Protein AF-B1W1T2-F1 (afdb_monomer_lite)

Radius of gyration: 34.53 Å; chains: 1; bounding box: 121×75×117 Å

Organism: Streptomyces griseus subsp. griseus (strain JCM 4626 / CBS 651.72 / NBRC 13350 / KCC S-0626 / ISP 5235) (NCBI:txid455632)

Secondary structure (DSSP, 8-state):
------PPPPPPPTTPPPHHHHHHHHHHHTHHHHHHHHHHHHS--TT-SSSPPHHHHHHHHHHHT--HHHHHHHHHHHHHTTSEEEETTEEEE-TTGGGTTT-HHHHHHHHHHHHHTHHHHSPPPTTS-HHHHHHHHHHHHHHHHHHHHHTS-EEHHHHHHHHHHHHHHHHHHHHHSPPPS---PPPPP-PPPS----S----HHHHHHHHHHHHHHHHHHHHHTTSEEEETTEEEE-HHHHHHHHHHHHHHHHHTT-TT-GGGS-HHHHHHHHTTS-HHHHHHHHHHHHHTS-HHHHHHHHHHHHHSS-HHHHHHHHHHHHHH-GGGHHHHHHGGGSTTTHHHHHHHHHHHHHHT---S------------------------------------------------------------PPPPPPPPP--------PPP-----------------

Structure (mmCIF, N/CA/C/O backbone):
data_AF-B1W1T2-F1
#
_entry.id   AF-B1W1T2-F1
#
loop_
_atom_site.group_PDB
_atom_site.id
_atom_site.type_symbol
_atom_site.label_atom_id
_atom_site.label_alt_id
_atom_site.label_comp_id
_atom_site.label_asym_id
_atom_site.label_entity_id
_atom_site.label_seq_id
_atom_site.pdbx_PDB_ins_code
_atom_site.Cartn_x
_atom_site.Cartn_y
_atom_site.Cartn_z
_atom_site.occupancy
_atom_site.B_iso_or_equiv
_atom_site.auth_seq_id
_atom_site.auth_comp_id
_atom_site.auth_asym_id
_atom_site.auth_atom_id
_atom_site.pdbx_PDB_model_num
ATOM 1 N N . MET A 1 1 ? -4.536 38.054 -6.788 1.00 36.22 1 MET A N 1
ATOM 2 C CA . MET A 1 1 ? -4.569 36.887 -7.698 1.00 36.22 1 MET A CA 1
ATOM 3 C C . MET A 1 1 ? -3.187 36.698 -8.305 1.00 36.22 1 MET A C 1
ATOM 5 O O . MET A 1 1 ? -2.851 37.399 -9.248 1.00 36.22 1 MET A O 1
ATOM 9 N N . THR A 1 2 ? -2.373 35.799 -7.758 1.00 37.03 2 THR A N 1
ATOM 10 C CA . THR A 1 2 ? -1.095 35.406 -8.367 1.00 37.03 2 THR A CA 1
ATOM 11 C C . THR A 1 2 ? -1.338 34.320 -9.413 1.00 37.03 2 THR A C 1
ATOM 13 O O . THR A 1 2 ? -2.033 33.332 -9.169 1.00 37.03 2 THR A O 1
ATOM 16 N N . THR A 1 3 ? -0.806 34.523 -10.614 1.00 40.84 3 THR A N 1
ATOM 17 C CA . THR A 1 3 ? -0.959 33.612 -11.748 1.00 40.84 3 THR A CA 1
ATOM 18 C C . THR A 1 3 ? -0.155 32.334 -11.516 1.00 40.84 3 THR A C 1
ATOM 20 O O . THR A 1 3 ? 1.070 32.325 -11.624 1.00 40.84 3 THR A O 1
ATOM 23 N N . ARG A 1 4 ? -0.850 31.228 -11.214 1.00 49.94 4 ARG A N 1
ATOM 24 C CA . ARG A 1 4 ? -0.249 29.889 -11.133 1.00 49.94 4 ARG A CA 1
ATOM 25 C C . ARG A 1 4 ? 0.393 29.532 -12.479 1.00 49.94 4 ARG A C 1
ATOM 27 O O . ARG A 1 4 ? -0.299 29.091 -13.393 1.00 49.94 4 ARG A O 1
ATOM 34 N N . ARG A 1 5 ? 1.717 29.670 -12.596 1.00 44.22 5 ARG A N 1
ATOM 35 C CA . ARG A 1 5 ? 2.481 28.936 -13.613 1.00 44.22 5 ARG A CA 1
ATOM 36 C C . ARG A 1 5 ? 2.472 27.479 -13.175 1.00 44.22 5 ARG A C 1
ATOM 38 O O . ARG A 1 5 ? 3.203 27.111 -12.262 1.00 44.22 5 ARG A O 1
ATOM 45 N N . THR A 1 6 ? 1.614 26.671 -13.790 1.00 51.16 6 THR A N 1
ATOM 46 C CA . THR A 1 6 ? 1.626 25.216 -13.627 1.00 51.16 6 THR A CA 1
ATOM 47 C C . THR A 1 6 ? 3.032 24.731 -13.964 1.00 51.16 6 THR A C 1
ATOM 49 O O . THR A 1 6 ? 3.459 24.825 -15.118 1.00 51.16 6 THR A O 1
ATOM 52 N N . ARG A 1 7 ? 3.785 24.288 -12.950 1.00 53.47 7 ARG A N 1
ATOM 53 C CA . ARG A 1 7 ? 5.129 23.733 -13.139 1.00 53.47 7 ARG A CA 1
ATOM 54 C C . ARG A 1 7 ? 5.008 22.572 -14.138 1.00 53.47 7 ARG A C 1
ATOM 56 O O . ARG A 1 7 ? 4.071 21.780 -14.000 1.00 53.47 7 ARG A O 1
ATOM 63 N N . PRO A 1 8 ? 5.879 22.474 -15.162 1.00 56.16 8 PRO A N 1
ATOM 64 C CA . PRO A 1 8 ? 5.888 21.313 -16.042 1.00 56.16 8 PRO A CA 1
ATOM 65 C C . PRO A 1 8 ? 5.987 20.044 -15.202 1.00 56.16 8 PRO A C 1
ATOM 67 O O . PRO A 1 8 ? 6.699 20.046 -14.196 1.00 56.16 8 PRO A O 1
ATOM 70 N N . ALA A 1 9 ? 5.283 18.985 -15.608 1.00 59.94 9 ALA A N 1
ATOM 71 C CA . ALA A 1 9 ? 5.334 17.728 -14.879 1.00 59.94 9 ALA A CA 1
ATOM 72 C C . ALA A 1 9 ? 6.805 17.285 -14.723 1.00 59.94 9 ALA A C 1
ATOM 74 O O . ALA A 1 9 ? 7.543 17.291 -15.719 1.00 59.94 9 ALA A O 1
ATOM 75 N N . PRO A 1 10 ? 7.238 16.955 -13.497 1.00 65.38 10 PRO A N 1
ATOM 76 C CA . PRO A 1 10 ? 8.601 16.526 -13.219 1.00 65.38 10 PRO A CA 1
ATOM 77 C C . PRO A 1 10 ? 8.920 15.286 -14.056 1.00 65.38 10 PRO A C 1
ATOM 79 O O . PRO A 1 10 ? 8.073 14.411 -14.261 1.00 65.38 10 PRO A O 1
ATOM 82 N N . ARG A 1 11 ? 10.131 15.246 -14.615 1.00 72.50 11 ARG A N 1
ATOM 83 C CA . ARG A 1 11 ? 10.569 14.126 -15.452 1.00 72.50 11 ARG A CA 1
ATOM 84 C C . ARG A 1 11 ? 11.151 13.033 -14.556 1.00 72.50 11 ARG A C 1
ATOM 86 O O . ARG A 1 11 ? 11.886 13.379 -13.634 1.00 72.50 11 ARG A O 1
ATOM 93 N N . PRO A 1 12 ? 10.863 11.750 -14.833 1.00 75.88 12 PRO A N 1
ATOM 94 C CA . PRO A 1 12 ? 11.496 10.657 -14.113 1.00 75.88 12 PRO A CA 1
ATOM 95 C C . PRO A 1 12 ? 13.019 10.655 -14.346 1.00 75.88 12 PRO A C 1
ATOM 97 O O . PRO A 1 12 ? 13.470 11.208 -15.357 1.00 75.88 12 PRO A O 1
ATOM 100 N N . PRO A 1 13 ? 13.805 10.023 -13.452 1.00 76.00 13 PRO A N 1
ATOM 101 C CA . PRO A 1 13 ? 15.254 9.921 -13.578 1.00 76.00 13 PRO A CA 1
ATOM 102 C C . PRO A 1 13 ? 15.684 9.326 -14.920 1.00 76.00 13 PRO A C 1
ATOM 104 O O . PRO A 1 13 ? 14.979 8.495 -15.507 1.00 76.00 13 PRO A O 1
ATOM 107 N N . GLU A 1 14 ? 16.860 9.729 -15.392 1.00 74.12 14 GLU A N 1
ATOM 108 C CA . GLU A 1 14 ? 17.460 9.160 -16.596 1.00 74.12 14 GLU A CA 1
ATOM 109 C C . GLU A 1 14 ? 17.616 7.635 -16.455 1.00 74.12 14 GLU A C 1
ATOM 111 O O . GLU A 1 14 ? 17.907 7.122 -15.377 1.00 74.12 14 GLU A O 1
ATOM 116 N N . GLY A 1 15 ? 17.327 6.893 -17.527 1.00 80.50 15 GLY A N 1
ATOM 117 C CA . GLY A 1 15 ? 17.268 5.427 -17.497 1.00 80.50 15 GLY A CA 1
ATOM 118 C C . GLY A 1 15 ? 15.940 4.818 -17.017 1.00 80.50 15 GLY A C 1
ATOM 119 O O . GLY A 1 15 ? 15.759 3.612 -17.170 1.00 80.50 15 GLY A O 1
ATOM 120 N N . THR A 1 16 ? 14.975 5.603 -16.515 1.00 85.88 16 THR A N 1
ATOM 121 C CA . THR A 1 16 ? 13.643 5.068 -16.157 1.00 85.88 16 THR A CA 1
ATOM 122 C C . THR A 1 16 ? 12.940 4.476 -17.394 1.00 85.88 16 THR A C 1
ATOM 124 O O . THR A 1 16 ? 12.759 5.199 -18.381 1.00 85.88 16 THR A O 1
ATOM 127 N N . PRO A 1 17 ? 12.498 3.200 -17.373 1.00 91.94 17 PRO A N 1
ATOM 128 C CA . PRO A 1 17 ? 11.826 2.580 -18.514 1.00 91.94 17 PRO A CA 1
ATOM 129 C C . PRO A 1 17 ? 10.526 3.291 -18.925 1.00 91.94 17 PRO A C 1
ATOM 131 O O . PRO A 1 17 ? 9.871 3.936 -18.099 1.00 91.94 17 PRO A O 1
ATOM 134 N N . PRO A 1 18 ? 10.082 3.143 -20.189 1.00 92.62 18 PRO A N 1
ATOM 135 C CA . PRO A 1 18 ? 8.798 3.679 -20.620 1.00 92.62 18 PRO A CA 1
ATOM 136 C C . PRO A 1 18 ? 7.641 3.060 -19.823 1.00 92.62 18 PRO A C 1
ATOM 138 O O . PRO A 1 18 ? 7.686 1.903 -19.408 1.00 92.62 18 PRO A O 1
ATOM 141 N N . ARG A 1 19 ? 6.556 3.827 -19.658 1.00 92.50 19 ARG A N 1
ATOM 142 C CA . ARG A 1 19 ? 5.373 3.447 -18.859 1.00 92.50 19 ARG A CA 1
ATOM 143 C C . ARG A 1 19 ? 4.816 2.057 -19.187 1.00 92.50 19 ARG A C 1
ATOM 145 O O . ARG A 1 19 ? 4.398 1.353 -18.276 1.00 92.50 19 ARG A O 1
ATOM 152 N N . THR A 1 20 ? 4.817 1.682 -20.463 1.00 94.50 20 THR A N 1
ATOM 153 C CA . THR A 1 20 ? 4.352 0.379 -20.961 1.00 94.50 20 THR A CA 1
ATOM 154 C C . THR A 1 20 ? 5.197 -0.781 -20.432 1.00 94.50 20 THR A C 1
ATOM 156 O O . THR A 1 20 ? 4.662 -1.827 -20.077 1.00 94.50 20 THR A O 1
ATOM 159 N N . GLU A 1 21 ? 6.513 -0.591 -20.320 1.00 96.00 21 GLU A N 1
ATOM 160 C CA . GLU A 1 21 ? 7.452 -1.583 -19.792 1.00 96.00 21 GLU A CA 1
ATOM 161 C C . GLU A 1 21 ? 7.332 -1.703 -18.266 1.00 96.00 21 GLU A C 1
ATOM 163 O O . GLU A 1 21 ? 7.245 -2.811 -17.740 1.00 96.00 21 GLU A O 1
ATOM 168 N N . LEU A 1 22 ? 7.198 -0.578 -17.555 1.00 96.31 22 LEU A N 1
ATOM 169 C CA . LEU A 1 22 ? 6.882 -0.579 -16.120 1.00 96.31 22 LEU A CA 1
ATOM 170 C C . LEU A 1 22 ? 5.545 -1.288 -15.844 1.00 96.31 22 LEU A C 1
ATOM 172 O O . LEU A 1 22 ? 5.443 -2.109 -14.934 1.00 96.31 22 LEU A O 1
ATOM 176 N N . ALA A 1 23 ? 4.519 -1.027 -16.659 1.00 96.75 23 ALA A N 1
ATOM 177 C CA . ALA A 1 23 ? 3.231 -1.700 -16.540 1.00 96.75 23 ALA A CA 1
ATOM 178 C C . ALA A 1 23 ? 3.331 -3.199 -16.861 1.00 96.75 23 ALA A C 1
ATOM 180 O O . ALA A 1 23 ? 2.696 -4.001 -16.182 1.00 96.75 23 ALA A O 1
ATOM 181 N N . ARG A 1 24 ? 4.163 -3.612 -17.828 1.00 96.75 24 ARG A N 1
ATOM 182 C CA . ARG A 1 24 ? 4.462 -5.029 -18.098 1.00 96.75 24 ARG A CA 1
ATOM 183 C C . ARG A 1 24 ? 5.095 -5.723 -16.886 1.00 96.75 24 ARG A C 1
ATOM 185 O O . ARG A 1 24 ? 4.706 -6.844 -16.567 1.00 96.75 24 ARG A O 1
ATOM 192 N N . GLN A 1 25 ? 6.015 -5.058 -16.187 1.00 96.50 25 GLN A N 1
ATOM 193 C CA . GLN A 1 25 ? 6.619 -5.573 -14.951 1.00 96.50 25 GLN A CA 1
ATOM 194 C C . GLN A 1 25 ? 5.578 -5.677 -13.822 1.00 96.50 25 GLN A C 1
ATOM 196 O O . GLN A 1 25 ? 5.425 -6.741 -13.224 1.00 96.50 25 GLN A O 1
ATOM 201 N N . ALA A 1 26 ? 4.771 -4.633 -13.610 1.00 97.25 26 ALA A N 1
ATOM 202 C CA . ALA A 1 26 ? 3.674 -4.643 -12.637 1.00 97.25 26 ALA A CA 1
ATOM 203 C C . ALA A 1 26 ? 2.631 -5.745 -12.922 1.00 97.25 26 ALA A C 1
ATOM 205 O O . ALA A 1 26 ? 2.118 -6.370 -11.994 1.00 97.25 26 ALA A O 1
ATOM 206 N N . ARG A 1 27 ? 2.349 -6.034 -14.203 1.00 96.81 27 ARG A N 1
ATOM 207 C CA . ARG A 1 27 ? 1.472 -7.141 -14.623 1.00 96.81 27 ARG A CA 1
ATOM 208 C C . ARG A 1 27 ? 2.028 -8.509 -14.251 1.00 96.81 27 ARG A C 1
ATOM 210 O O . ARG A 1 27 ? 1.248 -9.364 -13.852 1.00 96.81 27 ARG A O 1
ATOM 217 N N . ALA A 1 28 ? 3.341 -8.708 -14.371 1.00 96.00 28 ALA A N 1
ATOM 218 C CA . ALA A 1 28 ? 3.985 -9.959 -13.981 1.00 96.00 28 ALA A CA 1
ATOM 219 C C . ALA A 1 28 ? 3.887 -10.189 -12.462 1.00 96.00 28 ALA A C 1
ATOM 221 O O . ALA A 1 28 ? 3.494 -11.270 -12.038 1.00 96.00 28 ALA A O 1
ATOM 222 N N . VAL A 1 29 ? 4.140 -9.153 -11.650 1.00 95.31 29 VAL A N 1
ATOM 223 C CA . VAL A 1 29 ? 4.011 -9.216 -10.178 1.00 95.31 29 VAL A CA 1
ATOM 224 C C . VAL A 1 29 ? 2.574 -9.518 -9.728 1.00 95.31 29 VAL A C 1
ATOM 226 O O . VAL A 1 29 ? 2.358 -10.253 -8.766 1.00 95.31 29 VAL A O 1
ATOM 229 N N . LEU A 1 30 ? 1.579 -8.945 -10.411 1.00 96.00 30 LEU A N 1
ATOM 230 C CA . LEU A 1 30 ? 0.158 -9.067 -10.063 1.00 96.00 30 LEU A CA 1
ATOM 231 C C . LEU A 1 30 ? -0.566 -10.228 -10.773 1.00 96.00 30 LEU A C 1
ATOM 233 O O . LEU A 1 30 ? -1.784 -10.340 -10.639 1.00 96.00 30 LEU A O 1
ATOM 237 N N . ALA A 1 31 ? 0.137 -11.089 -11.517 1.00 93.81 31 ALA A N 1
ATOM 238 C CA . ALA A 1 31 ? -0.483 -12.085 -12.395 1.00 93.81 31 ALA A CA 1
ATOM 239 C C . ALA A 1 31 ? -1.477 -13.013 -11.665 1.00 93.81 31 ALA A C 1
ATOM 241 O O . ALA A 1 31 ? -2.634 -13.120 -12.077 1.00 93.81 31 ALA A O 1
ATOM 242 N N . ASP A 1 32 ? -1.075 -13.624 -10.547 1.00 91.94 32 ASP A N 1
ATOM 243 C CA . ASP A 1 32 ? -1.963 -14.506 -9.775 1.00 91.94 32 ASP A CA 1
ATOM 244 C C . ASP A 1 32 ? -3.090 -13.742 -9.068 1.00 91.94 32 ASP A C 1
ATOM 246 O O . ASP A 1 32 ? -4.227 -14.211 -9.042 1.00 91.94 32 ASP A O 1
ATOM 250 N N . ALA A 1 33 ? -2.823 -12.525 -8.583 1.00 94.75 33 ALA A N 1
ATOM 251 C CA . ALA A 1 33 ? -3.849 -11.658 -8.000 1.00 94.75 33 ALA A CA 1
ATOM 252 C C . ALA A 1 33 ? -4.962 -11.327 -9.016 1.00 94.75 33 ALA A C 1
ATOM 254 O O . ALA A 1 33 ? -6.145 -11.322 -8.677 1.00 94.75 33 ALA A O 1
ATOM 255 N N . VAL A 1 34 ? -4.603 -11.122 -10.286 1.00 95.38 34 VAL A N 1
ATOM 256 C CA . VAL A 1 34 ? -5.552 -10.899 -11.388 1.00 95.38 34 VAL A CA 1
ATOM 257 C C . VAL A 1 34 ? -6.323 -12.172 -11.742 1.00 95.38 34 VAL A C 1
ATOM 259 O O . VAL A 1 34 ? -7.540 -12.104 -11.921 1.00 95.38 34 VAL A O 1
ATOM 262 N N . ARG A 1 35 ? -5.666 -13.342 -11.781 1.00 94.31 35 ARG A N 1
ATOM 263 C CA . ARG A 1 35 ? -6.340 -14.645 -11.976 1.00 94.31 35 ARG A CA 1
ATOM 264 C C . ARG A 1 35 ? -7.400 -14.888 -10.894 1.00 94.31 35 ARG A C 1
ATOM 266 O O . ARG A 1 35 ? -8.537 -15.233 -11.214 1.00 94.31 35 ARG A O 1
ATOM 273 N N . ILE A 1 36 ? -7.052 -14.632 -9.633 1.00 92.50 36 ILE A N 1
ATOM 274 C CA . ILE A 1 36 ? -7.949 -14.763 -8.475 1.00 92.50 36 ILE A CA 1
ATOM 275 C C . ILE A 1 36 ? -9.089 -13.736 -8.532 1.00 92.50 36 ILE A C 1
ATOM 277 O O . ILE A 1 36 ? -10.243 -14.098 -8.307 1.00 92.50 36 ILE A O 1
ATOM 281 N N . ALA A 1 37 ? -8.812 -12.485 -8.908 1.00 92.44 37 ALA A N 1
ATOM 282 C CA . ALA A 1 37 ? -9.839 -11.455 -9.065 1.00 92.44 37 ALA A CA 1
ATOM 283 C C . ALA A 1 37 ? -10.844 -11.774 -10.190 1.00 92.44 37 ALA A C 1
ATOM 285 O O . ALA A 1 37 ? -12.047 -11.557 -10.024 1.00 92.44 37 ALA A O 1
ATOM 286 N N . HIS A 1 38 ? -10.388 -12.338 -11.315 1.00 92.06 38 HIS A N 1
ATOM 287 C CA . HIS A 1 38 ? -11.279 -12.813 -12.378 1.00 92.06 38 HIS A CA 1
ATOM 288 C C . HIS A 1 38 ? -12.108 -14.029 -11.953 1.00 92.06 38 HIS A C 1
ATOM 290 O O . HIS A 1 38 ? -13.302 -14.065 -12.249 1.00 92.06 38 HIS A O 1
ATOM 296 N N . TRP A 1 39 ? -11.520 -14.985 -11.227 1.00 91.25 39 TRP A N 1
ATOM 297 C CA . TRP A 1 39 ? -12.262 -16.104 -10.636 1.00 91.25 39 TRP A CA 1
ATOM 298 C C . TRP A 1 39 ? -13.360 -15.604 -9.685 1.00 91.25 39 TRP A C 1
ATOM 300 O O . TRP A 1 39 ? -14.526 -15.955 -9.853 1.00 91.25 39 TRP A O 1
ATOM 310 N N . ALA A 1 40 ? -13.025 -14.693 -8.767 1.00 87.12 40 ALA A N 1
ATOM 311 C CA . ALA A 1 40 ? -13.970 -14.115 -7.812 1.00 87.12 40 ALA A CA 1
ATOM 312 C C . ALA A 1 40 ? -15.138 -13.395 -8.509 1.00 87.12 40 ALA A C 1
ATOM 314 O O . ALA A 1 40 ? -16.293 -13.537 -8.111 1.00 87.12 40 ALA A O 1
ATOM 315 N N . ALA A 1 41 ? -14.848 -12.664 -9.590 1.00 84.19 41 ALA A N 1
ATOM 316 C CA . ALA A 1 41 ? -15.855 -11.990 -10.404 1.00 84.19 41 ALA A CA 1
ATOM 317 C C . ALA A 1 41 ? -16.725 -12.955 -11.235 1.00 84.19 41 ALA A C 1
ATOM 319 O O . ALA A 1 41 ? -17.891 -12.653 -11.489 1.00 84.19 41 ALA A O 1
ATOM 320 N N . GLY A 1 42 ? -16.165 -14.091 -11.667 1.00 78.75 42 GLY A N 1
ATOM 321 C CA . GLY A 1 42 ? -16.855 -15.128 -12.441 1.00 78.75 42 GLY A CA 1
ATOM 322 C C . GLY A 1 42 ? -17.704 -16.084 -11.598 1.00 78.75 42 GLY A C 1
ATOM 323 O O . GLY A 1 42 ? -18.690 -16.621 -12.100 1.00 78.75 42 GLY A O 1
ATOM 324 N N . THR A 1 43 ? -17.380 -16.255 -10.312 1.00 70.06 43 THR A N 1
ATOM 325 C CA . THR A 1 43 ? -18.166 -17.055 -9.357 1.00 70.06 43 THR A CA 1
ATOM 326 C C . THR A 1 43 ? -18.560 -16.255 -8.105 1.00 70.06 43 THR A C 1
ATOM 328 O O . THR A 1 43 ? -18.075 -16.564 -7.011 1.00 70.06 43 THR A O 1
ATOM 331 N N . PRO A 1 44 ? -19.455 -15.247 -8.215 1.00 63.00 44 PRO A N 1
ATOM 332 C CA . PRO A 1 44 ? -19.937 -14.503 -7.057 1.00 63.00 44 PRO A CA 1
ATOM 333 C C . PRO A 1 44 ? -20.745 -15.431 -6.148 1.00 63.00 44 PRO A C 1
ATOM 335 O O . PRO A 1 44 ? -21.788 -15.954 -6.541 1.00 63.00 44 PRO A O 1
ATOM 338 N N . GLY A 1 45 ? -20.274 -15.633 -4.921 1.00 62.50 45 GLY A N 1
ATOM 339 C CA . GLY A 1 45 ? -20.946 -16.469 -3.932 1.00 62.50 45 GLY A CA 1
ATOM 340 C C . GLY A 1 45 ? -20.618 -16.037 -2.503 1.00 62.50 45 GLY A C 1
ATOM 341 O O . GLY A 1 45 ? -19.600 -15.370 -2.291 1.00 62.50 45 GLY A O 1
ATOM 342 N N . PRO A 1 46 ? -21.460 -16.405 -1.521 1.00 60.22 46 PRO A N 1
ATOM 343 C CA . PRO A 1 46 ? -21.194 -16.125 -0.113 1.00 60.22 46 PRO A CA 1
ATOM 344 C C . PRO A 1 46 ? -19.855 -16.739 0.319 1.00 60.22 46 PRO A C 1
ATOM 346 O O . PRO A 1 46 ? -19.431 -17.764 -0.224 1.00 60.22 46 PRO A O 1
ATOM 349 N N . GLY A 1 47 ? -19.176 -16.087 1.265 1.00 59.56 47 GLY A N 1
ATOM 350 C CA . GLY A 1 47 ? -17.831 -16.476 1.704 1.00 59.56 47 GLY A CA 1
ATOM 351 C C . GLY A 1 47 ? -16.693 -15.925 0.834 1.00 59.56 47 GLY A C 1
ATOM 352 O O . GLY A 1 47 ? -15.546 -16.327 1.015 1.00 59.56 47 GLY A O 1
ATOM 353 N N . THR A 1 48 ? -16.990 -14.995 -0.082 1.00 64.31 48 THR A N 1
ATOM 354 C CA . THR A 1 48 ? -15.989 -14.199 -0.825 1.00 64.31 48 THR A CA 1
ATOM 355 C C . THR A 1 48 ? -15.702 -12.841 -0.163 1.00 64.31 48 THR A C 1
ATOM 357 O O . THR A 1 48 ? -15.185 -11.929 -0.798 1.00 64.31 48 THR A O 1
ATOM 360 N N . ALA A 1 49 ? -16.032 -12.704 1.122 1.00 65.38 49 ALA A N 1
ATOM 361 C CA . ALA A 1 49 ? -15.589 -11.611 1.985 1.00 65.38 49 ALA A CA 1
ATOM 362 C C . ALA A 1 49 ? -14.092 -11.738 2.336 1.00 65.38 49 ALA A C 1
ATOM 364 O O . ALA A 1 49 ? -13.457 -12.745 2.019 1.00 65.38 49 ALA A O 1
ATOM 365 N N . ALA A 1 50 ? -13.540 -10.753 3.051 1.00 63.97 50 ALA A N 1
ATOM 366 C CA . ALA A 1 50 ? -12.304 -10.941 3.812 1.00 63.97 50 ALA A CA 1
ATOM 367 C C . ALA A 1 50 ? -12.634 -11.215 5.297 1.00 63.97 50 ALA A C 1
ATOM 369 O O . ALA A 1 50 ? -13.466 -10.497 5.855 1.00 63.97 50 ALA A O 1
ATOM 370 N N . PRO A 1 51 ? -11.988 -12.203 5.949 1.00 67.12 51 PRO A N 1
ATOM 371 C CA . PRO A 1 51 ? -11.079 -13.194 5.366 1.00 67.12 51 PRO A CA 1
ATOM 372 C C . PRO A 1 51 ? -11.817 -14.182 4.442 1.00 67.12 51 PRO A C 1
ATOM 374 O O . PRO A 1 51 ? -12.972 -14.529 4.687 1.00 67.12 51 PRO A O 1
ATOM 377 N N . LEU A 1 52 ? -11.137 -14.652 3.389 1.00 74.69 52 LEU A N 1
ATOM 378 C CA . LEU A 1 52 ? -11.712 -15.596 2.425 1.00 74.69 52 LEU A CA 1
ATOM 379 C C . LEU A 1 52 ? -12.105 -16.905 3.130 1.00 74.69 52 LEU A C 1
ATOM 381 O O . LEU A 1 52 ? -11.256 -17.565 3.736 1.00 74.69 52 LEU A O 1
ATOM 385 N N . ALA A 1 53 ? -13.381 -17.293 3.040 1.00 80.56 53 ALA A N 1
ATOM 386 C CA . ALA A 1 53 ? -13.891 -18.476 3.729 1.00 80.56 53 ALA A CA 1
ATOM 387 C C . ALA A 1 53 ? -13.209 -19.760 3.223 1.00 80.56 53 ALA A C 1
ATOM 389 O O . ALA A 1 53 ? -12.928 -19.888 2.030 1.00 80.56 53 ALA A O 1
ATOM 390 N N . ALA A 1 54 ? -12.999 -20.743 4.108 1.00 82.88 54 ALA A N 1
ATOM 391 C CA . ALA A 1 54 ? -12.272 -21.978 3.786 1.00 82.88 54 ALA A CA 1
ATOM 392 C C . ALA A 1 54 ? -12.808 -22.683 2.524 1.00 82.88 54 ALA A C 1
ATOM 394 O O . ALA A 1 54 ? -12.041 -22.970 1.609 1.00 82.88 54 ALA A O 1
ATOM 395 N N . HIS A 1 55 ? -14.133 -22.832 2.397 1.00 82.88 55 HIS A N 1
ATOM 396 C CA . HIS A 1 55 ? -14.749 -23.439 1.211 1.00 82.88 55 HIS A CA 1
ATOM 397 C C . HIS A 1 55 ? -14.505 -22.635 -0.083 1.00 82.88 55 HIS A C 1
ATOM 399 O O . HIS A 1 55 ? -14.506 -23.190 -1.180 1.00 82.88 55 HIS A O 1
ATOM 405 N N . ALA A 1 56 ? -14.384 -21.305 -0.000 1.00 84.38 56 ALA A N 1
ATOM 406 C CA . ALA A 1 56 ? -14.171 -20.449 -1.166 1.00 84.38 56 ALA A CA 1
ATOM 407 C C . ALA A 1 56 ? -12.710 -20.540 -1.613 1.00 84.38 56 ALA A C 1
ATOM 409 O O . ALA A 1 56 ? -12.434 -20.619 -2.808 1.00 84.38 56 ALA A O 1
ATOM 410 N N . LEU A 1 57 ? -11.805 -20.615 -0.639 1.00 87.56 57 LEU A N 1
ATOM 411 C CA . LEU A 1 57 ? -10.378 -20.817 -0.825 1.00 87.56 57 LEU A CA 1
ATOM 412 C C . LEU A 1 57 ? -10.064 -22.192 -1.437 1.00 87.56 57 LEU A C 1
ATOM 414 O O . LEU A 1 57 ? -9.285 -22.259 -2.383 1.00 87.56 57 LEU A O 1
ATOM 418 N N . GLU A 1 58 ? -10.720 -23.265 -0.985 1.00 87.50 58 GLU A N 1
ATOM 419 C CA . GLU A 1 58 ? -10.613 -24.602 -1.593 1.00 87.50 58 GLU A CA 1
ATOM 420 C C . GLU A 1 58 ? -11.109 -24.614 -3.045 1.00 87.50 58 GLU A C 1
ATOM 422 O O . GLU A 1 58 ? -10.395 -25.077 -3.933 1.00 87.50 58 GLU A O 1
ATOM 427 N N . ARG A 1 59 ? -12.283 -24.025 -3.330 1.00 89.31 59 ARG A N 1
ATOM 428 C CA . ARG A 1 59 ? -12.780 -23.909 -4.715 1.00 89.31 59 ARG A CA 1
ATOM 429 C C . ARG A 1 59 ? -11.836 -23.114 -5.616 1.00 89.31 59 ARG A C 1
ATOM 431 O O . ARG A 1 59 ? -11.662 -23.489 -6.771 1.00 89.31 59 ARG A O 1
ATOM 438 N N . ALA A 1 60 ? -11.257 -22.022 -5.119 1.00 89.94 60 ALA A N 1
ATOM 439 C CA . ALA A 1 60 ? -10.281 -21.231 -5.864 1.00 89.94 60 ALA A CA 1
ATOM 440 C C . ALA A 1 60 ? -8.991 -22.022 -6.119 1.00 89.94 60 ALA A C 1
ATOM 442 O O . ALA A 1 60 ? -8.490 -22.007 -7.239 1.00 89.94 60 ALA A O 1
ATOM 443 N N . ALA A 1 61 ? -8.492 -22.751 -5.116 1.00 92.62 61 ALA A N 1
ATOM 444 C CA . ALA A 1 61 ? -7.312 -23.605 -5.233 1.00 92.62 61 ALA A CA 1
ATOM 445 C C . ALA A 1 61 ? -7.505 -24.673 -6.321 1.00 92.62 61 ALA A C 1
ATOM 447 O O . ALA A 1 61 ? -6.676 -24.793 -7.222 1.00 92.62 61 ALA A O 1
ATOM 448 N N . THR A 1 62 ? -8.648 -25.370 -6.305 1.00 92.44 62 THR A N 1
ATOM 449 C CA . THR A 1 62 ? -9.013 -26.350 -7.339 1.00 92.44 62 THR A CA 1
ATOM 450 C C . THR A 1 62 ? -9.183 -25.710 -8.719 1.00 92.44 62 THR A C 1
ATOM 452 O O . THR A 1 62 ? -8.670 -26.239 -9.697 1.00 92.44 62 THR A O 1
ATOM 455 N N . ALA A 1 63 ? -9.886 -24.578 -8.823 1.00 91.88 63 ALA A N 1
ATOM 456 C CA . ALA A 1 63 ? -10.209 -23.957 -10.112 1.00 91.88 63 ALA A CA 1
ATOM 457 C C . ALA A 1 63 ? -9.032 -23.218 -10.778 1.00 91.88 63 ALA A C 1
ATOM 459 O O . ALA A 1 63 ? -9.076 -22.968 -11.981 1.00 91.88 63 ALA A O 1
ATOM 460 N N . LEU A 1 64 ? -8.014 -22.826 -10.006 1.00 93.75 64 LEU A N 1
ATOM 461 C CA . LEU A 1 64 ? -6.840 -22.089 -10.489 1.00 93.75 64 LEU A CA 1
ATOM 462 C C . LEU A 1 64 ? -5.554 -22.926 -10.492 1.00 93.75 64 LEU A C 1
ATOM 464 O O . LEU A 1 64 ? -4.515 -22.405 -10.900 1.00 93.75 64 LEU A O 1
ATOM 468 N N . GLU A 1 65 ? -5.615 -24.182 -10.042 1.00 94.50 65 GLU A N 1
ATOM 469 C CA . GLU A 1 65 ? -4.456 -25.072 -9.874 1.00 94.50 65 GLU A CA 1
ATOM 470 C C . GLU A 1 65 ? -3.359 -24.426 -9.000 1.00 94.50 65 GLU A C 1
ATOM 472 O O . GLU A 1 65 ? -2.165 -24.474 -9.293 1.00 94.50 65 GLU A O 1
ATOM 477 N N . LEU A 1 66 ? -3.787 -23.774 -7.913 1.00 94.06 66 LEU A N 1
ATOM 478 C CA . LEU A 1 66 ? -2.932 -23.078 -6.949 1.00 94.06 66 LEU A CA 1
ATOM 479 C C . LEU A 1 66 ? -3.049 -23.723 -5.568 1.00 94.06 66 LEU A C 1
ATOM 481 O O . LEU A 1 66 ? -4.109 -24.219 -5.190 1.00 94.06 66 LEU A O 1
ATOM 485 N N . SER A 1 67 ? -1.988 -23.657 -4.763 1.00 93.44 67 SER A N 1
ATOM 486 C CA . SER A 1 67 ? -2.084 -24.074 -3.362 1.00 93.44 67 SER A CA 1
ATOM 487 C C . SER A 1 67 ? -3.006 -23.142 -2.551 1.00 93.44 67 SER A C 1
ATOM 489 O O . SER A 1 67 ? -3.080 -21.939 -2.833 1.00 93.44 67 SER A O 1
ATOM 491 N N . PRO A 1 68 ? -3.643 -23.648 -1.476 1.00 90.75 68 PRO A N 1
ATOM 492 C CA . PRO A 1 68 ? -4.389 -22.845 -0.503 1.00 90.75 68 PRO A CA 1
ATOM 493 C C . PRO A 1 68 ? -3.667 -21.567 -0.029 1.00 90.75 68 PRO A C 1
ATOM 495 O O . PRO A 1 68 ? -4.293 -20.519 0.138 1.00 90.75 68 PRO A O 1
ATOM 498 N N . ALA A 1 69 ? -2.344 -21.634 0.152 1.00 89.06 69 ALA A N 1
ATOM 499 C CA . ALA A 1 69 ? -1.523 -20.495 0.559 1.00 89.06 69 ALA A CA 1
ATOM 500 C C . ALA A 1 69 ? -1.354 -19.454 -0.564 1.00 89.06 69 ALA A C 1
ATOM 502 O O . ALA A 1 69 ? -1.523 -18.261 -0.315 1.00 89.06 69 ALA A O 1
ATOM 503 N N . GLN A 1 70 ? -1.092 -19.890 -1.803 1.00 90.81 70 GLN A N 1
ATOM 504 C CA . GLN A 1 70 ? -0.997 -18.996 -2.967 1.00 90.81 70 GLN A CA 1
ATOM 505 C C . GLN A 1 70 ? -2.322 -18.282 -3.252 1.00 90.81 70 GLN A C 1
ATOM 507 O O . GLN A 1 70 ? -2.317 -17.092 -3.560 1.00 90.81 70 GLN A O 1
ATOM 512 N N . VAL A 1 71 ? -3.457 -18.974 -3.095 1.00 92.56 71 VAL A N 1
ATOM 513 C CA . VAL A 1 71 ? -4.789 -18.361 -3.216 1.00 92.56 71 VAL A CA 1
ATOM 514 C C . VAL A 1 71 ? -4.983 -17.257 -2.181 1.00 92.56 71 VAL A C 1
ATOM 516 O O . VAL A 1 71 ? -5.420 -16.169 -2.545 1.00 92.56 71 VAL A O 1
ATOM 519 N N . ARG A 1 72 ? -4.637 -17.500 -0.909 1.00 89.81 72 ARG A N 1
ATOM 520 C CA . ARG A 1 72 ? -4.760 -16.486 0.150 1.00 89.81 72 ARG A CA 1
ATOM 521 C C . ARG A 1 72 ? -3.862 -15.277 -0.124 1.00 89.81 72 ARG A C 1
ATOM 523 O O . ARG A 1 72 ? -4.360 -14.162 -0.219 1.00 89.81 72 ARG A O 1
ATOM 530 N N . ALA A 1 73 ? -2.573 -15.504 -0.377 1.00 89.00 73 ALA A N 1
ATOM 531 C CA . ALA A 1 73 ? -1.628 -14.429 -0.677 1.00 89.00 73 ALA A CA 1
ATOM 532 C C . ALA A 1 73 ? -2.034 -13.620 -1.925 1.00 89.00 73 ALA A C 1
ATOM 534 O O . ALA A 1 73 ? -1.954 -12.393 -1.934 1.00 89.00 73 ALA A O 1
ATOM 535 N N . GLY A 1 74 ? -2.500 -14.288 -2.983 1.00 91.88 74 GLY A N 1
ATOM 536 C CA . GLY A 1 74 ? -2.980 -13.630 -4.195 1.00 91.88 74 GLY A CA 1
ATOM 537 C C . GLY A 1 74 ? -4.310 -12.888 -4.005 1.00 91.88 74 GLY A C 1
ATOM 538 O O . GLY A 1 74 ? -4.500 -11.838 -4.614 1.00 91.88 74 GLY A O 1
ATOM 539 N N . TRP A 1 75 ? -5.192 -13.369 -3.123 1.00 90.81 75 TRP A N 1
ATOM 540 C CA . TRP A 1 75 ? -6.415 -12.674 -2.714 1.00 90.81 75 TRP A CA 1
ATOM 541 C C . TRP A 1 75 ? -6.108 -11.369 -1.978 1.00 90.81 75 TRP A C 1
ATOM 543 O O . TRP A 1 75 ? -6.623 -10.313 -2.350 1.00 90.81 75 TRP A O 1
ATOM 553 N N . ASP A 1 76 ? -5.218 -11.414 -0.986 1.00 89.44 76 ASP A N 1
ATOM 554 C CA . ASP A 1 76 ? -4.838 -10.231 -0.212 1.00 89.44 76 ASP A CA 1
ATOM 555 C C . ASP A 1 76 ? -4.115 -9.204 -1.094 1.00 89.44 76 ASP A C 1
ATOM 557 O O . ASP A 1 76 ? -4.451 -8.016 -1.066 1.00 89.44 76 ASP A O 1
ATOM 561 N N . ARG A 1 77 ? -3.234 -9.664 -1.997 1.00 92.88 77 ARG A N 1
ATOM 562 C CA . ARG A 1 77 ? -2.649 -8.830 -3.062 1.00 92.88 77 ARG A CA 1
ATOM 563 C C . ARG A 1 77 ? -3.718 -8.210 -3.966 1.00 92.88 77 ARG A C 1
ATOM 565 O O . ARG A 1 77 ? -3.606 -7.037 -4.313 1.00 92.88 77 ARG A O 1
ATOM 572 N N . ALA A 1 78 ? -4.759 -8.954 -4.344 1.00 93.38 78 ALA A N 1
ATOM 573 C CA . ALA A 1 78 ? -5.840 -8.450 -5.192 1.00 93.38 78 ALA A CA 1
ATOM 574 C C . ALA A 1 78 ? -6.716 -7.402 -4.483 1.00 93.38 78 ALA A C 1
ATOM 576 O O . ALA A 1 78 ? -7.112 -6.418 -5.115 1.00 93.38 78 ALA A O 1
ATOM 577 N N . ARG A 1 79 ? -6.976 -7.568 -3.179 1.00 89.88 79 ARG A N 1
ATOM 578 C CA . ARG A 1 79 ? -7.660 -6.572 -2.336 1.00 89.88 79 ARG A CA 1
ATOM 579 C C . ARG A 1 79 ? -6.821 -5.296 -2.211 1.00 89.88 79 ARG A C 1
ATOM 581 O O . ARG A 1 79 ? -7.300 -4.218 -2.550 1.00 89.88 79 ARG A O 1
ATOM 588 N N . LEU A 1 80 ? -5.555 -5.418 -1.803 1.00 89.31 80 LEU A N 1
ATOM 589 C CA . LEU A 1 80 ? -4.651 -4.280 -1.579 1.00 89.31 80 LEU A CA 1
ATOM 590 C C . LEU A 1 80 ? -4.326 -3.515 -2.874 1.00 89.31 80 LEU A C 1
ATOM 592 O O . LEU A 1 80 ? -4.320 -2.286 -2.884 1.00 89.31 80 LEU A O 1
ATOM 596 N N . ALA A 1 81 ? -4.171 -4.214 -4.002 1.00 92.19 81 ALA A N 1
ATOM 597 C CA . ALA A 1 81 ? -4.010 -3.585 -5.314 1.00 92.19 81 ALA A CA 1
ATOM 598 C C . ALA A 1 81 ? -5.310 -2.966 -5.876 1.00 92.19 81 ALA A C 1
ATOM 600 O O . ALA A 1 81 ? -5.276 -2.349 -6.943 1.00 92.19 81 ALA A O 1
ATOM 601 N N . GLY A 1 82 ? -6.463 -3.132 -5.212 1.00 89.69 82 GLY A N 1
ATOM 602 C CA . GLY A 1 82 ? -7.768 -2.642 -5.671 1.00 89.69 82 GLY A CA 1
ATOM 603 C C . GLY A 1 82 ? -8.283 -3.326 -6.945 1.00 89.69 82 GLY A C 1
ATOM 604 O O . GLY A 1 82 ? -8.945 -2.686 -7.768 1.00 89.69 82 GLY A O 1
ATOM 605 N N . LEU A 1 83 ? -7.927 -4.600 -7.140 1.00 92.12 83 LEU A N 1
ATOM 606 C CA . LEU A 1 83 ? -8.462 -5.489 -8.180 1.00 92.12 83 LEU A CA 1
ATOM 607 C C . LEU A 1 83 ? -9.763 -6.171 -7.731 1.00 92.12 83 LEU A C 1
ATOM 609 O O . LEU A 1 83 ? -10.575 -6.539 -8.580 1.00 92.12 83 LEU A O 1
ATOM 613 N N . ILE A 1 84 ? -9.965 -6.304 -6.417 1.00 89.81 84 ILE A N 1
ATOM 614 C CA . ILE A 1 84 ? -11.197 -6.773 -5.776 1.00 89.81 84 ILE A CA 1
ATOM 615 C C . ILE A 1 84 ? -11.719 -5.667 -4.850 1.00 89.81 84 ILE A C 1
ATOM 617 O O . ILE A 1 84 ? -10.966 -5.117 -4.050 1.00 89.81 84 ILE A O 1
ATOM 621 N N . GLU A 1 85 ? -13.012 -5.371 -4.955 1.00 82.31 85 GLU A N 1
ATOM 622 C CA . GLU A 1 85 ? -13.774 -4.504 -4.047 1.00 82.31 85 GLU A CA 1
ATOM 623 C C . GLU A 1 85 ? -14.642 -5.417 -3.152 1.00 82.31 85 GLU A C 1
ATOM 625 O O . GLU A 1 85 ? -15.319 -6.312 -3.663 1.00 82.31 85 GLU A O 1
ATOM 630 N N . LEU A 1 86 ? -14.619 -5.238 -1.826 1.00 79.31 86 LEU A N 1
A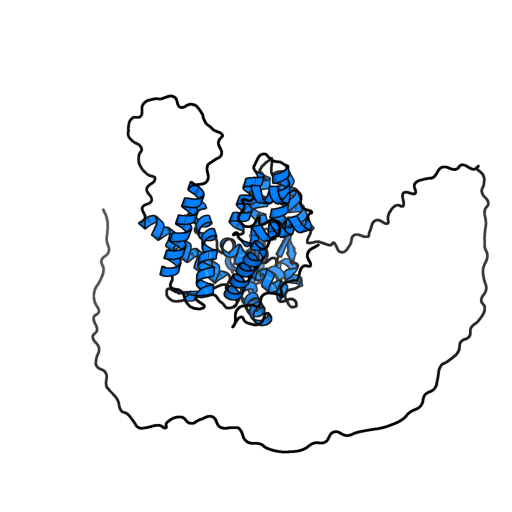TOM 631 C CA . LEU A 1 86 ? -15.459 -6.006 -0.892 1.00 79.31 86 LEU A CA 1
ATOM 632 C C . LEU A 1 86 ? -16.773 -5.264 -0.634 1.00 79.31 86 LEU A C 1
ATOM 634 O O . LEU A 1 86 ? -16.779 -4.044 -0.486 1.00 79.31 86 LEU A O 1
ATOM 638 N N . HIS A 1 87 ? -17.886 -5.992 -0.584 1.00 71.06 87 HIS A N 1
ATOM 639 C CA . HIS A 1 87 ? -19.214 -5.424 -0.373 1.00 71.06 87 HIS A CA 1
ATOM 640 C C . HIS A 1 87 ? -20.074 -6.401 0.434 1.00 71.06 87 HIS A C 1
ATOM 642 O O . HIS A 1 87 ? -20.610 -7.372 -0.121 1.00 71.06 87 HIS A O 1
ATOM 648 N N . GLY A 1 88 ? -20.173 -6.168 1.748 1.00 70.75 88 GLY A N 1
ATOM 649 C CA . GLY A 1 88 ? -20.678 -7.169 2.690 1.00 70.75 88 GLY A CA 1
ATOM 650 C C . GLY A 1 88 ? -19.936 -8.502 2.529 1.00 70.75 88 GLY A C 1
ATOM 651 O O . GLY A 1 88 ? -18.716 -8.530 2.373 1.00 70.75 88 GLY A O 1
ATOM 652 N N . ASP A 1 89 ? -20.683 -9.606 2.462 1.00 69.75 89 ASP A N 1
ATOM 653 C CA . ASP A 1 89 ? -20.116 -10.960 2.357 1.00 69.75 89 ASP A CA 1
ATOM 654 C C . ASP A 1 89 ? -19.651 -11.366 0.938 1.00 69.75 89 ASP A C 1
ATOM 656 O O . ASP A 1 89 ? -19.404 -12.550 0.668 1.00 69.75 89 ASP A O 1
ATOM 660 N N . THR A 1 90 ? -19.578 -10.407 0.006 1.00 72.69 90 THR A N 1
ATOM 661 C CA . THR A 1 90 ? -19.304 -10.658 -1.418 1.00 72.69 90 THR A CA 1
ATOM 662 C C . THR A 1 90 ? -18.160 -9.816 -1.969 1.00 72.69 90 THR A C 1
ATOM 664 O O . THR A 1 90 ? -18.118 -8.601 -1.777 1.00 72.69 90 THR A O 1
ATOM 667 N N . ALA A 1 91 ? -17.276 -10.449 -2.738 1.00 81.69 91 ALA A N 1
ATOM 668 C CA . ALA A 1 91 ? -16.317 -9.751 -3.583 1.00 81.69 91 ALA A CA 1
ATOM 669 C C . ALA A 1 91 ? -16.949 -9.302 -4.904 1.00 81.69 91 ALA A C 1
ATOM 671 O O . ALA A 1 91 ? -17.789 -9.984 -5.498 1.00 81.69 91 ALA A O 1
ATOM 672 N N . ARG A 1 92 ? -16.485 -8.158 -5.404 1.00 84.06 92 ARG A N 1
ATOM 673 C CA . ARG A 1 92 ? -16.801 -7.621 -6.727 1.00 84.06 92 ARG A CA 1
ATOM 674 C C . ARG A 1 92 ? -15.514 -7.315 -7.497 1.00 84.06 92 ARG A C 1
ATOM 676 O O . ARG A 1 92 ? -14.502 -6.974 -6.886 1.00 84.06 92 ARG A O 1
ATOM 683 N N . PRO A 1 93 ? -15.534 -7.402 -8.841 1.00 86.56 93 PRO A N 1
ATOM 684 C CA . PRO A 1 93 ? -14.411 -6.955 -9.655 1.00 86.56 93 PRO A CA 1
ATOM 685 C C . PRO A 1 93 ? -14.160 -5.469 -9.411 1.00 86.56 93 PRO A C 1
ATOM 687 O O . PRO A 1 93 ? -15.082 -4.666 -9.558 1.00 86.56 93 PRO A O 1
ATOM 690 N N . GLY A 1 94 ? -12.922 -5.102 -9.099 1.00 86.75 94 GLY A N 1
ATOM 691 C CA . GLY A 1 94 ? -12.531 -3.715 -8.900 1.00 86.75 94 GLY A CA 1
ATOM 692 C C . GLY A 1 94 ? -12.501 -2.910 -10.201 1.00 86.75 94 GLY A C 1
ATOM 693 O O . GLY A 1 94 ? -12.366 -3.468 -11.299 1.00 86.75 94 GLY A O 1
ATOM 694 N N . TRP A 1 95 ? -12.574 -1.578 -10.128 1.00 87.44 95 TRP A N 1
ATOM 695 C CA . TRP A 1 95 ? -12.473 -0.745 -11.337 1.00 87.44 95 TRP A CA 1
ATOM 696 C C . TRP A 1 95 ? -11.124 -0.906 -12.055 1.00 87.44 95 TRP A C 1
ATOM 698 O O . TRP A 1 95 ? -11.080 -0.797 -13.283 1.00 87.44 95 TRP A O 1
ATOM 708 N N . ARG A 1 96 ? -10.044 -1.225 -11.322 1.00 91.81 96 ARG A N 1
ATOM 709 C CA . ARG A 1 96 ? -8.723 -1.524 -11.901 1.00 91.81 96 ARG A CA 1
ATOM 710 C C . ARG A 1 96 ? -8.739 -2.816 -12.711 1.00 91.81 96 ARG A C 1
ATOM 712 O O . ARG A 1 96 ? -8.163 -2.832 -13.793 1.00 91.81 96 ARG A O 1
ATOM 719 N N . LEU A 1 97 ? -9.464 -3.846 -12.263 1.00 92.50 97 LEU A N 1
ATOM 720 C CA . LEU A 1 97 ? -9.657 -5.083 -13.029 1.00 92.50 97 LEU A CA 1
ATOM 721 C C . LEU A 1 97 ? -10.406 -4.794 -14.344 1.00 92.50 97 LEU A C 1
ATOM 723 O O . LEU A 1 97 ? -9.968 -5.201 -15.413 1.00 92.50 97 LEU A O 1
ATOM 727 N N . ARG A 1 98 ? -11.460 -3.961 -14.298 1.00 90.31 98 ARG A N 1
ATOM 728 C CA . ARG A 1 98 ? -12.195 -3.464 -15.491 1.00 90.31 98 ARG A CA 1
ATOM 729 C C . ARG A 1 98 ? -11.364 -2.569 -16.433 1.00 90.31 98 ARG A C 1
ATOM 731 O O . ARG A 1 98 ? -11.836 -2.183 -17.510 1.00 90.31 98 ARG A O 1
ATOM 738 N N . ALA A 1 99 ? -10.171 -2.153 -16.019 1.00 91.62 99 ALA A N 1
ATOM 739 C CA . ALA A 1 99 ? -9.257 -1.316 -16.791 1.00 91.62 99 ALA A CA 1
ATOM 740 C C . ALA A 1 99 ? -7.944 -2.030 -17.146 1.00 91.62 99 ALA A C 1
ATOM 742 O O . ALA A 1 99 ? -7.141 -1.457 -17.882 1.00 91.62 99 ALA A O 1
ATOM 743 N N . TRP A 1 100 ? -7.749 -3.262 -16.663 1.00 93.44 100 TRP A N 1
ATOM 744 C CA . TRP A 1 100 ? -6.461 -3.943 -16.612 1.00 93.44 100 TRP A CA 1
ATOM 745 C C . TRP A 1 100 ? -5.750 -3.955 -17.966 1.00 93.44 100 TRP A C 1
ATOM 747 O O . TRP A 1 100 ? -4.669 -3.383 -18.092 1.00 93.44 100 TRP A O 1
ATOM 757 N N . ASP A 1 101 ? -6.373 -4.507 -19.004 1.00 91.25 101 ASP A N 1
ATOM 758 C CA . ASP A 1 101 ? -5.736 -4.717 -20.315 1.00 91.25 101 ASP A CA 1
ATOM 759 C C . ASP A 1 101 ? -5.532 -3.437 -21.144 1.00 91.25 101 ASP A C 1
ATOM 761 O O . ASP A 1 101 ? -4.864 -3.469 -22.174 1.00 91.25 101 ASP A O 1
ATOM 765 N N . ARG A 1 102 ? -6.117 -2.306 -20.722 1.00 92.44 102 ARG A N 1
ATOM 766 C CA . ARG A 1 102 ? -6.234 -1.081 -21.541 1.00 92.44 102 ARG A CA 1
ATOM 767 C C . ARG A 1 102 ? -5.714 0.205 -20.897 1.00 92.44 102 ARG A C 1
ATOM 769 O O . ARG A 1 102 ? -5.617 1.213 -21.589 1.00 92.44 102 ARG A O 1
ATOM 776 N N . ASP A 1 103 ? -5.437 0.213 -19.593 1.00 94.19 103 ASP A N 1
ATOM 777 C CA . ASP A 1 103 ? -4.896 1.379 -18.887 1.00 94.19 103 ASP A CA 1
ATOM 778 C C . ASP A 1 103 ? -3.712 0.989 -17.996 1.00 94.19 103 ASP A C 1
ATOM 780 O O . ASP A 1 103 ? -3.864 0.657 -16.819 1.00 94.19 103 ASP A O 1
ATOM 784 N N . ASP A 1 104 ? -2.504 1.126 -18.542 1.00 95.12 104 ASP A N 1
ATOM 785 C CA . ASP A 1 104 ? -1.242 0.999 -17.803 1.00 95.12 104 ASP A CA 1
ATOM 786 C C . ASP A 1 104 ? -1.180 1.913 -16.566 1.00 95.12 104 ASP A C 1
ATOM 788 O O . ASP A 1 104 ? -0.493 1.615 -15.592 1.00 95.12 104 ASP A O 1
ATOM 792 N N . SER A 1 105 ? -1.933 3.017 -16.551 1.00 89.94 105 SER A N 1
ATOM 793 C CA . SER A 1 105 ? -2.047 3.888 -15.378 1.00 89.94 105 SER A CA 1
ATOM 794 C C . SER A 1 105 ? -2.817 3.235 -14.238 1.00 89.94 105 SER A C 1
ATOM 796 O O . SER A 1 105 ? -2.464 3.442 -13.080 1.00 89.94 105 SER A O 1
ATOM 798 N N . ALA A 1 106 ? -3.876 2.481 -14.538 1.00 89.94 106 ALA A N 1
ATOM 799 C CA . ALA A 1 106 ? -4.654 1.756 -13.538 1.00 89.94 106 ALA A CA 1
ATOM 800 C C . ALA A 1 106 ? -3.815 0.649 -12.894 1.00 89.94 106 ALA A C 1
ATOM 802 O O . ALA A 1 106 ? -3.857 0.474 -11.679 1.00 89.94 106 ALA A O 1
ATOM 803 N N . VAL A 1 107 ? -3.012 -0.026 -13.717 1.00 95.56 107 VAL A N 1
ATOM 804 C CA . VAL A 1 107 ? -2.084 -1.096 -13.337 1.00 95.56 107 VAL A CA 1
ATOM 805 C C . VAL A 1 107 ? -0.978 -0.575 -12.435 1.00 95.56 107 VAL A C 1
ATOM 807 O O . VAL A 1 107 ? -0.814 -1.073 -11.325 1.00 95.56 107 VAL A O 1
ATOM 810 N N . LEU A 1 108 ? -0.277 0.482 -12.855 1.00 95.00 108 LEU A N 1
ATOM 811 C CA . LEU A 1 108 ? 0.763 1.109 -12.041 1.00 95.00 108 LEU A CA 1
ATOM 812 C C . LEU A 1 108 ? 0.192 1.669 -10.726 1.00 95.00 108 LEU A C 1
ATOM 814 O O . LEU A 1 108 ? 0.796 1.477 -9.679 1.00 95.00 108 LEU A O 1
ATOM 818 N N . ARG A 1 109 ? -1.012 2.268 -10.732 1.00 91.56 109 ARG A N 1
ATOM 819 C CA . ARG A 1 109 ? -1.714 2.680 -9.495 1.00 91.56 109 ARG A CA 1
ATOM 820 C C . ARG A 1 109 ? -2.181 1.511 -8.618 1.00 91.56 109 ARG A C 1
ATOM 822 O O . ARG A 1 109 ? -2.487 1.737 -7.451 1.00 91.56 109 ARG A O 1
ATOM 829 N N . GLY A 1 110 ? -2.352 0.312 -9.170 1.00 92.12 110 GLY A N 1
ATOM 830 C CA . GLY A 1 110 ? -2.667 -0.899 -8.406 1.00 92.12 110 GLY A CA 1
ATOM 831 C C . GLY A 1 110 ? -1.416 -1.487 -7.762 1.00 92.12 110 GLY A C 1
ATOM 832 O O . GLY A 1 110 ? -1.415 -1.778 -6.574 1.00 92.12 110 GLY A O 1
ATOM 833 N N . TRP A 1 111 ? -0.321 -1.571 -8.519 1.00 96.31 111 TRP A N 1
ATOM 834 C CA . TRP A 1 111 ? 0.957 -2.042 -7.995 1.00 96.31 111 TRP A CA 1
ATOM 835 C C . TRP A 1 111 ? 1.560 -1.075 -6.960 1.00 96.31 111 TRP A C 1
ATOM 837 O O . TRP A 1 111 ? 2.041 -1.543 -5.939 1.00 96.31 111 TRP A O 1
ATOM 847 N N . VAL A 1 112 ? 1.450 0.253 -7.130 1.00 93.94 112 VAL A N 1
ATOM 848 C CA . VAL A 1 112 ? 1.883 1.213 -6.087 1.00 93.94 112 VAL A CA 1
ATOM 849 C C . VAL A 1 112 ? 1.064 1.050 -4.802 1.00 93.94 112 VAL A C 1
ATOM 851 O O . VAL A 1 112 ? 1.634 1.068 -3.723 1.00 93.94 112 VAL A O 1
ATOM 854 N N . ALA A 1 113 ? -0.249 0.806 -4.890 1.00 90.38 113 ALA A N 1
ATOM 855 C CA . ALA A 1 113 ? -1.056 0.515 -3.700 1.00 90.38 113 ALA A CA 1
ATOM 856 C C . ALA A 1 113 ? -0.640 -0.798 -3.003 1.00 90.38 113 ALA A C 1
ATOM 858 O O . ALA A 1 113 ? -0.711 -0.887 -1.781 1.00 90.38 113 ALA A O 1
ATOM 859 N N . LEU A 1 114 ? -0.165 -1.796 -3.761 1.00 92.50 114 LEU A N 1
ATOM 860 C CA . LEU A 1 114 ? 0.409 -3.019 -3.196 1.00 92.50 114 LEU A CA 1
ATOM 861 C C . LEU A 1 114 ? 1.774 -2.769 -2.536 1.00 92.50 114 LEU A C 1
ATOM 863 O O . LEU A 1 114 ? 2.028 -3.284 -1.453 1.00 92.50 114 LEU A O 1
ATOM 867 N N . PHE A 1 115 ? 2.635 -1.985 -3.186 1.00 94.06 115 PHE A N 1
ATOM 868 C CA . PHE A 1 115 ? 3.941 -1.573 -2.672 1.00 94.06 115 PHE A CA 1
ATOM 869 C C . PHE A 1 115 ? 3.810 -0.789 -1.362 1.00 94.06 115 PHE A C 1
ATOM 871 O O . PHE A 1 115 ? 4.505 -1.089 -0.402 1.00 94.06 115 PHE A O 1
ATOM 878 N N . ASP A 1 116 ? 2.857 0.137 -1.281 1.00 89.75 116 ASP A N 1
ATOM 879 C CA . ASP A 1 116 ? 2.568 0.921 -0.074 1.00 89.75 116 ASP A CA 1
ATOM 880 C C . ASP A 1 116 ? 2.028 0.067 1.086 1.00 89.75 116 ASP A C 1
ATOM 882 O O . ASP A 1 116 ? 2.108 0.469 2.245 1.00 89.75 116 ASP A O 1
ATOM 886 N N . ALA A 1 117 ? 1.499 -1.117 0.772 1.00 89.94 117 ALA A N 1
ATOM 887 C CA . ALA A 1 117 ? 0.957 -2.091 1.709 1.00 89.94 117 ALA A CA 1
ATOM 888 C C . ALA A 1 117 ? 1.853 -3.337 1.868 1.00 89.94 117 ALA A C 1
ATOM 890 O O . ALA A 1 117 ? 1.359 -4.388 2.279 1.00 89.94 117 ALA A O 1
ATOM 891 N N . TRP A 1 118 ? 3.152 -3.257 1.541 1.00 92.44 118 TRP A N 1
ATOM 892 C CA . TRP A 1 118 ? 4.060 -4.415 1.538 1.00 92.44 118 TRP A CA 1
ATOM 893 C C . TRP A 1 118 ? 4.061 -5.188 2.871 1.00 92.44 118 TRP A C 1
ATOM 895 O O . TRP A 1 118 ? 4.012 -6.417 2.856 1.00 92.44 118 TRP A O 1
ATOM 905 N N . SER A 1 119 ? 4.009 -4.489 4.009 1.00 91.56 119 SER A N 1
ATOM 906 C CA . SER A 1 119 ? 3.990 -5.077 5.359 1.00 91.56 119 SER A CA 1
ATOM 907 C C . SER A 1 119 ? 2.661 -5.758 5.718 1.00 91.56 119 SER A C 1
ATOM 909 O O . SER A 1 119 ? 2.615 -6.588 6.621 1.00 91.56 119 SER A O 1
ATOM 911 N N . LEU A 1 120 ? 1.582 -5.461 4.983 1.00 87.75 120 LEU A N 1
ATOM 912 C CA . LEU A 1 120 ? 0.301 -6.175 5.067 1.00 87.75 120 LEU A CA 1
ATOM 913 C C . LEU A 1 120 ? 0.268 -7.409 4.148 1.00 87.75 120 LEU A C 1
ATOM 915 O O . LEU A 1 120 ? -0.483 -8.347 4.402 1.00 87.75 120 LEU A O 1
ATOM 919 N N . VAL A 1 121 ? 1.062 -7.413 3.070 1.00 86.81 121 VAL A N 1
ATOM 920 C CA . VAL A 1 121 ? 1.233 -8.566 2.161 1.00 86.81 121 VAL A CA 1
ATOM 921 C C . VAL A 1 121 ? 2.176 -9.607 2.764 1.00 86.81 121 VAL A C 1
ATOM 923 O O . VAL A 1 121 ? 1.998 -10.806 2.549 1.00 86.81 121 VAL A O 1
ATOM 926 N N . HIS A 1 122 ? 3.192 -9.142 3.485 1.00 88.75 122 HIS A N 1
ATOM 927 C CA . HIS A 1 122 ? 4.217 -9.946 4.130 1.00 88.75 122 HIS A CA 1
ATOM 928 C C . HIS A 1 122 ? 4.230 -9.596 5.621 1.00 88.75 122 HIS A C 1
ATOM 930 O O . HIS A 1 122 ? 4.982 -8.732 6.064 1.00 88.75 122 HIS A O 1
ATOM 936 N N . ALA A 1 123 ? 3.320 -10.224 6.371 1.00 86.81 123 ALA A N 1
ATOM 937 C CA . ALA A 1 123 ? 3.137 -9.967 7.796 1.00 86.81 123 ALA A CA 1
ATOM 938 C C . ALA A 1 123 ? 4.428 -10.220 8.591 1.00 86.81 123 ALA A C 1
ATOM 940 O O . ALA A 1 123 ? 5.172 -11.152 8.287 1.00 86.81 123 ALA A O 1
ATOM 941 N N . ALA A 1 124 ? 4.670 -9.390 9.607 1.00 87.69 124 ALA A N 1
ATOM 942 C CA . ALA A 1 124 ? 5.817 -9.529 10.497 1.00 87.69 124 ALA A CA 1
ATOM 943 C C . ALA A 1 124 ? 5.773 -10.843 11.308 1.00 87.69 124 ALA A C 1
ATOM 945 O O . ALA A 1 124 ? 4.681 -11.372 11.555 1.00 87.69 124 ALA A O 1
ATOM 946 N N . PRO A 1 125 ? 6.935 -11.360 11.752 1.00 86.50 125 PRO A N 1
ATOM 947 C CA . PRO A 1 125 ? 7.004 -12.455 12.716 1.00 86.50 125 PRO A CA 1
ATOM 948 C C . PRO A 1 125 ? 6.184 -12.150 13.980 1.00 86.50 125 PRO A C 1
ATOM 950 O O . PRO A 1 125 ? 6.253 -11.053 14.533 1.00 86.50 125 PRO A O 1
ATOM 953 N N . ALA A 1 126 ? 5.371 -13.115 14.421 1.00 83.69 126 ALA A N 1
ATOM 954 C CA . ALA A 1 126 ? 4.380 -12.920 15.489 1.00 83.69 126 ALA A CA 1
ATOM 955 C C . ALA A 1 126 ? 4.985 -12.828 16.907 1.00 83.69 126 ALA A C 1
ATOM 957 O O . ALA A 1 126 ? 4.271 -12.548 17.867 1.00 83.69 126 ALA A O 1
ATOM 958 N N . ASP A 1 127 ? 6.279 -13.106 17.029 1.00 86.88 127 ASP A N 1
ATOM 959 C CA . ASP A 1 127 ? 7.110 -13.001 18.226 1.00 86.88 127 ASP A CA 1
ATOM 960 C C . ASP A 1 127 ? 7.742 -11.609 18.412 1.00 86.88 127 ASP A C 1
ATOM 962 O O . ASP A 1 127 ? 8.277 -11.327 19.485 1.00 86.88 127 ASP A O 1
ATOM 966 N N . ILE A 1 128 ? 7.649 -10.724 17.411 1.00 88.50 128 ILE A N 1
ATOM 967 C CA . ILE A 1 128 ? 8.151 -9.347 17.490 1.00 88.50 128 ILE A CA 1
ATOM 968 C C . ILE A 1 128 ? 7.043 -8.394 17.961 1.00 88.50 128 ILE A C 1
ATOM 970 O O . ILE A 1 128 ? 5.894 -8.462 17.521 1.00 88.50 128 ILE A O 1
ATOM 974 N N . GLU A 1 129 ? 7.397 -7.461 18.846 1.00 87.75 129 GLU A N 1
ATOM 975 C CA . GLU A 1 129 ? 6.478 -6.438 19.342 1.00 87.75 129 GLU A CA 1
ATOM 976 C C . GLU A 1 129 ? 5.993 -5.499 18.221 1.00 87.75 129 GLU A C 1
ATOM 978 O O . GLU A 1 129 ? 6.781 -4.966 17.436 1.00 87.75 129 GLU A O 1
ATOM 983 N N . ALA A 1 130 ? 4.685 -5.222 18.194 1.00 85.19 130 ALA A N 1
ATOM 984 C CA . ALA A 1 130 ? 4.062 -4.359 17.190 1.00 85.19 130 ALA A CA 1
ATOM 985 C C . ALA A 1 130 ? 4.657 -2.935 17.132 1.00 85.19 130 ALA A C 1
ATOM 987 O O . ALA A 1 130 ? 4.674 -2.335 16.057 1.00 85.19 130 ALA A O 1
ATOM 988 N N . GLY A 1 131 ? 5.173 -2.407 18.251 1.00 86.12 131 GLY A N 1
ATOM 989 C CA . GLY A 1 131 ? 5.877 -1.120 18.297 1.00 86.12 131 GLY A CA 1
ATOM 990 C C . GLY A 1 131 ? 7.149 -1.114 17.443 1.00 86.12 131 GLY A C 1
ATOM 991 O O . GLY A 1 131 ? 7.297 -0.255 16.574 1.00 86.12 131 GLY A O 1
ATOM 992 N N . ALA A 1 132 ? 8.002 -2.129 17.608 1.00 88.69 132 ALA A N 1
ATOM 993 C CA . ALA A 1 132 ? 9.236 -2.289 16.837 1.00 88.69 132 ALA A CA 1
ATOM 994 C C . ALA A 1 132 ? 8.960 -2.546 15.342 1.00 88.69 132 ALA A C 1
ATOM 996 O O . ALA A 1 132 ? 9.633 -1.991 14.473 1.00 88.69 132 ALA A O 1
ATOM 997 N N . VAL A 1 133 ? 7.914 -3.321 15.020 1.00 90.44 133 VAL A N 1
ATOM 998 C CA . VAL A 1 133 ? 7.444 -3.500 13.632 1.00 90.44 133 VAL A CA 1
ATOM 999 C C . VAL A 1 133 ? 7.015 -2.161 13.019 1.00 90.44 133 VAL A C 1
ATOM 1001 O O . VAL A 1 133 ? 7.364 -1.869 11.875 1.00 90.44 133 VAL A O 1
ATOM 1004 N N . ALA A 1 134 ? 6.281 -1.329 13.765 1.00 87.69 134 ALA A N 1
ATOM 1005 C CA . ALA A 1 134 ? 5.850 -0.015 13.294 1.00 87.69 134 ALA A CA 1
ATOM 1006 C C . ALA A 1 134 ? 7.038 0.934 13.055 1.00 87.69 134 ALA A C 1
ATOM 1008 O O . ALA A 1 134 ? 7.060 1.617 12.033 1.00 87.69 134 ALA A O 1
ATOM 1009 N N . GLU A 1 135 ? 8.038 0.936 13.940 1.00 90.38 135 GLU A N 1
ATOM 1010 C CA . GLU A 1 135 ? 9.274 1.726 13.802 1.00 90.38 135 GLU A CA 1
ATOM 1011 C C . GLU A 1 135 ? 10.093 1.302 12.578 1.00 90.38 135 GLU A C 1
ATOM 1013 O O . GLU A 1 135 ? 10.502 2.151 11.787 1.00 90.38 135 GLU A O 1
ATOM 1018 N N . ALA A 1 136 ? 10.251 -0.003 12.339 1.00 92.44 136 ALA A N 1
ATOM 1019 C CA . ALA A 1 136 ? 10.914 -0.500 11.134 1.00 92.44 136 ALA A CA 1
ATOM 1020 C C . ALA A 1 136 ? 10.168 -0.096 9.849 1.00 92.44 136 ALA A C 1
ATOM 1022 O O . ALA A 1 136 ? 10.787 0.370 8.891 1.00 92.44 136 ALA A O 1
ATOM 1023 N N . VAL A 1 137 ? 8.832 -0.209 9.825 1.00 91.75 137 VAL A N 1
ATOM 1024 C CA . VAL A 1 137 ? 8.010 0.254 8.689 1.00 91.75 137 VAL A CA 1
ATOM 1025 C C . VAL A 1 137 ? 8.168 1.760 8.464 1.00 91.75 137 VAL A C 1
ATOM 1027 O O . VAL A 1 137 ? 8.232 2.194 7.315 1.00 91.75 137 VAL A O 1
ATOM 1030 N N . GLU A 1 138 ? 8.251 2.547 9.536 1.00 90.25 138 GLU A N 1
ATOM 1031 C CA . GLU A 1 138 ? 8.437 4.002 9.512 1.00 90.25 138 GLU A CA 1
ATOM 1032 C C . GLU A 1 138 ? 9.847 4.427 9.060 1.00 90.25 138 GLU A C 1
ATOM 1034 O O . GLU A 1 138 ? 9.987 5.457 8.400 1.00 90.25 138 GLU A O 1
ATOM 1039 N N . ALA A 1 139 ? 10.869 3.599 9.294 1.00 93.06 139 ALA A N 1
ATOM 1040 C CA . ALA A 1 139 ? 12.241 3.810 8.826 1.00 93.06 139 ALA A CA 1
ATOM 1041 C C . ALA A 1 139 ? 12.494 3.370 7.360 1.00 93.06 139 ALA A C 1
ATOM 1043 O O . ALA A 1 139 ? 13.334 3.953 6.665 1.00 93.06 139 ALA A O 1
ATOM 1044 N N . VAL A 1 140 ? 11.746 2.388 6.834 1.00 94.25 140 VAL A N 1
ATOM 1045 C CA . VAL A 1 140 ? 11.899 1.863 5.454 1.00 94.25 140 VAL A CA 1
ATOM 1046 C C . VAL A 1 140 ? 11.908 2.926 4.331 1.00 94.25 140 VAL A C 1
ATOM 1048 O O . VAL A 1 140 ? 12.689 2.761 3.388 1.00 94.25 140 VAL A O 1
ATOM 1051 N N . PRO A 1 141 ? 11.135 4.033 4.365 1.00 92.25 141 PRO A N 1
ATOM 1052 C CA . PRO A 1 141 ? 11.240 5.111 3.375 1.00 92.25 141 PRO A CA 1
ATOM 1053 C C . PRO A 1 141 ? 12.652 5.703 3.214 1.00 92.25 141 PRO A C 1
ATOM 1055 O O . PRO A 1 141 ? 13.039 6.065 2.098 1.00 92.25 141 PRO A O 1
ATOM 1058 N N . GLN A 1 142 ? 13.452 5.761 4.284 1.00 92.19 142 GLN A N 1
ATOM 1059 C CA . GLN A 1 142 ? 14.836 6.243 4.222 1.00 92.19 142 GLN A CA 1
ATOM 1060 C C . GLN A 1 142 ? 15.765 5.194 3.591 1.00 92.19 142 GLN A C 1
ATOM 1062 O O . GLN A 1 142 ? 16.575 5.531 2.726 1.00 92.19 142 GLN A O 1
ATOM 1067 N N . VAL A 1 143 ? 15.571 3.913 3.925 1.00 95.38 143 VAL A N 1
ATOM 1068 C CA . VAL A 1 143 ? 16.266 2.766 3.307 1.00 95.38 143 VAL A CA 1
ATOM 1069 C C . VAL A 1 143 ? 16.015 2.721 1.792 1.00 95.38 143 VAL A C 1
ATOM 1071 O O . VAL A 1 143 ? 16.947 2.595 0.994 1.00 95.38 143 VAL A O 1
ATOM 1074 N N . LEU A 1 144 ? 14.761 2.913 1.373 1.00 95.25 144 LEU A N 1
ATOM 1075 C CA . LEU A 1 144 ? 14.369 3.027 -0.036 1.00 95.25 144 LEU A CA 1
ATOM 1076 C C . LEU A 1 144 ? 15.007 4.243 -0.725 1.00 95.25 144 LEU A C 1
ATOM 1078 O O . LEU A 1 144 ? 15.405 4.149 -1.886 1.00 95.25 144 LEU A O 1
ATOM 1082 N N . SER A 1 145 ? 15.135 5.366 -0.016 1.00 93.38 145 SER A N 1
ATOM 1083 C CA . SER A 1 145 ? 15.781 6.577 -0.533 1.00 93.38 145 SER A CA 1
ATOM 1084 C C . SER A 1 145 ? 17.286 6.382 -0.747 1.00 93.38 145 SER A C 1
ATOM 1086 O O . SER A 1 145 ? 17.808 6.824 -1.770 1.00 93.38 145 SER A O 1
ATOM 1088 N N . LEU A 1 146 ? 17.980 5.662 0.146 1.00 95.25 146 LEU A N 1
ATOM 1089 C CA . LEU A 1 146 ? 19.381 5.276 -0.062 1.00 95.25 146 LEU A CA 1
ATOM 1090 C C . LEU A 1 146 ? 19.526 4.390 -1.308 1.00 95.25 146 LEU A C 1
ATOM 1092 O O . LEU A 1 146 ? 20.298 4.726 -2.203 1.00 95.25 146 LEU A O 1
ATOM 1096 N N . LEU A 1 147 ? 18.734 3.316 -1.413 1.00 94.94 147 LEU A N 1
ATOM 1097 C CA . LEU A 1 147 ? 18.748 2.415 -2.575 1.00 94.94 147 LEU A CA 1
ATOM 1098 C C . LEU A 1 147 ? 18.506 3.159 -3.904 1.00 94.94 147 LEU A C 1
ATOM 1100 O O . LEU A 1 147 ? 19.147 2.854 -4.910 1.00 94.94 147 LEU A O 1
ATOM 1104 N N . GLN A 1 148 ? 17.608 4.150 -3.903 1.00 92.88 148 GLN A N 1
ATOM 1105 C CA . GLN A 1 148 ? 17.324 5.012 -5.054 1.00 92.88 148 GLN A CA 1
ATOM 1106 C C . GLN A 1 148 ? 18.534 5.874 -5.441 1.00 92.88 148 GLN A C 1
ATOM 1108 O O . GLN A 1 148 ? 18.868 5.981 -6.621 1.00 92.88 148 GLN A O 1
ATOM 1113 N N . LEU A 1 149 ? 19.180 6.506 -4.457 1.00 92.19 149 LEU A N 1
ATOM 1114 C CA . LEU A 1 149 ? 20.314 7.409 -4.669 1.00 92.19 149 LEU A CA 1
ATOM 1115 C C . LEU A 1 149 ? 21.591 6.663 -5.075 1.00 92.19 149 LEU A C 1
ATOM 1117 O O . LEU A 1 149 ? 22.379 7.194 -5.855 1.00 92.19 149 LEU A O 1
ATOM 1121 N N . SER A 1 150 ? 21.787 5.433 -4.593 1.00 91.31 150 SER A N 1
ATOM 1122 C CA . SER A 1 150 ? 22.929 4.590 -4.967 1.00 91.31 150 SER A CA 1
ATOM 1123 C C . SER A 1 150 ? 22.877 4.088 -6.414 1.00 91.31 150 SER A C 1
ATOM 1125 O O . SER A 1 150 ? 23.920 3.716 -6.949 1.00 91.31 150 SER A O 1
ATOM 1127 N N . ALA A 1 151 ? 21.695 4.061 -7.048 1.00 83.81 151 ALA A N 1
ATOM 1128 C CA . ALA A 1 151 ? 21.483 3.626 -8.436 1.00 83.81 151 ALA A CA 1
ATOM 1129 C C . ALA A 1 151 ? 22.116 2.254 -8.788 1.00 83.81 151 ALA A C 1
ATOM 1131 O O . ALA A 1 151 ? 22.512 2.003 -9.928 1.00 83.81 151 ALA A O 1
ATOM 1132 N N . GLY A 1 152 ? 22.217 1.357 -7.802 1.00 88.06 152 GLY A N 1
ATOM 1133 C CA . GLY A 1 152 ? 22.930 0.085 -7.894 1.00 88.06 152 GLY A CA 1
ATOM 1134 C C . GLY A 1 152 ? 22.824 -0.737 -6.602 1.00 88.06 152 GLY A C 1
ATOM 1135 O O . GLY A 1 152 ? 22.023 -0.395 -5.729 1.00 88.06 152 GLY A O 1
ATOM 1136 N N . PRO A 1 153 ? 23.593 -1.833 -6.470 1.00 94.38 153 PRO A N 1
ATOM 1137 C CA . PRO A 1 153 ? 23.549 -2.687 -5.287 1.00 94.38 153 PRO A CA 1
ATOM 1138 C C . PRO A 1 153 ? 24.073 -1.992 -4.028 1.00 94.38 153 PRO A C 1
ATOM 1140 O O . PRO A 1 153 ? 25.173 -1.442 -4.037 1.00 94.38 153 PRO A O 1
ATOM 1143 N N . VAL A 1 154 ? 23.318 -2.088 -2.933 1.00 97.06 154 VAL A N 1
ATOM 1144 C CA . VAL A 1 154 ? 23.721 -1.624 -1.594 1.00 97.06 154 VAL A CA 1
ATOM 1145 C C . VAL A 1 154 ? 23.860 -2.832 -0.672 1.00 97.06 154 VAL A C 1
ATOM 1147 O O . VAL A 1 154 ? 23.063 -3.769 -0.752 1.00 97.06 154 VAL A O 1
ATOM 1150 N N . THR A 1 155 ? 24.891 -2.839 0.172 1.00 97.62 155 THR A N 1
ATOM 1151 C CA . THR A 1 155 ? 25.191 -3.938 1.099 1.00 97.62 155 THR A CA 1
ATOM 1152 C C . THR A 1 155 ? 24.170 -3.997 2.238 1.00 97.62 155 THR A C 1
ATOM 1154 O O . THR A 1 155 ? 23.770 -2.965 2.771 1.00 97.62 155 THR A O 1
ATOM 1157 N N . VAL A 1 156 ? 23.778 -5.204 2.659 1.00 96.69 156 VAL A N 1
ATOM 1158 C CA . VAL A 1 156 ? 22.856 -5.401 3.796 1.00 96.69 156 VAL A CA 1
ATOM 1159 C C . VAL A 1 156 ? 23.365 -4.728 5.085 1.00 96.69 156 VAL A C 1
ATOM 1161 O O . VAL A 1 156 ? 22.576 -4.006 5.686 1.00 96.69 156 VAL A O 1
ATOM 1164 N N . PRO A 1 157 ? 24.659 -4.816 5.470 1.00 96.56 157 PRO A N 1
ATOM 1165 C CA . PRO A 1 157 ? 25.194 -4.052 6.601 1.00 96.56 157 PRO A CA 1
ATOM 1166 C C . PRO A 1 157 ? 24.952 -2.535 6.533 1.00 96.56 157 PRO A C 1
ATOM 1168 O O . PRO A 1 157 ? 24.522 -1.957 7.520 1.00 96.56 157 PRO A O 1
ATOM 1171 N N . ALA A 1 158 ? 25.126 -1.888 5.373 1.00 96.06 158 ALA A N 1
ATOM 1172 C CA . ALA A 1 158 ? 24.888 -0.444 5.259 1.00 96.06 158 ALA A CA 1
ATOM 1173 C C . ALA A 1 158 ? 23.396 -0.073 5.375 1.00 96.06 158 ALA A C 1
ATOM 1175 O O . ALA A 1 158 ? 23.056 1.020 5.825 1.00 96.06 158 ALA A O 1
ATOM 1176 N N . LEU A 1 159 ? 22.500 -0.981 4.972 1.00 97.06 159 LEU A N 1
ATOM 1177 C CA . LEU A 1 159 ? 21.055 -0.825 5.163 1.00 97.06 159 LEU A CA 1
ATOM 1178 C C . LEU A 1 159 ? 20.661 -1.062 6.632 1.00 97.06 159 LEU A C 1
ATOM 1180 O O . LEU A 1 159 ? 19.744 -0.404 7.116 1.00 97.06 159 LEU A O 1
ATOM 1184 N N . LEU A 1 160 ? 21.368 -1.953 7.339 1.00 96.75 160 LEU A N 1
ATOM 1185 C CA . LEU A 1 160 ? 21.180 -2.234 8.766 1.00 96.75 160 LEU A CA 1
ATOM 1186 C C . LEU A 1 160 ? 21.628 -1.067 9.643 1.00 96.75 160 LEU A C 1
ATOM 1188 O O . LEU A 1 160 ? 20.872 -0.658 10.520 1.00 96.75 160 LEU A O 1
ATOM 1192 N N . ASP A 1 161 ? 22.803 -0.497 9.369 1.00 95.88 161 ASP A N 1
ATOM 1193 C CA . ASP A 1 161 ? 23.305 0.687 10.072 1.00 95.88 161 ASP A CA 1
ATOM 1194 C C . ASP A 1 161 ? 22.313 1.859 9.933 1.00 95.88 161 ASP A C 1
ATOM 1196 O O . ASP A 1 161 ? 21.952 2.497 10.922 1.00 95.88 161 ASP A O 1
ATOM 1200 N N . LEU A 1 162 ? 21.798 2.092 8.716 1.00 96.31 162 LEU A N 1
ATOM 1201 C CA . LEU A 1 162 ? 20.795 3.126 8.444 1.00 96.31 162 LEU A CA 1
ATOM 1202 C C . LEU A 1 162 ? 19.453 2.853 9.145 1.00 96.31 162 LEU A C 1
ATOM 1204 O O . LEU A 1 162 ? 18.869 3.772 9.717 1.00 96.31 162 LEU A O 1
ATOM 1208 N N . LEU A 1 163 ? 18.958 1.610 9.103 1.00 95.62 163 LEU A N 1
ATOM 1209 C CA . LEU A 1 163 ? 17.713 1.230 9.776 1.00 95.62 163 LEU A CA 1
ATOM 1210 C C . LEU A 1 163 ? 17.839 1.420 11.293 1.00 95.62 163 LEU A C 1
ATOM 1212 O O . LEU A 1 163 ? 16.978 2.048 11.901 1.00 95.62 163 LEU A O 1
ATOM 1216 N N . GLY A 1 164 ? 18.927 0.921 11.887 1.00 94.06 164 GLY A N 1
ATOM 1217 C CA . GLY A 1 164 ? 19.190 1.029 13.319 1.00 94.06 164 GLY A CA 1
ATOM 1218 C C . GLY A 1 164 ? 19.325 2.477 13.785 1.00 94.06 164 GLY A C 1
ATOM 1219 O O . GLY A 1 164 ? 18.756 2.831 14.817 1.00 94.06 164 GLY A O 1
ATOM 1220 N N . GLN A 1 165 ? 19.996 3.332 13.001 1.00 94.81 165 GLN A N 1
ATOM 1221 C CA . GLN A 1 165 ? 20.045 4.768 13.275 1.00 94.81 165 GLN A CA 1
ATOM 1222 C C . GLN A 1 165 ? 18.637 5.380 13.268 1.00 94.81 165 GLN A C 1
ATOM 1224 O O . GLN A 1 165 ? 18.262 6.045 14.232 1.00 94.81 165 GLN A O 1
ATOM 1229 N N . ARG A 1 166 ? 17.827 5.138 12.227 1.00 94.50 166 ARG A N 1
ATOM 1230 C CA . ARG A 1 166 ? 16.507 5.782 12.129 1.00 94.50 166 ARG A CA 1
ATOM 1231 C C . ARG A 1 166 ? 15.502 5.271 13.156 1.00 94.50 166 ARG A C 1
ATOM 1233 O O . ARG A 1 166 ? 14.674 6.046 13.620 1.00 94.50 166 ARG A O 1
ATOM 1240 N N . VAL A 1 167 ? 15.573 3.995 13.534 1.00 92.19 167 VAL A N 1
ATOM 1241 C CA . VAL A 1 167 ? 14.767 3.444 14.635 1.00 92.19 167 VAL A CA 1
ATOM 1242 C C . VAL A 1 167 ? 15.137 4.122 15.960 1.00 92.19 167 VAL A C 1
ATOM 1244 O O . VAL A 1 167 ? 14.237 4.507 16.700 1.00 92.19 167 VAL A O 1
ATOM 1247 N N . ALA A 1 168 ? 16.427 4.357 16.230 1.00 90.19 168 ALA A N 1
ATOM 1248 C CA . ALA A 1 168 ? 16.853 5.096 17.421 1.00 90.19 168 ALA A CA 1
ATOM 1249 C C . ALA A 1 168 ? 16.356 6.557 17.418 1.00 90.19 168 ALA A C 1
ATOM 1251 O O . ALA A 1 168 ? 15.824 7.013 18.427 1.00 90.19 168 ALA A O 1
ATOM 1252 N N . GLU A 1 169 ? 16.447 7.258 16.280 1.00 90.31 169 GLU A N 1
ATOM 1253 C CA . GLU A 1 169 ? 15.895 8.616 16.117 1.00 90.31 169 GLU A CA 1
ATOM 1254 C C . GLU A 1 169 ? 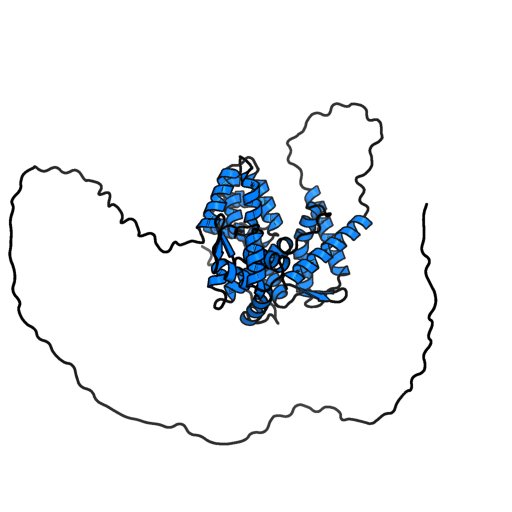14.373 8.647 16.366 1.00 90.31 169 GLU A C 1
ATOM 1256 O O . GLU A 1 169 ? 13.885 9.489 17.112 1.00 90.31 169 GLU A O 1
ATOM 1261 N N . LEU A 1 170 ? 13.612 7.696 15.807 1.00 87.56 170 LEU A N 1
ATOM 1262 C CA . LEU A 1 170 ? 12.159 7.585 16.022 1.00 87.56 170 LEU A CA 1
ATOM 1263 C C . LEU A 1 170 ? 11.793 7.310 17.489 1.00 87.56 170 LEU A C 1
ATOM 1265 O O . LEU A 1 170 ? 10.771 7.796 17.975 1.00 87.56 170 LEU A O 1
ATOM 1269 N N . GLN A 1 171 ? 12.604 6.524 18.199 1.00 86.69 171 GLN A N 1
ATOM 1270 C CA . GLN A 1 171 ? 12.413 6.251 19.625 1.00 86.69 171 GLN A CA 1
ATOM 1271 C C . GLN A 1 171 ? 12.687 7.499 20.476 1.00 86.69 171 GLN A C 1
ATOM 1273 O O . GLN A 1 171 ? 11.913 7.783 21.391 1.00 86.69 171 GLN A O 1
ATOM 1278 N N . GLU A 1 172 ? 13.727 8.273 20.151 1.00 86.06 172 GLU A N 1
ATOM 1279 C CA . GLU A 1 172 ? 14.026 9.565 20.782 1.00 86.06 172 GLU A CA 1
ATOM 1280 C C . GLU A 1 172 ? 12.898 10.583 20.535 1.00 86.06 172 GLU A C 1
ATOM 1282 O O . GLU A 1 172 ? 12.317 11.085 21.499 1.00 86.06 172 GLU A O 1
ATOM 1287 N N . GLU A 1 173 ? 12.479 10.772 19.276 1.00 81.94 173 GLU A N 1
ATOM 1288 C CA . GLU A 1 173 ? 11.338 11.620 18.882 1.00 81.94 173 GLU A CA 1
ATOM 1289 C C . GLU A 1 173 ? 10.062 11.280 19.683 1.00 81.94 173 GLU A C 1
ATOM 1291 O O . GLU A 1 173 ? 9.349 12.175 20.138 1.00 81.94 173 GLU A O 1
ATOM 1296 N N . ARG A 1 174 ? 9.780 9.988 19.911 1.00 73.69 174 ARG A N 1
ATOM 1297 C CA . ARG A 1 174 ? 8.623 9.521 20.703 1.00 73.69 174 ARG A CA 1
ATOM 1298 C C . ARG A 1 174 ? 8.784 9.728 22.211 1.00 73.69 174 ARG A C 1
ATOM 1300 O O . ARG A 1 174 ? 7.778 9.922 22.892 1.00 73.69 174 ARG A O 1
ATOM 1307 N N . CYS A 1 175 ? 10.008 9.692 22.736 1.00 68.50 175 CYS A N 1
ATOM 1308 C CA . CYS A 1 175 ? 10.291 9.969 24.147 1.00 68.50 175 CYS A CA 1
ATOM 1309 C C . CYS A 1 175 ? 10.201 11.465 24.479 1.00 68.50 175 CYS A C 1
ATOM 1311 O O . CYS A 1 175 ? 9.851 11.816 25.606 1.00 68.50 175 CYS A O 1
ATOM 1313 N N . GLU A 1 176 ? 10.485 12.342 23.512 1.00 56.34 176 GLU A N 1
ATOM 1314 C CA . GLU A 1 176 ? 10.389 13.792 23.693 1.00 56.34 176 GLU A CA 1
ATOM 1315 C C . GLU A 1 176 ? 8.947 14.324 23.713 1.00 56.34 176 GLU A C 1
ATOM 1317 O O . GLU A 1 176 ? 8.723 15.400 24.269 1.00 56.34 176 GLU A O 1
ATOM 1322 N N . VAL A 1 177 ? 7.957 13.597 23.170 1.00 48.25 177 VAL A N 1
ATOM 1323 C CA . VAL A 1 177 ? 6.542 14.017 23.193 1.00 48.25 177 VAL A CA 1
ATOM 1324 C C . VAL A 1 177 ? 6.013 14.040 24.634 1.00 48.25 177 VAL A C 1
ATOM 1326 O O . VAL A 1 177 ? 5.765 12.980 25.220 1.00 48.25 177 VAL A O 1
ATOM 1329 N N . PRO A 1 178 ? 5.726 15.218 25.225 1.00 44.38 178 PRO A N 1
ATOM 1330 C CA . PRO A 1 178 ? 5.165 15.266 26.561 1.00 44.38 178 PRO A CA 1
ATOM 1331 C C . PRO A 1 178 ? 3.702 14.830 26.489 1.00 44.38 178 PRO A C 1
ATOM 1333 O O . PRO A 1 178 ? 2.870 15.503 25.874 1.00 44.38 178 PRO A O 1
ATOM 1336 N N . LEU A 1 179 ? 3.360 13.738 27.177 1.00 43.06 179 LEU A N 1
ATOM 1337 C CA . LEU A 1 179 ? 1.974 13.465 27.562 1.00 43.06 179 LEU A CA 1
ATOM 1338 C C . LEU A 1 179 ? 1.423 14.725 28.247 1.00 43.06 179 LEU A C 1
ATOM 1340 O O . LEU A 1 179 ? 1.961 15.168 29.263 1.00 43.06 179 LEU A O 1
ATOM 1344 N N . GLY A 1 180 ? 0.397 15.329 27.638 1.00 37.12 180 GLY A N 1
ATOM 1345 C CA . GLY A 1 180 ? -0.028 16.696 27.947 1.00 37.12 180 GLY A CA 1
ATOM 1346 C C . GLY A 1 180 ? -0.318 16.941 29.438 1.00 37.12 180 GLY A C 1
ATOM 1347 O O . GLY A 1 180 ? -0.707 16.014 30.155 1.00 37.12 180 GLY A O 1
ATOM 1348 N N . PRO A 1 181 ? -0.153 18.185 29.930 1.00 44.81 181 PRO A N 1
ATOM 1349 C CA . PRO A 1 181 ? -0.213 18.501 31.356 1.00 44.81 181 PRO A CA 1
ATOM 1350 C C . PRO A 1 181 ? -1.623 18.274 31.924 1.00 44.81 181 PRO A C 1
ATOM 1352 O O . PRO A 1 181 ? -2.481 19.152 31.881 1.00 44.81 181 PRO A O 1
ATOM 1355 N N . GLY A 1 182 ? -1.855 17.072 32.458 1.00 45.03 182 GLY A N 1
ATOM 1356 C CA . GLY A 1 182 ? -3.195 16.611 32.831 1.00 45.03 182 GLY A CA 1
ATOM 1357 C C . GLY A 1 182 ? -3.254 15.547 33.929 1.00 45.03 182 GLY A C 1
ATOM 1358 O O . GLY A 1 182 ? -4.295 14.908 34.079 1.00 45.03 182 GLY A O 1
ATOM 1359 N N . ARG A 1 183 ? -2.177 15.319 34.704 1.00 38.06 183 ARG A N 1
ATOM 1360 C CA . ARG A 1 183 ? -2.240 14.414 35.873 1.00 38.06 183 ARG A CA 1
ATOM 1361 C C . ARG A 1 183 ? -1.204 14.659 36.979 1.00 38.06 183 ARG A C 1
ATOM 1363 O O . ARG A 1 183 ? -0.473 13.757 37.375 1.00 38.06 183 ARG A O 1
ATOM 1370 N N . THR A 1 184 ? -1.202 15.852 37.567 1.00 34.56 184 THR A N 1
ATOM 1371 C CA . THR A 1 184 ? -0.580 16.077 38.884 1.00 34.56 184 THR A CA 1
ATOM 1372 C C . THR A 1 184 ? -1.490 15.567 40.007 1.00 34.56 184 THR A C 1
ATOM 1374 O O . THR A 1 184 ? -2.198 16.328 40.663 1.00 34.56 184 THR A O 1
ATOM 1377 N N . ALA A 1 185 ? -1.468 14.255 40.250 1.00 39.00 185 ALA A N 1
ATOM 1378 C CA . ALA A 1 185 ? -1.888 13.725 41.546 1.00 39.00 185 ALA A CA 1
ATOM 1379 C C . ALA A 1 185 ? -0.786 14.041 42.582 1.00 39.00 185 ALA A C 1
ATOM 1381 O O . ALA A 1 185 ? 0.389 13.828 42.275 1.00 39.00 185 ALA A O 1
ATOM 1382 N N . PRO A 1 186 ? -1.110 14.559 43.781 1.00 39.41 186 PRO A N 1
ATOM 1383 C CA . PRO A 1 186 ? -0.096 14.854 44.786 1.00 39.41 186 PRO A CA 1
ATOM 1384 C C . PRO A 1 186 ? 0.527 13.555 45.309 1.00 39.41 186 PRO A C 1
ATOM 1386 O O . PRO A 1 186 ? -0.173 12.682 45.821 1.00 39.41 186 PRO A O 1
ATOM 1389 N N . ALA A 1 187 ? 1.848 13.436 45.185 1.00 34.09 187 ALA A N 1
ATOM 1390 C CA . ALA A 1 187 ? 2.598 12.333 45.764 1.00 34.09 187 ALA A CA 1
ATOM 1391 C C . ALA A 1 187 ? 2.655 12.477 47.293 1.00 34.09 187 ALA A C 1
ATOM 1393 O O . ALA A 1 187 ? 3.148 13.480 47.812 1.00 34.09 187 ALA A O 1
ATOM 1394 N N . THR A 1 188 ? 2.192 11.454 48.009 1.00 34.47 188 THR A N 1
ATOM 1395 C CA . THR A 1 188 ? 2.427 11.300 49.450 1.00 34.47 188 THR A CA 1
ATOM 1396 C C . THR A 1 188 ? 3.678 10.437 49.638 1.00 34.47 188 THR A C 1
ATOM 1398 O O . THR A 1 188 ? 3.752 9.378 49.012 1.00 34.47 188 THR A O 1
ATOM 1401 N N . PRO A 1 189 ? 4.666 10.834 50.460 1.00 43.59 189 PRO A N 1
ATOM 1402 C CA . PRO A 1 189 ? 5.864 10.028 50.668 1.00 43.59 189 PRO A CA 1
ATOM 1403 C C . PRO A 1 189 ? 5.550 8.817 51.557 1.00 43.59 189 PRO A C 1
ATOM 1405 O O . PRO A 1 189 ? 5.051 8.976 52.670 1.00 43.59 189 PRO A O 1
ATOM 1408 N N . ALA A 1 190 ? 5.862 7.616 51.071 1.00 34.91 190 ALA A N 1
ATOM 1409 C CA . ALA A 1 190 ? 5.851 6.378 51.845 1.00 34.91 190 ALA A CA 1
ATOM 1410 C C . ALA A 1 190 ? 7.033 5.496 51.413 1.00 34.91 190 ALA A C 1
ATOM 1412 O O . ALA A 1 190 ? 7.372 5.450 50.231 1.00 34.91 190 ALA A O 1
ATOM 1413 N N . ASP A 1 191 ? 7.669 4.852 52.390 1.00 33.91 191 ASP A N 1
ATOM 1414 C CA . ASP A 1 191 ? 8.997 4.245 52.284 1.00 33.91 191 ASP A CA 1
ATOM 1415 C C . ASP A 1 191 ? 9.165 3.172 51.197 1.00 33.91 191 ASP A C 1
ATOM 1417 O O . ASP A 1 191 ? 8.361 2.250 51.056 1.00 33.91 191 ASP A O 1
ATOM 1421 N N . THR A 1 192 ? 10.307 3.239 50.509 1.00 32.41 192 THR A N 1
ATOM 1422 C CA . THR A 1 192 ? 10.790 2.215 49.576 1.00 32.41 192 THR A CA 1
ATOM 1423 C C . THR A 1 192 ? 11.753 1.254 50.282 1.00 32.41 192 THR A C 1
ATOM 1425 O O . THR A 1 192 ? 12.838 1.681 50.685 1.00 32.41 192 THR A O 1
ATOM 1428 N N . PRO A 1 193 ? 11.483 -0.061 50.329 1.00 37.22 193 PRO A N 1
ATOM 1429 C CA . PRO A 1 193 ? 12.536 -1.066 50.403 1.00 37.22 193 PRO A CA 1
ATOM 1430 C C . PRO A 1 193 ? 13.143 -1.232 49.003 1.00 37.22 193 PRO A C 1
ATOM 1432 O O . PRO A 1 193 ? 12.444 -1.573 48.048 1.00 37.22 193 PRO A O 1
ATOM 1435 N N . ALA A 1 194 ? 14.440 -0.967 48.856 1.00 42.72 194 ALA A N 1
ATOM 1436 C CA . ALA A 1 194 ? 15.134 -1.124 47.579 1.00 42.72 194 ALA A CA 1
ATOM 1437 C C . ALA A 1 194 ? 15.130 -2.597 47.123 1.00 42.72 194 ALA A C 1
ATOM 1439 O O . ALA A 1 194 ? 15.600 -3.465 47.858 1.00 42.72 194 ALA A O 1
ATOM 1440 N N . GLY A 1 195 ? 14.630 -2.884 45.913 1.00 37.34 195 GLY A N 1
ATOM 1441 C CA . GLY A 1 195 ? 14.577 -4.271 45.427 1.00 37.34 195 GLY A CA 1
ATOM 1442 C C . GLY A 1 195 ? 13.753 -4.559 44.167 1.00 37.34 195 GLY A C 1
ATOM 1443 O O . GLY A 1 195 ? 13.162 -5.629 44.096 1.00 37.34 195 GLY A O 1
ATOM 1444 N N . ALA A 1 196 ? 13.686 -3.647 43.187 1.00 33.19 196 ALA A N 1
ATOM 1445 C CA . ALA A 1 196 ? 13.026 -3.908 41.894 1.00 33.19 196 ALA A CA 1
ATOM 1446 C C . ALA A 1 196 ? 13.598 -3.049 40.741 1.00 33.19 196 ALA A C 1
ATOM 1448 O O . ALA A 1 196 ? 12.860 -2.437 39.976 1.00 33.19 196 ALA A O 1
ATOM 1449 N N . ALA A 1 197 ? 14.930 -2.974 40.632 1.00 35.97 197 ALA A N 1
ATOM 1450 C CA . ALA A 1 197 ? 15.633 -2.317 39.521 1.00 35.97 197 ALA A CA 1
ATOM 1451 C C . ALA A 1 197 ? 16.229 -3.352 38.542 1.00 35.97 197 ALA A C 1
ATOM 1453 O O . ALA A 1 197 ? 17.427 -3.378 38.275 1.00 35.97 197 ALA A O 1
ATOM 1454 N N . ALA A 1 198 ? 15.355 -4.226 38.048 1.00 46.41 198 ALA A N 1
ATOM 1455 C CA . ALA A 1 198 ? 15.513 -5.133 36.911 1.00 46.41 198 ALA A CA 1
ATOM 1456 C C . ALA A 1 198 ? 14.073 -5.337 36.381 1.00 46.41 198 ALA A C 1
ATOM 1458 O O . ALA A 1 198 ? 13.163 -5.453 37.194 1.00 46.41 198 ALA A O 1
ATOM 1459 N N . GLU A 1 199 ? 13.745 -5.291 35.086 1.00 38.47 199 GLU A N 1
ATOM 1460 C CA . GLU A 1 199 ? 14.474 -5.871 33.947 1.00 38.47 199 GLU A CA 1
ATOM 1461 C C . GLU A 1 199 ? 14.403 -5.029 32.642 1.00 38.47 199 GLU A C 1
ATOM 1463 O O . GLU A 1 199 ? 14.510 -5.580 31.547 1.00 38.47 199 GLU A O 1
ATOM 1468 N N . ASN A 1 200 ? 14.270 -3.695 32.701 1.00 43.03 200 ASN A N 1
ATOM 1469 C CA . ASN A 1 200 ? 14.236 -2.832 31.495 1.00 43.03 200 ASN A CA 1
ATOM 1470 C C . ASN A 1 200 ? 15.632 -2.620 30.862 1.00 43.03 200 ASN A C 1
ATOM 1472 O O . ASN A 1 200 ? 16.102 -1.499 30.690 1.00 43.03 200 ASN A O 1
ATOM 1476 N N . GLY A 1 201 ? 16.315 -3.723 30.544 1.00 41.31 201 GLY A N 1
ATOM 1477 C CA . GLY A 1 201 ? 17.693 -3.778 30.059 1.00 41.31 201 GLY A CA 1
ATOM 1478 C C . GLY A 1 201 ? 17.856 -4.704 28.855 1.00 41.31 201 GLY A C 1
ATOM 1479 O O . GLY A 1 201 ? 18.658 -5.638 28.887 1.00 41.31 201 GLY A O 1
ATOM 1480 N N . ALA A 1 202 ? 17.109 -4.457 27.777 1.00 44.53 202 ALA A N 1
ATOM 1481 C CA . ALA A 1 202 ? 17.432 -5.023 26.470 1.00 44.53 202 ALA A CA 1
ATOM 1482 C C . ALA A 1 202 ? 18.732 -4.371 25.961 1.00 44.53 202 ALA A C 1
ATOM 1484 O O . ALA A 1 202 ? 18.712 -3.290 25.383 1.00 44.53 202 ALA A O 1
ATOM 1485 N N . GLY A 1 203 ? 19.878 -4.997 26.250 1.00 48.97 203 GLY A N 1
ATOM 1486 C CA . GLY A 1 203 ? 21.194 -4.448 25.905 1.00 48.97 203 GLY A CA 1
ATOM 1487 C C . GLY A 1 203 ? 21.394 -4.234 24.394 1.00 48.97 203 GLY A C 1
ATOM 1488 O O . GLY A 1 203 ? 20.693 -4.852 23.589 1.00 48.97 203 GLY A O 1
ATOM 1489 N N . PRO A 1 204 ? 22.390 -3.423 23.985 1.00 57.97 204 PRO A N 1
ATOM 1490 C CA . PRO A 1 204 ? 22.557 -2.976 22.596 1.00 57.97 204 PRO A CA 1
ATOM 1491 C C . PRO A 1 204 ? 22.677 -4.119 21.576 1.00 57.97 204 PRO A C 1
ATOM 1493 O O . PRO A 1 204 ? 22.191 -3.986 20.458 1.00 57.97 204 PRO A O 1
ATOM 1496 N N . ALA A 1 205 ? 23.236 -5.270 21.968 1.00 57.97 205 ALA A N 1
ATOM 1497 C CA . ALA A 1 205 ? 23.280 -6.464 21.121 1.00 57.97 205 ALA A CA 1
ATOM 1498 C C . ALA A 1 205 ? 21.877 -6.998 20.762 1.00 57.97 205 ALA A C 1
ATOM 1500 O O . ALA A 1 205 ? 21.618 -7.288 19.602 1.00 57.97 205 ALA A O 1
ATOM 1501 N N . ARG A 1 206 ? 20.936 -7.036 21.721 1.00 60.09 206 ARG A N 1
ATOM 1502 C CA . ARG A 1 206 ? 19.553 -7.489 21.476 1.00 60.09 206 ARG A CA 1
ATOM 1503 C C . ARG A 1 206 ? 18.800 -6.534 20.540 1.00 60.09 206 ARG A C 1
ATOM 1505 O O . ARG A 1 206 ? 17.968 -6.987 19.764 1.00 60.09 206 ARG A O 1
ATOM 1512 N N . SER A 1 207 ? 19.106 -5.235 20.599 1.00 78.50 207 SER A N 1
ATOM 1513 C CA . SER A 1 207 ? 18.583 -4.239 19.652 1.00 78.50 207 SER A CA 1
ATOM 1514 C C . SER A 1 207 ? 19.155 -4.443 18.242 1.00 78.50 207 SER A C 1
ATOM 1516 O O . SER A 1 207 ? 18.405 -4.454 17.269 1.00 78.50 207 SER A O 1
ATOM 1518 N N . ALA A 1 208 ? 20.462 -4.704 18.118 1.00 81.25 208 ALA A N 1
ATOM 1519 C CA . ALA A 1 208 ? 21.095 -5.000 16.831 1.00 81.25 208 ALA A CA 1
ATOM 1520 C C . ALA A 1 208 ? 20.547 -6.285 16.176 1.00 81.25 208 ALA A C 1
ATOM 1522 O O . ALA A 1 208 ? 20.212 -6.261 14.992 1.00 81.25 208 ALA A O 1
ATOM 1523 N N . ASP A 1 209 ? 20.389 -7.369 16.944 1.00 89.44 209 ASP A N 1
ATOM 1524 C CA . ASP A 1 209 ? 19.807 -8.630 16.462 1.00 89.44 209 ASP A CA 1
ATOM 1525 C C . ASP A 1 209 ? 18.353 -8.438 15.986 1.00 89.44 209 ASP A C 1
ATOM 1527 O O . ASP A 1 209 ? 17.963 -8.935 14.929 1.00 89.44 209 ASP A O 1
ATOM 1531 N N . LEU A 1 210 ? 17.553 -7.662 16.730 1.00 91.12 210 LEU A N 1
ATOM 1532 C CA . LEU A 1 210 ? 16.178 -7.322 16.355 1.00 91.12 210 LEU A CA 1
ATOM 1533 C C . LEU A 1 210 ? 16.120 -6.471 15.076 1.00 91.12 210 LEU A C 1
ATOM 1535 O O . LEU A 1 210 ? 15.310 -6.748 14.192 1.00 91.12 210 LEU A O 1
ATOM 1539 N N . ASN A 1 211 ? 16.995 -5.473 14.943 1.00 93.19 211 ASN A N 1
ATOM 1540 C CA . ASN A 1 211 ? 17.079 -4.646 13.739 1.00 93.19 211 ASN A CA 1
ATOM 1541 C C . ASN A 1 211 ? 17.502 -5.461 12.507 1.00 93.19 211 ASN A C 1
ATOM 1543 O O . ASN A 1 211 ? 17.010 -5.191 11.413 1.00 93.19 211 ASN A O 1
ATOM 1547 N N . ALA A 1 212 ? 18.350 -6.484 12.667 1.00 94.62 212 ALA A N 1
ATOM 1548 C CA . ALA A 1 212 ? 18.694 -7.403 11.581 1.00 94.62 212 ALA A CA 1
ATOM 1549 C C . ALA A 1 212 ? 17.472 -8.221 11.124 1.00 94.62 212 ALA A C 1
ATOM 1551 O O . ALA A 1 212 ? 17.162 -8.235 9.934 1.00 94.62 212 ALA A O 1
ATOM 1552 N N . LEU A 1 213 ? 16.719 -8.807 12.064 1.00 94.88 213 LEU A N 1
ATOM 1553 C CA . LEU A 1 213 ? 15.476 -9.535 11.765 1.00 94.88 213 LEU A CA 1
ATOM 1554 C C . LEU A 1 213 ? 14.425 -8.645 11.079 1.00 94.88 213 LEU A C 1
ATOM 1556 O O . LEU A 1 213 ? 13.777 -9.069 10.122 1.00 94.88 213 LEU A O 1
ATOM 1560 N N . LEU A 1 214 ? 14.266 -7.403 11.547 1.00 95.44 214 LEU A N 1
ATOM 1561 C CA . LEU A 1 214 ? 13.338 -6.428 10.968 1.00 95.44 214 LEU A CA 1
ATOM 1562 C C . LEU A 1 214 ? 13.784 -5.939 9.583 1.00 95.44 214 LEU A C 1
ATOM 1564 O O . LEU A 1 214 ? 12.931 -5.732 8.717 1.00 95.44 214 LEU A O 1
ATOM 1568 N N . LEU A 1 215 ? 15.092 -5.790 9.345 1.00 96.31 215 LEU A N 1
ATOM 1569 C CA . LEU A 1 215 ? 15.624 -5.470 8.022 1.00 96.31 215 LEU A CA 1
ATOM 1570 C C . LEU A 1 215 ? 15.377 -6.612 7.036 1.00 96.31 215 LEU A C 1
ATOM 1572 O O . LEU A 1 215 ? 14.873 -6.354 5.945 1.00 96.31 215 LEU A O 1
ATOM 1576 N N . ASP A 1 216 ? 15.716 -7.848 7.407 1.00 96.12 216 ASP A N 1
ATOM 1577 C CA . ASP A 1 216 ? 15.535 -9.014 6.540 1.00 96.12 216 ASP A CA 1
ATOM 1578 C C . ASP A 1 216 ? 14.049 -9.191 6.189 1.00 96.12 216 ASP A C 1
ATOM 1580 O O . ASP A 1 216 ? 13.708 -9.276 5.009 1.00 96.12 216 ASP A O 1
ATOM 1584 N N . TRP A 1 217 ? 13.147 -9.088 7.174 1.00 96.31 217 TRP A N 1
ATOM 1585 C CA . TRP A 1 217 ? 11.696 -9.059 6.950 1.00 96.31 217 TRP A CA 1
ATOM 1586 C C . TRP A 1 217 ? 11.255 -7.944 5.984 1.00 96.31 217 TRP A C 1
ATOM 1588 O O . TRP A 1 217 ? 10.470 -8.183 5.059 1.00 96.31 217 TRP A O 1
ATOM 1598 N N . ALA A 1 218 ? 11.760 -6.718 6.159 1.00 96.81 218 ALA A N 1
ATOM 1599 C CA . ALA A 1 218 ? 11.415 -5.599 5.286 1.00 96.81 218 ALA A CA 1
ATOM 1600 C C . ALA A 1 218 ? 11.917 -5.809 3.849 1.00 96.81 218 ALA A C 1
ATOM 1602 O O . ALA A 1 218 ? 11.190 -5.568 2.881 1.00 96.81 218 ALA A O 1
ATOM 1603 N N . LEU A 1 219 ? 13.147 -6.299 3.699 1.00 97.38 219 LEU A N 1
ATOM 1604 C CA . LEU A 1 219 ? 13.764 -6.612 2.417 1.00 97.38 219 LEU A CA 1
ATOM 1605 C C . LEU A 1 219 ? 13.040 -7.761 1.700 1.00 97.38 219 LEU A C 1
ATOM 1607 O O . LEU A 1 219 ? 12.754 -7.641 0.505 1.00 97.38 219 LEU A O 1
ATOM 1611 N N . GLU A 1 220 ? 12.674 -8.830 2.409 1.00 96.44 220 GLU A N 1
ATOM 1612 C CA . GLU A 1 220 ? 11.870 -9.934 1.874 1.00 96.44 220 GLU A CA 1
ATOM 1613 C C . GLU A 1 220 ? 10.465 -9.474 1.463 1.00 96.44 220 GLU A C 1
ATOM 1615 O O . GLU A 1 220 ? 10.010 -9.796 0.362 1.00 96.44 220 GLU A O 1
ATOM 1620 N N . GLY A 1 221 ? 9.796 -8.651 2.276 1.00 95.38 221 GLY A N 1
ATOM 1621 C CA . GLY A 1 221 ? 8.484 -8.088 1.954 1.00 95.38 221 GLY A CA 1
ATOM 1622 C C . GLY A 1 221 ? 8.500 -7.191 0.710 1.00 95.38 221 GLY A C 1
ATOM 1623 O O . GLY A 1 221 ? 7.650 -7.327 -0.179 1.00 95.38 221 GLY A O 1
ATOM 1624 N N . LEU A 1 222 ? 9.510 -6.325 0.588 1.00 97.31 222 LEU A N 1
ATOM 1625 C CA . LEU A 1 222 ? 9.733 -5.472 -0.585 1.00 97.31 222 LEU A CA 1
ATOM 1626 C C . LEU A 1 222 ? 10.105 -6.288 -1.840 1.00 97.31 222 LEU A C 1
ATOM 1628 O O . LEU A 1 222 ? 9.655 -5.965 -2.947 1.00 97.31 222 LEU A O 1
ATOM 1632 N N . ALA A 1 223 ? 10.870 -7.373 -1.687 1.00 96.56 223 ALA A N 1
ATOM 1633 C CA . ALA A 1 223 ? 11.147 -8.324 -2.763 1.00 96.56 223 ALA A CA 1
ATOM 1634 C C . ALA A 1 223 ? 9.877 -9.080 -3.195 1.00 96.56 223 ALA A C 1
ATOM 1636 O O . ALA A 1 223 ? 9.617 -9.235 -4.391 1.00 96.56 223 ALA A O 1
ATOM 1637 N N . ALA A 1 224 ? 9.028 -9.482 -2.246 1.00 93.75 224 ALA A N 1
ATOM 1638 C CA . ALA A 1 224 ? 7.793 -10.219 -2.500 1.00 93.75 224 ALA A CA 1
ATOM 1639 C C . ALA A 1 224 ? 6.751 -9.408 -3.297 1.00 93.75 224 ALA A C 1
ATOM 1641 O O . ALA A 1 224 ? 5.933 -10.005 -4.010 1.00 93.75 224 ALA A O 1
ATOM 1642 N N . VAL A 1 225 ? 6.778 -8.071 -3.216 1.00 95.44 225 VAL A N 1
ATOM 1643 C CA . VAL A 1 225 ? 5.994 -7.156 -4.076 1.00 95.44 225 VAL A CA 1
ATOM 1644 C C . VAL A 1 225 ? 6.755 -6.694 -5.333 1.00 95.44 225 VAL A C 1
ATOM 1646 O O . VAL A 1 225 ? 6.233 -5.899 -6.113 1.00 95.44 225 VAL A O 1
ATOM 1649 N N . GLY A 1 226 ? 7.966 -7.204 -5.578 1.00 95.75 226 GLY A N 1
ATOM 1650 C CA . GLY A 1 226 ? 8.763 -6.931 -6.780 1.00 95.75 226 GLY A CA 1
ATOM 1651 C C . GLY A 1 226 ? 9.415 -5.545 -6.830 1.00 95.75 226 GLY A C 1
ATOM 1652 O O . GLY A 1 226 ? 9.786 -5.088 -7.914 1.00 95.75 226 GLY A O 1
ATOM 1653 N N . ALA A 1 227 ? 9.543 -4.853 -5.694 1.00 96.88 227 ALA A N 1
ATOM 1654 C CA . ALA A 1 227 ? 10.162 -3.528 -5.632 1.00 96.88 227 ALA A CA 1
ATOM 1655 C C . ALA A 1 227 ? 11.696 -3.587 -5.664 1.00 96.88 227 ALA A C 1
ATOM 1657 O O . ALA A 1 227 ? 12.339 -2.688 -6.202 1.00 96.88 227 ALA A O 1
ATOM 1658 N N . LEU A 1 228 ? 12.285 -4.659 -5.137 1.00 97.19 228 LEU A N 1
ATOM 1659 C CA . LEU A 1 228 ? 13.726 -4.895 -5.148 1.00 97.19 228 LEU A CA 1
ATOM 1660 C C . LEU A 1 228 ? 14.052 -6.366 -5.423 1.00 97.19 228 LEU A C 1
ATOM 1662 O O . LEU A 1 228 ? 13.187 -7.238 -5.362 1.00 97.19 228 LEU A O 1
ATOM 1666 N N . THR A 1 229 ? 15.315 -6.627 -5.732 1.00 96.69 229 THR A N 1
ATOM 1667 C CA . THR A 1 229 ? 15.917 -7.961 -5.791 1.00 96.69 229 THR A CA 1
ATOM 1668 C C . THR A 1 229 ? 16.984 -8.089 -4.716 1.00 96.69 229 THR A C 1
ATOM 1670 O O . THR A 1 229 ? 17.752 -7.146 -4.503 1.00 96.69 229 THR A O 1
ATOM 1673 N N . LEU A 1 230 ? 17.066 -9.266 -4.098 1.00 96.69 230 LEU A N 1
ATOM 1674 C CA . LEU A 1 230 ? 18.110 -9.628 -3.146 1.00 96.69 230 LEU A CA 1
ATOM 1675 C C . LEU A 1 230 ? 19.172 -10.487 -3.840 1.00 96.69 230 LEU A C 1
ATOM 1677 O O . LEU A 1 230 ? 18.857 -11.480 -4.496 1.00 96.69 230 LEU A O 1
ATOM 1681 N N . GLY A 1 231 ? 20.428 -10.071 -3.717 1.00 90.00 231 GLY A N 1
ATOM 1682 C CA . GLY A 1 231 ? 21.615 -10.843 -4.070 1.00 90.00 231 GLY A CA 1
ATOM 1683 C C . GLY A 1 231 ? 22.411 -11.207 -2.816 1.00 90.00 231 GLY A C 1
ATOM 1684 O O . GLY A 1 231 ? 22.013 -10.880 -1.700 1.00 90.00 231 GLY A O 1
ATOM 1685 N N . ASN A 1 232 ? 23.565 -11.855 -2.988 1.00 87.44 232 ASN A N 1
ATOM 1686 C CA . ASN A 1 232 ? 24.412 -12.299 -1.874 1.00 87.44 232 ASN A CA 1
ATOM 1687 C C . ASN A 1 232 ? 24.858 -11.110 -0.995 1.00 87.44 232 ASN A C 1
ATOM 1689 O O . ASN A 1 232 ? 25.818 -10.417 -1.334 1.00 87.44 232 ASN A O 1
ATOM 1693 N N . GLY A 1 233 ? 24.153 -10.859 0.113 1.00 93.25 233 GLY A N 1
ATOM 1694 C CA . GLY A 1 233 ? 24.412 -9.746 1.034 1.00 93.25 233 GLY A CA 1
ATOM 1695 C C . GLY A 1 233 ? 24.130 -8.346 0.471 1.00 93.25 233 GLY A C 1
ATOM 1696 O O . GLY A 1 233 ? 24.681 -7.378 0.994 1.00 93.25 233 GLY A O 1
ATOM 1697 N N . HIS A 1 234 ? 23.321 -8.218 -0.589 1.00 96.00 234 HIS A N 1
ATOM 1698 C CA . HIS A 1 234 ? 23.009 -6.929 -1.224 1.00 96.00 234 HIS A CA 1
ATOM 1699 C C . HIS A 1 234 ? 21.535 -6.824 -1.637 1.00 96.00 234 HIS A C 1
ATOM 1701 O O . HIS A 1 234 ? 20.955 -7.802 -2.105 1.00 96.00 234 HIS A O 1
ATOM 1707 N N . ALA A 1 235 ? 20.969 -5.618 -1.580 1.00 97.56 235 ALA A N 1
ATOM 1708 C CA . ALA A 1 235 ? 19.674 -5.292 -2.179 1.00 97.56 235 ALA A CA 1
ATOM 1709 C C . ALA A 1 235 ? 19.842 -4.337 -3.373 1.00 97.56 235 ALA A C 1
ATOM 1711 O O . ALA A 1 235 ? 20.801 -3.568 -3.454 1.00 97.56 235 ALA A O 1
ATOM 1712 N N . THR A 1 236 ? 18.927 -4.387 -4.341 1.00 96.56 236 THR A N 1
ATOM 1713 C CA . THR A 1 236 ? 18.906 -3.479 -5.505 1.00 96.56 236 THR A CA 1
ATOM 1714 C C . THR A 1 236 ? 17.466 -3.237 -5.935 1.00 96.56 236 THR A C 1
ATOM 1716 O O . THR A 1 236 ? 16.723 -4.201 -6.114 1.00 96.56 236 THR A O 1
ATOM 1719 N N . LEU A 1 237 ? 17.052 -1.979 -6.118 1.00 96.19 237 LEU A N 1
ATOM 1720 C CA . LEU A 1 237 ? 15.708 -1.669 -6.618 1.00 96.19 237 LEU A CA 1
ATOM 1721 C C . LEU A 1 237 ? 15.510 -2.218 -8.037 1.00 96.19 237 LEU A C 1
ATOM 1723 O O . LEU A 1 237 ? 16.379 -2.092 -8.901 1.00 96.19 237 LEU A O 1
ATOM 1727 N N . THR A 1 238 ? 14.333 -2.786 -8.300 1.00 95.44 238 THR A N 1
ATOM 1728 C CA . THR A 1 238 ? 13.912 -3.080 -9.675 1.00 95.44 238 THR A CA 1
ATOM 1729 C C . THR A 1 238 ? 13.623 -1.766 -10.409 1.00 95.44 238 THR A C 1
ATOM 1731 O O . THR A 1 238 ? 13.363 -0.749 -9.764 1.00 95.44 238 THR A O 1
ATOM 1734 N N . PRO A 1 239 ? 13.576 -1.739 -11.754 1.00 94.56 239 PRO A N 1
ATOM 1735 C CA . PRO A 1 239 ? 13.178 -0.527 -12.473 1.00 94.56 239 PRO A CA 1
ATOM 1736 C C . PRO A 1 239 ? 11.777 -0.025 -12.079 1.00 94.56 239 PRO A C 1
ATOM 1738 O O . PRO A 1 239 ? 11.521 1.179 -12.097 1.00 94.56 239 PRO A O 1
ATOM 1741 N N . LEU A 1 240 ? 10.888 -0.942 -11.675 1.00 95.00 240 LEU A N 1
ATOM 1742 C CA . LEU A 1 240 ? 9.562 -0.640 -11.143 1.00 95.00 240 LEU A CA 1
ATOM 1743 C C . LEU A 1 240 ? 9.619 -0.025 -9.736 1.00 95.00 240 LEU A C 1
ATOM 1745 O O . LEU A 1 240 ? 8.995 1.013 -9.519 1.00 95.00 240 LEU A O 1
ATOM 1749 N N . GLY A 1 241 ? 10.403 -0.595 -8.814 1.00 95.25 241 GLY A N 1
ATOM 1750 C CA . GLY A 1 241 ? 10.628 -0.018 -7.484 1.00 95.25 241 GLY A CA 1
ATOM 1751 C C . GLY A 1 241 ? 11.326 1.341 -7.538 1.00 95.25 241 GLY A C 1
ATOM 1752 O O . GLY A 1 241 ? 10.886 2.282 -6.887 1.00 95.25 241 GLY A O 1
ATOM 1753 N N . ASN A 1 242 ? 12.336 1.487 -8.398 1.00 94.50 242 ASN A N 1
ATOM 1754 C CA . ASN A 1 242 ? 13.051 2.745 -8.611 1.00 94.50 242 ASN A CA 1
ATOM 1755 C C . ASN A 1 242 ? 12.129 3.854 -9.152 1.00 94.50 242 ASN A C 1
ATOM 1757 O O . ASN A 1 242 ? 12.211 5.019 -8.762 1.00 94.50 242 ASN A O 1
ATOM 1761 N N . TRP A 1 243 ? 11.210 3.505 -10.056 1.00 93.81 243 TRP A N 1
ATOM 1762 C CA . TRP A 1 243 ? 10.169 4.435 -10.493 1.00 93.81 243 TRP A CA 1
ATOM 1763 C C . TRP A 1 243 ? 9.201 4.794 -9.350 1.00 93.81 243 TRP A C 1
ATOM 1765 O O . TRP A 1 243 ? 8.813 5.954 -9.222 1.00 93.81 243 TRP A O 1
ATOM 1775 N N . ALA A 1 244 ? 8.834 3.827 -8.506 1.00 93.19 244 ALA A N 1
ATOM 1776 C CA . ALA A 1 244 ? 7.903 4.015 -7.394 1.00 93.19 244 ALA A CA 1
ATOM 1777 C C . ALA A 1 244 ? 8.441 4.962 -6.315 1.00 93.19 244 ALA A C 1
ATOM 1779 O O . ALA A 1 244 ? 7.745 5.892 -5.905 1.00 93.19 244 ALA A O 1
ATOM 1780 N N . VAL A 1 245 ? 9.689 4.749 -5.889 1.00 93.00 245 VAL A N 1
ATOM 1781 C CA . VAL A 1 245 ? 10.362 5.590 -4.893 1.00 93.00 245 VAL A CA 1
ATOM 1782 C C . VAL A 1 245 ? 10.543 7.005 -5.439 1.00 93.00 245 VAL A C 1
ATOM 1784 O O . VAL A 1 245 ? 10.221 7.960 -4.737 1.00 93.00 245 VAL A O 1
ATOM 1787 N N . TRP A 1 246 ? 10.919 7.172 -6.716 1.00 90.88 246 TRP A N 1
ATOM 1788 C CA . TRP A 1 246 ? 10.920 8.499 -7.342 1.00 90.88 246 TRP A CA 1
ATOM 1789 C C . TRP A 1 246 ? 9.535 9.169 -7.324 1.00 90.88 246 TRP A C 1
ATOM 1791 O O . TRP A 1 246 ? 9.438 10.340 -6.963 1.00 90.88 246 TRP A O 1
ATOM 1801 N N . VAL A 1 247 ? 8.456 8.449 -7.665 1.00 88.12 247 VAL A N 1
ATOM 1802 C CA . VAL A 1 247 ? 7.090 9.003 -7.602 1.00 88.12 247 VAL A CA 1
ATOM 1803 C C . VAL A 1 247 ? 6.737 9.457 -6.184 1.00 88.12 247 VAL A C 1
ATOM 1805 O O . VAL A 1 247 ? 6.128 10.515 -6.043 1.00 88.12 247 VAL A O 1
ATOM 1808 N N . LYS A 1 248 ? 7.134 8.710 -5.145 1.00 87.44 248 LYS A N 1
ATOM 1809 C CA . LYS A 1 248 ? 6.922 9.104 -3.743 1.00 87.44 248 LYS A CA 1
ATOM 1810 C C . LYS A 1 248 ? 7.722 10.342 -3.352 1.00 87.44 248 LYS A C 1
ATOM 1812 O O . LYS A 1 248 ? 7.143 11.283 -2.821 1.00 87.44 248 LYS A O 1
ATOM 1817 N N . LEU A 1 249 ? 9.018 10.374 -3.657 1.00 87.38 249 LEU A N 1
ATOM 1818 C CA . LEU A 1 249 ? 9.873 11.531 -3.376 1.00 87.38 249 LEU A CA 1
ATOM 1819 C C . LEU A 1 249 ? 9.339 12.793 -4.067 1.00 87.38 249 LEU A C 1
ATOM 1821 O O . LEU A 1 249 ? 9.240 13.846 -3.447 1.00 87.38 249 LEU A O 1
ATOM 1825 N N . GLU A 1 250 ? 8.892 12.680 -5.317 1.00 86.19 250 GLU A N 1
ATOM 1826 C CA . GLU A 1 250 ? 8.281 13.795 -6.038 1.00 86.19 250 GLU A CA 1
ATOM 1827 C C . GLU A 1 250 ? 6.912 14.196 -5.455 1.00 86.19 250 GLU A C 1
ATOM 1829 O O . GLU A 1 250 ? 6.603 15.384 -5.373 1.00 86.19 250 GLU A O 1
ATOM 1834 N N . GLN A 1 251 ? 6.098 13.238 -4.992 1.00 82.56 251 GLN A N 1
ATOM 1835 C CA . GLN A 1 251 ? 4.864 13.531 -4.253 1.00 82.56 251 GLN A CA 1
ATOM 1836 C C . GLN A 1 251 ? 5.149 14.301 -2.960 1.00 82.56 251 GLN A C 1
ATOM 1838 O O . GLN A 1 251 ? 4.440 15.267 -2.690 1.00 82.56 251 GLN A O 1
ATOM 1843 N N . ILE A 1 252 ? 6.203 13.947 -2.217 1.00 81.75 252 ILE A N 1
ATOM 1844 C CA . ILE A 1 252 ? 6.670 14.687 -1.035 1.00 81.75 252 ILE A CA 1
ATOM 1845 C C . ILE A 1 252 ? 7.136 16.092 -1.435 1.00 81.75 252 ILE A C 1
ATOM 1847 O O . ILE A 1 252 ? 6.702 17.071 -0.834 1.00 81.75 252 ILE A O 1
ATOM 1851 N N . CYS A 1 253 ? 7.937 16.239 -2.495 1.00 81.69 253 CYS A N 1
ATOM 1852 C CA . CYS A 1 253 ? 8.372 17.554 -2.974 1.00 81.69 253 CYS A CA 1
ATOM 1853 C C . CYS A 1 253 ? 7.196 18.454 -3.391 1.00 81.69 253 CYS A C 1
ATOM 1855 O O . CYS A 1 253 ? 7.228 19.657 -3.130 1.00 81.69 253 CYS A O 1
ATOM 1857 N N . VAL A 1 254 ? 6.158 17.900 -4.026 1.00 78.44 254 VAL A N 1
ATOM 1858 C CA . VAL A 1 254 ? 4.922 18.623 -4.374 1.00 78.44 254 VAL A CA 1
ATOM 1859 C C . VAL A 1 254 ? 4.093 18.942 -3.125 1.00 78.44 254 VAL A C 1
ATOM 1861 O O . VAL A 1 254 ? 3.582 20.053 -3.005 1.00 78.44 254 VAL A O 1
ATOM 1864 N N . ALA A 1 255 ? 3.993 18.009 -2.179 1.00 77.62 255 ALA A N 1
ATOM 1865 C CA . ALA A 1 255 ? 3.297 18.181 -0.908 1.00 77.62 255 ALA A CA 1
ATOM 1866 C C . ALA A 1 255 ? 3.947 19.249 -0.011 1.00 77.62 255 ALA A C 1
ATOM 1868 O O . ALA A 1 255 ? 3.241 20.024 0.630 1.00 77.62 255 ALA A O 1
ATOM 1869 N N . ALA A 1 256 ? 5.277 19.357 -0.021 1.00 78.44 256 ALA A N 1
ATOM 1870 C CA . ALA A 1 256 ? 6.028 20.390 0.694 1.00 78.44 256 ALA A CA 1
ATOM 1871 C C . ALA A 1 256 ? 5.801 21.802 0.114 1.00 78.44 256 ALA A C 1
ATOM 1873 O O . ALA A 1 256 ? 6.110 22.802 0.751 1.00 78.44 256 ALA A O 1
ATOM 1874 N N . GLN A 1 257 ? 5.223 21.893 -1.089 1.00 77.00 257 GLN A N 1
ATOM 1875 C CA . GLN A 1 257 ? 4.763 23.137 -1.717 1.00 77.00 257 GLN A CA 1
ATOM 1876 C C . GLN A 1 257 ? 3.246 23.364 -1.507 1.00 77.00 257 GLN A C 1
ATOM 1878 O O . GLN A 1 257 ? 2.638 24.174 -2.216 1.00 77.00 257 GLN A O 1
ATOM 1883 N N . SER A 1 258 ? 2.615 22.646 -0.565 1.00 72.44 258 SER A N 1
ATOM 1884 C CA . SER A 1 258 ? 1.206 22.829 -0.189 1.00 72.44 258 SER A CA 1
ATOM 1885 C C . SER A 1 258 ? 0.944 24.256 0.323 1.00 72.44 258 SER A C 1
ATOM 1887 O O . SER A 1 258 ? 1.743 24.786 1.096 1.00 72.44 258 SER A O 1
ATOM 1889 N N . PRO A 1 259 ? -0.160 24.918 -0.082 1.00 72.69 259 PRO A N 1
ATOM 1890 C CA . PRO A 1 259 ? -0.443 26.290 0.338 1.00 72.69 259 PRO A CA 1
ATOM 1891 C C . PRO A 1 259 ? -0.599 26.493 1.848 1.00 72.69 259 PRO A C 1
ATOM 1893 O O . PRO A 1 259 ? -0.363 27.610 2.305 1.00 72.69 259 PRO A O 1
ATOM 1896 N N . ALA A 1 260 ? -1.030 25.473 2.601 1.00 77.94 260 ALA A N 1
ATOM 1897 C CA . ALA A 1 260 ? -1.129 25.564 4.058 1.00 77.94 260 ALA A CA 1
ATOM 1898 C C . ALA A 1 260 ? 0.106 25.021 4.804 1.00 77.94 260 ALA A C 1
ATOM 1900 O O . ALA A 1 260 ? 0.250 25.312 5.987 1.00 77.94 260 ALA A O 1
ATOM 1901 N N . GLY A 1 261 ? 1.007 24.286 4.138 1.00 80.19 261 GLY A N 1
ATOM 1902 C CA . GLY A 1 261 ? 2.276 23.839 4.724 1.00 80.19 261 GLY A CA 1
ATOM 1903 C C . GLY A 1 261 ? 2.145 22.770 5.814 1.00 80.19 261 GLY A C 1
ATOM 1904 O O . GLY A 1 261 ? 3.059 22.601 6.615 1.00 80.19 261 GLY A O 1
ATOM 1905 N N . ASN A 1 262 ? 1.034 22.028 5.863 1.00 84.06 262 ASN A N 1
ATOM 1906 C CA . ASN A 1 262 ? 0.753 21.092 6.961 1.00 84.06 262 ASN A CA 1
ATOM 1907 C C . ASN A 1 262 ? 1.606 19.807 6.951 1.00 84.06 262 ASN A C 1
ATOM 1909 O O . ASN A 1 262 ? 1.389 18.941 7.790 1.00 84.06 262 ASN A O 1
ATOM 1913 N N . ILE A 1 263 ? 2.534 19.632 6.005 1.00 84.06 263 ILE A N 1
ATOM 1914 C CA . ILE A 1 263 ? 3.218 18.352 5.752 1.00 84.06 263 ILE A CA 1
ATOM 1915 C C . ILE A 1 263 ? 3.959 17.792 6.981 1.00 84.06 263 ILE A C 1
ATOM 1917 O O . ILE A 1 263 ? 3.897 16.590 7.227 1.00 84.06 263 ILE A O 1
ATOM 1921 N N . GLU A 1 264 ? 4.578 18.651 7.788 1.00 84.56 264 GLU A N 1
ATOM 1922 C CA . GLU A 1 264 ? 5.318 18.291 9.012 1.00 84.56 264 GLU A CA 1
ATOM 1923 C C . GLU A 1 264 ? 4.439 18.270 10.278 1.00 84.56 264 GLU A C 1
ATOM 1925 O O . GLU A 1 264 ? 4.884 17.829 11.329 1.00 84.56 264 GLU A O 1
ATOM 1930 N N . GLN A 1 265 ? 3.183 18.721 10.200 1.00 89.31 265 GLN A N 1
ATOM 1931 C CA . GLN A 1 265 ? 2.312 18.893 11.369 1.00 89.31 265 GLN A CA 1
ATOM 1932 C C . GLN A 1 265 ? 1.723 17.567 11.869 1.00 89.31 265 GLN A C 1
ATOM 1934 O O . GLN A 1 265 ? 1.538 16.628 11.088 1.00 89.31 265 GLN A O 1
ATOM 1939 N N . SER A 1 266 ? 1.345 17.515 13.150 1.00 90.31 266 SER A N 1
ATOM 1940 C CA . SER A 1 266 ? 0.556 16.400 13.689 1.00 90.31 266 SER A CA 1
ATOM 1941 C C . SER A 1 266 ? -0.773 16.252 12.935 1.00 90.31 266 SER A C 1
ATOM 1943 O O . SER A 1 266 ? -1.288 17.211 12.349 1.00 90.31 266 SER A O 1
ATOM 1945 N N . ALA A 1 267 ? -1.379 15.067 12.973 1.00 93.81 267 ALA A N 1
ATOM 1946 C CA . ALA A 1 267 ? -2.715 14.839 12.438 1.00 93.81 267 ALA A CA 1
ATOM 1947 C C . ALA A 1 267 ? -3.737 15.808 13.055 1.00 93.81 267 ALA A C 1
ATOM 1949 O O . ALA A 1 267 ? -4.601 16.315 12.344 1.00 93.81 267 ALA A O 1
ATOM 1950 N N . ALA A 1 268 ? -3.636 16.105 14.355 1.00 93.38 268 ALA A N 1
ATOM 1951 C CA . ALA A 1 268 ? -4.549 17.026 15.029 1.00 93.38 268 ALA A CA 1
ATOM 1952 C C . ALA A 1 268 ? -4.426 18.447 14.458 1.00 93.38 268 ALA A C 1
ATOM 1954 O O . ALA A 1 268 ? -5.427 19.031 14.036 1.00 93.38 268 ALA A O 1
ATOM 1955 N N . ASP A 1 269 ? -3.202 18.969 14.371 1.00 92.81 269 ASP A N 1
ATOM 1956 C CA . ASP A 1 269 ? -2.924 20.324 13.889 1.00 92.81 269 ASP A CA 1
ATOM 1957 C C . ASP A 1 269 ? -3.229 20.474 12.395 1.00 92.81 269 ASP A C 1
ATOM 1959 O O . ASP A 1 269 ? -3.834 21.463 11.979 1.00 92.81 269 ASP A O 1
ATOM 1963 N N . MET A 1 270 ? -2.912 19.457 11.588 1.00 94.94 270 MET A N 1
ATOM 1964 C CA . MET A 1 270 ? -3.272 19.404 10.172 1.00 94.94 270 MET A CA 1
ATOM 1965 C C . MET A 1 270 ? -4.796 19.435 9.980 1.00 94.94 270 MET A C 1
ATOM 1967 O O . MET A 1 270 ? -5.302 20.214 9.163 1.00 94.94 270 MET A O 1
ATOM 1971 N N . LEU A 1 271 ? -5.553 18.634 10.741 1.00 95.94 271 LEU A N 1
ATOM 1972 C CA . LEU A 1 271 ? -7.015 18.605 10.648 1.00 95.94 271 LEU A CA 1
ATOM 1973 C C . LEU A 1 271 ? -7.630 19.934 11.125 1.00 95.94 271 LEU A C 1
ATOM 1975 O O . LEU A 1 271 ? -8.515 20.461 10.444 1.00 95.94 271 LEU A O 1
ATOM 1979 N N . LEU A 1 272 ? -7.124 20.529 12.215 1.00 94.19 272 LEU A N 1
ATOM 1980 C CA . LEU A 1 272 ? -7.507 21.873 12.678 1.00 94.19 272 LEU A CA 1
ATOM 1981 C C . LEU A 1 272 ? -7.206 22.955 11.627 1.00 94.19 272 LEU A C 1
ATOM 1983 O O . LEU A 1 272 ? -8.062 23.799 11.342 1.00 94.19 272 LEU A O 1
ATOM 1987 N N . GLY A 1 273 ? -6.022 22.918 11.011 1.00 90.12 273 GLY A N 1
ATOM 1988 C CA . GLY A 1 273 ? -5.621 23.819 9.929 1.00 90.12 273 GLY A CA 1
ATOM 1989 C C . GLY A 1 273 ? -6.538 23.706 8.708 1.00 90.12 273 GLY A C 1
ATOM 1990 O O . GLY A 1 273 ? -6.924 24.716 8.110 1.00 90.12 273 GLY A O 1
ATOM 1991 N N . CYS A 1 274 ? -6.977 22.487 8.391 1.00 92.50 274 CYS A N 1
ATOM 1992 C CA . CYS A 1 274 ? -7.906 22.210 7.298 1.00 92.50 274 CYS A CA 1
ATOM 1993 C C . CYS A 1 274 ? -9.373 22.557 7.605 1.00 92.50 274 CYS A C 1
ATOM 1995 O O . CYS A 1 274 ? -10.158 22.696 6.666 1.00 92.50 274 CYS A O 1
ATOM 1997 N N . ALA A 1 275 ? -9.768 22.745 8.869 1.00 92.19 275 ALA A N 1
ATOM 1998 C CA . ALA A 1 275 ? -11.173 22.897 9.274 1.00 92.19 275 ALA A CA 1
ATOM 1999 C C . ALA A 1 275 ? -11.910 24.100 8.642 1.00 92.19 275 ALA A C 1
ATOM 2001 O O . ALA A 1 275 ? -13.139 24.112 8.579 1.00 92.19 275 ALA A O 1
ATOM 2002 N N . ARG A 1 276 ? -11.179 25.118 8.161 1.00 88.38 276 ARG A N 1
ATOM 2003 C CA . ARG A 1 276 ? -11.737 26.300 7.465 1.00 88.38 276 ARG A CA 1
ATOM 2004 C C . ARG A 1 276 ? -11.648 26.225 5.934 1.00 88.38 276 ARG A C 1
ATOM 2006 O O . ARG A 1 276 ? -12.034 27.176 5.254 1.00 88.38 276 ARG A O 1
ATOM 2013 N N . LEU A 1 277 ? -11.118 25.136 5.379 1.00 89.62 277 LEU A N 1
ATOM 2014 C CA . LEU A 1 277 ? -10.980 24.945 3.938 1.00 89.62 277 LEU A CA 1
ATOM 2015 C C . LEU A 1 277 ? -12.268 24.385 3.319 1.00 89.62 277 LEU A C 1
ATOM 2017 O O . LEU A 1 277 ? -13.091 23.751 3.975 1.00 89.62 277 LEU A O 1
ATOM 2021 N N . THR A 1 278 ? -12.436 24.590 2.012 1.00 89.50 278 THR A N 1
ATOM 2022 C CA . THR A 1 278 ? -13.480 23.878 1.258 1.00 89.50 278 THR A CA 1
ATOM 2023 C C . THR A 1 278 ? -13.043 22.428 0.982 1.00 89.50 278 THR A C 1
ATOM 2025 O O . THR A 1 278 ? -11.839 22.156 0.959 1.00 89.50 278 THR A O 1
ATOM 2028 N N . PRO A 1 279 ? -13.970 21.478 0.730 1.00 87.12 279 PRO A N 1
ATOM 2029 C CA . PRO A 1 279 ? -13.639 20.046 0.679 1.00 87.12 279 PRO A CA 1
ATOM 2030 C C . PRO A 1 279 ? -12.597 19.630 -0.371 1.00 87.12 279 PRO A C 1
ATOM 2032 O O . PRO A 1 279 ? -11.937 18.611 -0.198 1.00 87.12 279 PRO A O 1
ATOM 2035 N N . GLY A 1 280 ? -12.445 20.390 -1.462 1.00 87.44 280 GLY A N 1
ATOM 2036 C CA . GLY A 1 280 ? -11.393 20.157 -2.460 1.00 87.44 280 GLY A CA 1
ATOM 2037 C C . GLY A 1 280 ? -10.000 20.443 -1.886 1.00 87.44 280 GLY A C 1
ATOM 2038 O O . GLY A 1 280 ? -9.243 19.497 -1.687 1.00 87.44 280 GLY A O 1
ATOM 2039 N N . PRO A 1 281 ? -9.691 21.710 -1.545 1.00 88.50 281 PRO A N 1
ATOM 2040 C CA . PRO A 1 281 ? -8.452 22.090 -0.869 1.00 88.50 281 PRO A CA 1
ATOM 2041 C C . PRO A 1 281 ? -8.140 21.276 0.392 1.00 88.50 281 PRO A C 1
ATOM 2043 O O . PRO A 1 281 ? -7.004 20.851 0.543 1.00 88.50 281 PRO A O 1
ATOM 2046 N N . ALA A 1 282 ? -9.127 20.979 1.249 1.00 90.31 282 ALA A N 1
ATOM 2047 C CA . ALA A 1 282 ? -8.909 20.119 2.419 1.00 90.31 282 ALA A CA 1
ATOM 2048 C C . ALA A 1 282 ? -8.385 18.726 2.020 1.00 90.31 282 ALA A C 1
ATOM 2050 O O . ALA A 1 282 ? -7.409 18.246 2.581 1.00 90.31 282 ALA A O 1
ATOM 2051 N N . ARG A 1 283 ? -8.967 18.100 0.987 1.00 90.19 283 ARG A N 1
ATOM 2052 C CA . ARG A 1 283 ? -8.493 16.804 0.466 1.00 90.19 283 ARG A CA 1
ATOM 2053 C C . ARG A 1 283 ? -7.129 16.884 -0.214 1.00 90.19 283 ARG A C 1
ATOM 2055 O O . ARG A 1 283 ? -6.433 15.874 -0.249 1.00 90.19 283 ARG A O 1
ATOM 2062 N N . ASP A 1 284 ? -6.750 18.032 -0.764 1.00 88.00 284 ASP A N 1
ATOM 2063 C CA . ASP A 1 284 ? -5.412 18.235 -1.325 1.00 88.00 284 ASP A CA 1
ATOM 2064 C C . ASP A 1 284 ? -4.357 18.389 -0.215 1.00 88.00 284 ASP A C 1
ATOM 2066 O O . ASP A 1 284 ? -3.293 17.783 -0.314 1.00 88.00 284 ASP A O 1
ATOM 2070 N N . GLU A 1 285 ? -4.682 19.075 0.885 1.00 90.81 285 GLU A N 1
ATOM 2071 C CA . GLU A 1 285 ? -3.849 19.120 2.098 1.00 90.81 285 GLU A CA 1
ATOM 2072 C C . GLU A 1 285 ? -3.751 17.740 2.778 1.00 90.81 285 GLU A C 1
ATOM 2074 O O . GLU A 1 285 ? -2.657 17.316 3.138 1.00 90.81 285 GLU A O 1
ATOM 2079 N N . TYR A 1 286 ? -4.844 16.966 2.853 1.00 93.19 286 TYR A N 1
ATOM 2080 C CA . TYR A 1 286 ? -4.802 15.580 3.350 1.00 93.19 286 TYR A CA 1
ATOM 2081 C C . TYR A 1 286 ? -3.873 14.703 2.502 1.00 93.19 286 TYR A C 1
ATOM 2083 O O . TYR A 1 286 ? -3.094 13.927 3.045 1.00 93.19 286 TYR A O 1
ATOM 2091 N N . ARG A 1 287 ? -3.899 14.841 1.168 1.00 89.38 287 ARG A N 1
ATOM 2092 C CA . ARG A 1 287 ? -2.951 14.142 0.278 1.00 89.38 287 ARG A CA 1
ATOM 2093 C C . ARG A 1 287 ? -1.511 14.588 0.501 1.00 89.38 287 ARG A C 1
ATOM 2095 O O . ARG A 1 287 ? -0.623 13.748 0.422 1.00 89.38 287 ARG A O 1
ATOM 2102 N N . ALA A 1 288 ? -1.283 15.876 0.754 1.00 88.88 288 ALA A N 1
ATOM 2103 C CA . ALA A 1 288 ? 0.048 16.401 1.031 1.00 88.88 288 ALA A CA 1
ATOM 2104 C C . ALA A 1 288 ? 0.609 15.835 2.347 1.00 88.88 288 ALA A C 1
ATOM 2106 O O . ALA A 1 288 ? 1.721 15.318 2.373 1.00 88.88 288 ALA A O 1
ATOM 2107 N N . TRP A 1 289 ? -0.195 15.841 3.409 1.00 92.44 289 TRP A N 1
ATOM 2108 C CA . TRP A 1 289 ? 0.158 15.269 4.708 1.00 92.44 289 TRP A CA 1
ATOM 2109 C C . TRP A 1 289 ? 0.408 13.751 4.647 1.00 92.44 289 TRP A C 1
ATOM 2111 O O . TRP A 1 289 ? 1.391 13.259 5.203 1.00 92.44 289 TRP A O 1
ATOM 2121 N N . LEU A 1 290 ? -0.430 13.016 3.904 1.00 90.38 290 LEU A N 1
ATOM 2122 C CA . LEU A 1 290 ? -0.263 11.577 3.665 1.00 90.38 290 LEU A CA 1
ATOM 2123 C C . LEU A 1 290 ? 0.984 11.242 2.832 1.00 90.38 290 LEU A C 1
ATOM 2125 O O . LEU A 1 290 ? 1.536 10.159 2.995 1.00 90.38 290 LEU A O 1
ATOM 2129 N N . ALA A 1 291 ? 1.441 12.133 1.944 1.00 87.00 291 ALA A N 1
ATOM 2130 C CA . ALA A 1 291 ? 2.590 11.857 1.077 1.00 87.00 291 ALA A CA 1
ATOM 2131 C C . ALA A 1 291 ? 3.906 11.679 1.855 1.00 87.00 291 ALA A C 1
ATOM 2133 O O . ALA A 1 291 ? 4.775 10.941 1.399 1.00 87.00 291 ALA A O 1
ATOM 2134 N N . ALA A 1 292 ? 4.040 12.332 3.014 1.00 85.06 292 ALA A N 1
ATOM 2135 C CA . ALA A 1 292 ? 5.234 12.289 3.862 1.00 85.06 292 ALA A CA 1
ATOM 2136 C C . ALA A 1 292 ? 5.235 11.170 4.919 1.00 85.06 292 ALA A C 1
ATOM 2138 O O . ALA A 1 292 ? 6.183 11.079 5.691 1.00 85.06 292 ALA A O 1
ATOM 2139 N N . ARG A 1 293 ? 4.191 10.332 4.984 1.00 85.94 293 ARG A N 1
ATOM 2140 C CA . ARG A 1 293 ? 4.009 9.324 6.044 1.00 85.94 293 ARG A CA 1
ATOM 2141 C C . ARG A 1 293 ? 3.827 7.924 5.475 1.00 85.94 293 ARG A C 1
ATOM 2143 O O . ARG A 1 293 ? 3.410 7.739 4.331 1.00 85.94 293 ARG A O 1
ATOM 2150 N N . THR A 1 294 ? 4.098 6.915 6.299 1.00 83.75 294 THR A N 1
ATOM 2151 C CA . THR A 1 294 ? 3.661 5.550 5.993 1.00 83.75 294 THR A CA 1
ATOM 2152 C C . THR A 1 294 ? 2.153 5.436 6.190 1.00 83.75 294 THR A C 1
ATOM 2154 O O . THR A 1 294 ? 1.562 6.115 7.030 1.00 83.75 294 THR A O 1
ATOM 2157 N N . VAL A 1 295 ? 1.508 4.563 5.413 1.00 84.62 295 VAL A N 1
ATOM 2158 C CA . VAL A 1 295 ? 0.047 4.407 5.461 1.00 84.62 295 VAL A CA 1
ATOM 2159 C C . VAL A 1 295 ? -0.422 3.917 6.836 1.00 84.62 295 VAL A C 1
ATOM 2161 O O . VAL A 1 295 ? -1.436 4.397 7.333 1.00 84.62 295 VAL A O 1
ATOM 2164 N N . GLY A 1 296 ? 0.335 3.014 7.470 1.00 83.50 296 GLY A N 1
ATOM 2165 C CA . GLY A 1 296 ? 0.046 2.522 8.820 1.00 83.50 296 GLY A CA 1
ATOM 2166 C C . GLY A 1 296 ? 0.123 3.624 9.879 1.00 83.50 296 GLY A C 1
ATOM 2167 O O . GLY A 1 296 ? -0.856 3.831 10.593 1.00 83.50 296 GLY A O 1
ATOM 2168 N N . SER A 1 297 ? 1.235 4.373 9.923 1.00 84.94 297 SER A N 1
ATOM 2169 C CA . SER A 1 297 ? 1.428 5.499 10.856 1.00 84.94 297 SER A CA 1
ATOM 2170 C C . SER A 1 297 ? 0.315 6.543 10.685 1.00 84.94 297 SER A C 1
ATOM 2172 O O . SER A 1 297 ? -0.403 6.854 11.632 1.00 84.94 297 SER A O 1
ATOM 2174 N N . ALA A 1 298 ? 0.035 6.953 9.442 1.00 91.38 298 ALA A N 1
ATOM 2175 C CA . ALA A 1 298 ? -1.031 7.903 9.136 1.00 91.38 298 ALA A CA 1
ATOM 2176 C C . ALA A 1 298 ? -2.437 7.438 9.571 1.00 91.38 298 ALA A C 1
ATOM 2178 O O . ALA A 1 298 ? -3.217 8.240 10.085 1.00 91.38 298 ALA A O 1
ATOM 2179 N N . VAL A 1 299 ? -2.792 6.163 9.367 1.00 93.62 299 VAL A N 1
ATOM 2180 C CA . VAL A 1 299 ? -4.095 5.621 9.800 1.00 93.62 299 VAL A CA 1
ATOM 2181 C C . VAL A 1 299 ? -4.180 5.552 11.325 1.00 93.62 299 VAL A C 1
ATOM 2183 O O . VAL A 1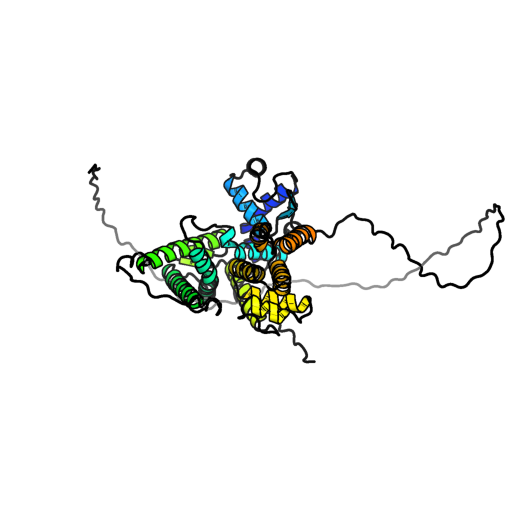 299 ? -5.203 5.948 11.888 1.00 93.62 299 VAL A O 1
ATOM 2186 N N . ALA A 1 300 ? -3.114 5.104 11.994 1.00 91.25 300 ALA A N 1
ATOM 2187 C CA . ALA A 1 300 ? -3.048 5.040 13.450 1.00 91.25 300 ALA A CA 1
ATOM 2188 C C . ALA A 1 300 ? -3.175 6.435 14.087 1.00 91.25 300 ALA A C 1
ATOM 2190 O O . ALA A 1 300 ? -3.977 6.615 15.003 1.00 91.25 300 ALA A O 1
ATOM 2191 N N . GLU A 1 301 ? -2.461 7.432 13.558 1.00 94.06 301 GLU A N 1
ATOM 2192 C CA . GLU A 1 301 ? -2.481 8.815 14.042 1.00 94.06 301 GLU A CA 1
ATOM 2193 C C . GLU A 1 301 ? -3.862 9.470 13.842 1.00 94.06 301 GLU A C 1
ATOM 2195 O O . GLU A 1 301 ? -4.424 10.049 14.773 1.00 94.06 301 GLU A O 1
ATOM 2200 N N . LEU A 1 302 ? -4.483 9.297 12.666 1.00 97.25 302 LEU A N 1
ATOM 2201 C CA . LEU A 1 302 ? -5.846 9.781 12.400 1.00 97.25 302 LEU A CA 1
ATOM 2202 C C . LEU A 1 302 ? -6.887 9.133 13.330 1.00 97.25 302 LEU A C 1
ATOM 2204 O O . LEU A 1 302 ? -7.791 9.816 13.817 1.00 97.25 302 LEU A O 1
ATOM 2208 N N . LEU A 1 303 ? -6.767 7.831 13.610 1.00 97.12 303 LEU A N 1
ATOM 2209 C CA . LEU A 1 303 ? -7.651 7.143 14.556 1.00 97.12 303 LEU A CA 1
ATOM 2210 C C . LEU A 1 303 ? -7.380 7.552 16.010 1.00 97.12 303 LEU A C 1
ATOM 2212 O O . LEU A 1 303 ? -8.329 7.659 16.785 1.00 97.12 303 LEU A O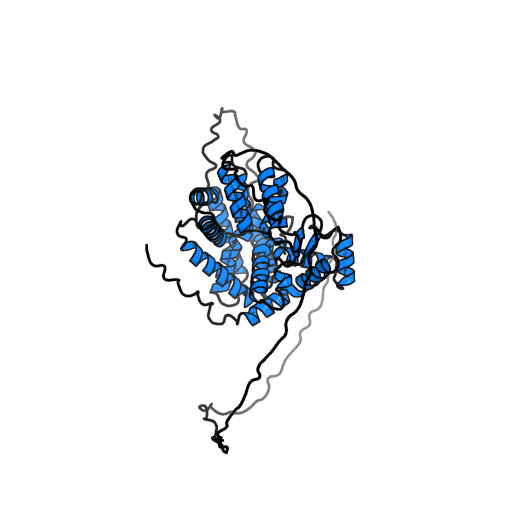 1
ATOM 2216 N N . ALA A 1 304 ? -6.133 7.839 16.389 1.00 96.00 304 ALA A N 1
ATOM 2217 C CA . ALA A 1 304 ? -5.805 8.399 17.700 1.00 96.00 304 ALA A CA 1
ATOM 2218 C C . ALA A 1 304 ? -6.464 9.775 17.902 1.00 96.00 304 ALA A C 1
ATOM 2220 O O . ALA A 1 304 ? -7.128 9.987 18.917 1.00 96.00 304 ALA A O 1
ATOM 2221 N N . VAL A 1 305 ? -6.397 10.665 16.903 1.00 97.00 305 VAL A N 1
ATOM 2222 C CA . VAL A 1 305 ? -7.112 11.954 16.930 1.00 97.00 305 VAL A CA 1
ATOM 2223 C C . VAL A 1 305 ? -8.626 11.754 17.030 1.00 97.00 305 VAL A C 1
ATOM 2225 O O . VAL A 1 305 ? -9.287 12.442 17.808 1.00 97.00 305 VAL A O 1
ATOM 2228 N N . ALA A 1 306 ? -9.191 10.783 16.307 1.00 97.06 306 ALA A N 1
ATOM 2229 C CA . ALA A 1 306 ? -10.617 10.477 16.397 1.00 97.06 306 ALA A CA 1
ATOM 2230 C C . ALA A 1 306 ? -11.040 9.975 17.798 1.00 97.06 306 ALA A C 1
ATOM 2232 O O . ALA A 1 306 ? -12.157 10.251 18.241 1.00 97.06 306 ALA A O 1
ATOM 2233 N N . ARG A 1 307 ? -10.172 9.266 18.531 1.00 96.44 307 ARG A N 1
ATOM 2234 C CA . ARG A 1 307 ? -10.462 8.832 19.913 1.00 96.44 307 ARG A CA 1
ATOM 2235 C C . ARG A 1 307 ? -10.485 9.982 20.924 1.00 96.44 307 ARG A C 1
ATOM 2237 O O . ARG A 1 307 ? -11.099 9.821 21.977 1.00 96.44 307 ARG A O 1
ATOM 2244 N N . GLY A 1 308 ? -9.871 11.124 20.603 1.00 93.25 308 GLY A N 1
ATOM 2245 C CA . GLY A 1 308 ? -9.920 12.344 21.413 1.00 93.25 308 GLY A CA 1
ATOM 2246 C C . GLY A 1 308 ? -11.337 12.902 21.592 1.00 93.25 308 GLY A C 1
ATOM 2247 O O . GLY A 1 308 ? -12.294 12.453 20.966 1.00 93.25 308 GLY A O 1
ATOM 2248 N N . GLU A 1 309 ? -11.511 13.896 22.463 1.00 88.44 309 GLU A N 1
ATOM 2249 C CA . GLU A 1 309 ? -12.851 14.359 22.863 1.00 88.44 309 GLU A CA 1
ATOM 2250 C C . GLU A 1 309 ? -13.573 15.223 21.811 1.00 88.44 309 GLU A C 1
ATOM 2252 O O . GLU A 1 309 ? -14.803 15.311 21.840 1.00 88.44 309 GLU A O 1
ATOM 2257 N N . ASP A 1 310 ? -12.859 15.801 20.841 1.00 93.31 310 ASP A N 1
ATOM 2258 C CA . ASP A 1 310 ? -13.415 16.731 19.849 1.00 93.31 310 ASP A CA 1
ATOM 2259 C C . ASP A 1 310 ? -14.216 16.019 18.730 1.00 93.31 310 ASP A C 1
ATOM 2261 O O . ASP A 1 310 ? -13.721 15.180 17.972 1.00 93.31 310 ASP A O 1
ATOM 2265 N N . ALA A 1 311 ? -15.498 16.380 18.598 1.00 93.06 311 ALA A N 1
ATOM 2266 C CA . ALA A 1 311 ? -16.404 15.842 17.582 1.00 93.06 311 ALA A CA 1
ATOM 2267 C C . ALA A 1 311 ? -16.153 16.369 16.153 1.00 93.06 311 ALA A C 1
ATOM 2269 O O . ALA A 1 311 ? -16.486 15.671 15.189 1.00 93.06 311 ALA A O 1
ATOM 2270 N N . LEU A 1 312 ? -15.569 17.563 16.005 1.00 93.00 312 LEU A N 1
ATOM 2271 C CA . LEU A 1 312 ? -15.127 18.104 14.720 1.00 93.00 312 LEU A CA 1
ATOM 2272 C C . LEU A 1 312 ? -13.914 17.319 14.219 1.00 93.00 312 LEU A C 1
ATOM 2274 O O . LEU A 1 312 ? -13.928 16.845 13.082 1.00 93.00 312 LEU A O 1
ATOM 2278 N N . LEU A 1 313 ? -12.908 17.113 15.075 1.00 95.75 313 LEU A N 1
ATOM 2279 C CA . LEU A 1 313 ? -11.710 16.353 14.709 1.00 95.75 313 LEU A CA 1
ATOM 2280 C C . LEU A 1 313 ? -12.015 14.888 14.396 1.00 95.75 313 LEU A C 1
ATOM 2282 O O . LEU A 1 313 ? -11.487 14.380 13.410 1.00 95.75 313 LEU A O 1
ATOM 2286 N N . ARG A 1 314 ? -12.959 14.249 15.105 1.00 96.81 314 ARG A N 1
ATOM 2287 C CA . ARG A 1 314 ? -13.531 12.955 14.679 1.00 96.81 314 ARG A CA 1
ATOM 2288 C C . ARG A 1 314 ? -14.028 12.975 13.236 1.00 96.81 314 ARG A C 1
ATOM 2290 O O . ARG A 1 314 ? -13.645 12.122 12.440 1.00 96.81 314 ARG A O 1
ATOM 2297 N N . GLY A 1 315 ? -14.872 13.945 12.885 1.00 94.81 315 GLY A N 1
ATOM 2298 C CA . GLY A 1 315 ? -15.420 14.055 11.530 1.00 94.81 315 GLY A CA 1
ATOM 2299 C C . GLY A 1 315 ? -14.336 14.250 10.468 1.00 94.81 315 GLY A C 1
ATOM 2300 O O . GLY A 1 315 ? -14.343 13.566 9.445 1.00 94.81 315 GLY A O 1
ATOM 2301 N N . LEU A 1 316 ? -13.378 15.142 10.731 1.00 96.06 316 LEU A N 1
ATOM 2302 C CA . LEU A 1 316 ? -12.287 15.450 9.806 1.00 96.06 316 LEU A CA 1
ATOM 2303 C C . LEU A 1 316 ? -11.300 14.277 9.662 1.00 96.06 316 LEU A C 1
ATOM 2305 O O . LEU A 1 316 ? -10.878 13.983 8.544 1.00 96.06 316 LEU A O 1
ATOM 2309 N N . ALA A 1 317 ? -10.999 13.545 10.739 1.00 97.38 317 ALA A N 1
ATOM 2310 C CA . ALA A 1 317 ? -10.169 12.342 10.685 1.00 97.38 317 ALA A CA 1
ATOM 2311 C C . ALA A 1 317 ? -10.783 11.270 9.768 1.00 97.38 317 ALA A C 1
ATOM 2313 O O . ALA A 1 317 ? -10.097 10.716 8.909 1.00 97.38 317 ALA A O 1
ATOM 2314 N N . PHE A 1 318 ? -12.098 11.042 9.855 1.00 96.69 318 PHE A N 1
ATOM 2315 C CA . PHE A 1 318 ? -12.793 10.128 8.943 1.00 96.69 318 PHE A CA 1
ATOM 2316 C C . PHE A 1 318 ? -12.936 10.666 7.504 1.00 96.69 318 PHE A C 1
ATOM 2318 O O . PHE A 1 318 ? -13.074 9.866 6.578 1.00 96.69 318 PHE A O 1
ATOM 2325 N N . GLU A 1 319 ? -12.856 11.977 7.246 1.00 94.50 319 GLU A N 1
ATOM 2326 C CA . GLU A 1 319 ? -12.661 12.496 5.877 1.00 94.50 319 GLU A CA 1
ATOM 2327 C C . GLU A 1 319 ? -11.246 12.212 5.349 1.00 94.50 319 GLU A C 1
ATOM 2329 O O . GLU A 1 319 ? -11.102 11.801 4.196 1.00 94.50 319 GLU A O 1
ATOM 2334 N N . ALA A 1 320 ? -10.209 12.361 6.177 1.00 95.69 320 ALA A N 1
ATOM 2335 C CA . ALA A 1 320 ? -8.832 12.041 5.798 1.00 95.69 320 ALA A CA 1
ATOM 2336 C C . ALA A 1 320 ? -8.633 10.530 5.552 1.00 95.69 320 ALA A C 1
ATOM 2338 O O . ALA A 1 320 ? -8.047 10.144 4.540 1.00 95.69 320 ALA A O 1
ATOM 2339 N N . LEU A 1 321 ? -9.227 9.654 6.373 1.00 95.62 321 LEU A N 1
ATOM 2340 C CA . LEU A 1 321 ? -9.207 8.196 6.160 1.00 95.62 321 LEU A CA 1
ATOM 2341 C C . LEU A 1 321 ? -9.849 7.777 4.821 1.00 95.62 321 LEU A C 1
ATOM 2343 O O . LEU A 1 321 ? -9.458 6.769 4.234 1.00 95.62 321 LEU A O 1
ATOM 2347 N N . ARG A 1 322 ? -10.807 8.545 4.274 1.00 90.50 322 ARG A N 1
ATOM 2348 C CA . ARG A 1 322 ? -11.353 8.300 2.918 1.00 90.50 322 ARG A CA 1
ATOM 2349 C C . ARG A 1 322 ? -10.359 8.621 1.799 1.00 90.50 322 ARG A C 1
ATOM 2351 O O . ARG A 1 322 ? -10.523 8.121 0.689 1.00 90.50 322 ARG A O 1
ATOM 2358 N N . VAL A 1 323 ? -9.350 9.456 2.061 1.00 91.25 323 VAL A N 1
ATOM 2359 C CA . VAL A 1 323 ? -8.250 9.718 1.119 1.00 91.25 323 VAL A CA 1
ATOM 2360 C C . VAL A 1 323 ? -7.271 8.539 1.090 1.00 91.25 323 VAL A C 1
ATOM 2362 O O . VAL A 1 323 ? -6.747 8.234 0.021 1.00 91.25 323 VAL A O 1
ATOM 2365 N N . VAL A 1 324 ? -7.094 7.839 2.219 1.00 89.06 324 VAL A N 1
ATOM 2366 C CA . VAL A 1 324 ? -6.325 6.583 2.307 1.00 89.06 324 VAL A CA 1
ATOM 2367 C C . VAL A 1 324 ? -7.046 5.438 1.580 1.00 89.06 324 VAL A C 1
ATOM 2369 O O . VAL A 1 324 ? -6.456 4.759 0.740 1.00 89.06 324 VAL A O 1
ATOM 2372 N N . GLY A 1 325 ? -8.340 5.240 1.855 1.00 85.88 325 GLY A N 1
ATOM 2373 C CA . GLY A 1 325 ? -9.159 4.221 1.192 1.00 85.88 325 GLY A CA 1
ATOM 2374 C C . GLY A 1 325 ? -8.851 2.792 1.656 1.00 85.88 325 GLY A C 1
ATOM 2375 O O . GLY A 1 325 ? -8.799 2.528 2.853 1.00 85.88 325 GLY A O 1
ATOM 2376 N N . ALA A 1 326 ? -8.671 1.860 0.712 1.00 79.88 326 ALA A N 1
ATOM 2377 C CA . ALA A 1 326 ? -8.615 0.414 0.972 1.00 79.88 326 ALA A CA 1
ATOM 2378 C C . ALA A 1 326 ? -7.649 -0.048 2.089 1.00 79.88 326 ALA A C 1
ATOM 2380 O O . ALA A 1 326 ? -8.037 -0.935 2.852 1.00 79.88 326 ALA A O 1
ATOM 2381 N N . PRO A 1 327 ? -6.437 0.523 2.252 1.00 82.94 327 PRO A N 1
ATOM 2382 C CA . PRO A 1 327 ? -5.543 0.137 3.345 1.00 82.94 327 PRO A CA 1
ATOM 2383 C C . PRO A 1 327 ? -6.080 0.457 4.748 1.00 82.94 327 PRO A C 1
ATOM 2385 O O . PRO A 1 327 ? -5.717 -0.233 5.692 1.00 82.94 327 PRO A O 1
ATOM 2388 N N . ALA A 1 328 ? -6.956 1.459 4.893 1.00 89.25 328 ALA A N 1
ATOM 2389 C CA . ALA A 1 328 ? -7.545 1.839 6.181 1.00 89.25 328 ALA A CA 1
ATOM 2390 C C . ALA A 1 328 ? -8.733 0.950 6.599 1.00 89.25 328 ALA A C 1
ATOM 2392 O O . ALA A 1 328 ? -9.170 1.009 7.745 1.00 89.25 328 ALA A O 1
ATOM 2393 N N . GLU A 1 329 ? -9.273 0.132 5.689 1.00 89.88 329 GLU A N 1
ATOM 2394 C CA . GLU A 1 329 ? -10.490 -0.661 5.917 1.00 89.88 329 GLU A CA 1
ATOM 2395 C C . GLU A 1 329 ? -10.417 -1.623 7.123 1.00 89.88 329 GLU A C 1
ATOM 2397 O O . GLU A 1 329 ? -11.387 -1.641 7.883 1.00 89.88 329 GLU A O 1
ATOM 2402 N N . PRO A 1 330 ? -9.317 -2.369 7.373 1.00 86.62 330 PRO A N 1
ATOM 2403 C CA . PRO A 1 330 ? -9.216 -3.247 8.542 1.00 86.62 330 PRO A CA 1
ATOM 2404 C C . PRO A 1 330 ? -9.279 -2.477 9.867 1.00 86.62 330 PRO A C 1
ATOM 2406 O O . PRO A 1 330 ? -10.053 -2.839 10.752 1.00 86.62 330 PRO A O 1
ATOM 2409 N N . GLU A 1 331 ? -8.538 -1.372 9.970 1.00 90.94 331 GLU A N 1
ATOM 2410 C CA . GLU A 1 331 ? -8.491 -0.522 11.166 1.00 90.94 331 GLU A CA 1
ATOM 2411 C C . GLU A 1 331 ? -9.832 0.184 11.408 1.00 90.94 331 GLU A C 1
ATOM 2413 O O . GLU A 1 331 ? -10.364 0.179 12.519 1.00 90.94 331 GLU A O 1
ATOM 2418 N N . VAL A 1 332 ? -10.456 0.717 10.349 1.00 94.69 332 VAL A N 1
ATOM 2419 C CA . VAL A 1 332 ? -11.798 1.312 10.440 1.00 94.69 332 VAL A CA 1
ATOM 2420 C C . VAL A 1 332 ? -12.843 0.272 10.859 1.00 94.69 332 VAL A C 1
ATOM 2422 O O . VAL A 1 332 ? -13.755 0.594 11.621 1.00 94.69 332 VAL A O 1
ATOM 2425 N N . ARG A 1 333 ? -12.718 -0.984 10.411 1.00 93.19 333 ARG A N 1
ATOM 2426 C CA . ARG A 1 333 ? -13.599 -2.082 10.832 1.00 93.19 333 ARG A CA 1
ATOM 2427 C C . ARG A 1 333 ? -13.374 -2.466 12.298 1.00 93.19 333 ARG A C 1
ATOM 2429 O O . ARG A 1 333 ? -14.357 -2.717 12.996 1.00 93.19 333 ARG A O 1
ATOM 2436 N N . ALA A 1 334 ? -12.129 -2.467 12.777 1.00 93.00 334 ALA A N 1
ATOM 2437 C CA . ALA A 1 334 ? -11.799 -2.758 14.173 1.00 93.00 334 ALA A CA 1
ATOM 2438 C C . ALA A 1 334 ? -12.456 -1.756 15.143 1.00 93.00 334 ALA A C 1
ATOM 2440 O O . ALA A 1 334 ? -13.070 -2.168 16.131 1.00 93.00 334 ALA A O 1
ATOM 2441 N N . VAL A 1 335 ? -12.439 -0.457 14.815 1.00 96.56 335 VAL A N 1
ATOM 2442 C CA . VAL A 1 335 ? -13.011 0.597 15.676 1.00 96.56 335 VAL A CA 1
ATOM 2443 C C . VAL A 1 335 ? -14.546 0.700 15.656 1.00 96.56 335 VAL A C 1
ATOM 2445 O O . VAL A 1 335 ? -15.117 1.526 16.365 1.00 96.56 335 VAL A O 1
ATOM 2448 N N . VAL A 1 336 ? -15.263 -0.149 14.904 1.00 96.31 336 VAL A N 1
ATOM 2449 C CA . VAL A 1 336 ? -16.746 -0.195 14.926 1.00 96.31 336 VAL A CA 1
ATOM 2450 C C . VAL A 1 336 ? -17.292 -0.575 16.312 1.00 96.31 336 VAL A C 1
ATOM 2452 O O . VAL A 1 336 ? -18.435 -0.243 16.640 1.00 96.31 336 VAL A O 1
ATOM 2455 N N . THR A 1 337 ? -16.494 -1.257 17.136 1.00 94.38 337 THR A N 1
ATOM 2456 C CA . THR A 1 337 ? -16.846 -1.612 18.519 1.00 94.38 337 THR A CA 1
ATOM 2457 C C . THR A 1 337 ? -16.691 -0.445 19.502 1.00 94.38 337 THR A C 1
ATOM 2459 O O . THR A 1 337 ? -17.333 -0.464 20.553 1.00 94.38 337 THR A O 1
ATOM 2462 N N . GLU A 1 338 ? -15.920 0.594 19.162 1.00 96.19 338 GLU A N 1
ATOM 2463 C CA . GLU A 1 338 ? -15.697 1.768 20.012 1.00 96.19 338 GLU A CA 1
ATOM 2464 C C . GLU A 1 338 ? -16.917 2.715 19.960 1.00 96.19 338 GLU A C 1
ATOM 2466 O O . GLU A 1 338 ? -17.224 3.254 18.892 1.00 96.19 338 GLU A O 1
ATOM 2471 N N . PRO A 1 339 ? -17.636 2.973 21.076 1.00 94.69 339 PRO A N 1
ATOM 2472 C CA . PRO A 1 339 ? -18.917 3.690 21.035 1.00 94.69 339 PRO A CA 1
ATOM 2473 C C . PRO A 1 339 ? -18.861 5.101 20.429 1.00 94.69 339 PRO A C 1
ATOM 2475 O O . PRO A 1 339 ? -19.812 5.518 19.769 1.00 94.69 339 PRO A O 1
ATOM 2478 N N . SER A 1 340 ? -17.755 5.824 20.632 1.00 93.56 340 SER A N 1
ATOM 2479 C CA . SER A 1 340 ? -17.523 7.178 20.108 1.00 93.56 340 SER A CA 1
ATOM 2480 C C . SER A 1 340 ? -17.204 7.204 18.608 1.00 93.56 340 SER A C 1
ATOM 2482 O O . SER A 1 340 ? -17.562 8.168 17.927 1.00 93.56 340 SER A O 1
ATOM 2484 N N . LEU A 1 341 ? -16.561 6.156 18.078 1.00 97.25 341 LEU A N 1
ATOM 2485 C CA . LEU A 1 341 ? -16.140 6.071 16.673 1.00 97.25 341 LEU A CA 1
ATOM 2486 C C . LEU A 1 341 ? -17.163 5.361 15.789 1.00 97.25 341 LEU A C 1
ATOM 2488 O O . LEU A 1 341 ? -17.294 5.696 14.610 1.00 97.25 341 LEU A O 1
ATOM 2492 N N . ARG A 1 342 ? -17.940 4.434 16.360 1.00 96.00 342 ARG A N 1
ATOM 2493 C CA . ARG A 1 342 ? -18.949 3.616 15.676 1.00 96.00 342 ARG A CA 1
ATOM 2494 C C . ARG A 1 342 ? -19.808 4.351 14.632 1.00 96.00 342 ARG A C 1
ATOM 2496 O O . ARG A 1 342 ? -19.912 3.816 13.528 1.00 96.00 342 ARG A O 1
ATOM 2503 N N . PRO A 1 343 ? -20.427 5.525 14.890 1.00 96.12 343 PRO A N 1
ATOM 2504 C CA . PRO A 1 343 ? -21.239 6.193 13.866 1.00 96.12 343 PRO A CA 1
ATOM 2505 C C . PRO A 1 343 ? -20.416 6.663 12.655 1.00 96.12 343 PRO A C 1
ATOM 2507 O O . PRO A 1 343 ? -20.900 6.586 11.527 1.00 96.12 343 PRO A O 1
ATOM 2510 N N . TYR A 1 344 ? -19.171 7.095 12.868 1.00 96.19 344 TYR A N 1
ATOM 2511 C CA . TYR A 1 344 ? -18.269 7.531 11.801 1.00 96.19 344 TYR A CA 1
ATOM 2512 C C . TYR A 1 344 ? -17.700 6.338 11.023 1.00 96.19 344 TYR A C 1
ATOM 2514 O O . TYR A 1 344 ? -17.708 6.350 9.794 1.00 96.19 344 TYR A O 1
ATOM 2522 N N . ALA A 1 345 ? -17.289 5.277 11.724 1.00 96.06 345 ALA A N 1
ATOM 2523 C CA . ALA A 1 345 ? -16.774 4.050 11.121 1.00 96.06 345 ALA A CA 1
ATOM 2524 C C . ALA A 1 345 ? -17.824 3.350 10.241 1.00 96.06 345 ALA A C 1
ATOM 2526 O O . ALA A 1 345 ? -17.528 2.959 9.114 1.00 96.06 345 ALA A O 1
ATOM 2527 N N . LEU A 1 346 ? -19.076 3.261 10.705 1.00 93.50 346 LEU A N 1
ATOM 2528 C CA . LEU A 1 346 ? -20.175 2.702 9.911 1.00 93.50 346 LEU A CA 1
ATOM 2529 C C . LEU A 1 346 ? -20.496 3.549 8.670 1.00 93.50 346 LEU A C 1
ATOM 2531 O O . LEU A 1 346 ? -20.773 2.983 7.614 1.00 93.50 346 LEU A O 1
ATOM 2535 N N . LEU A 1 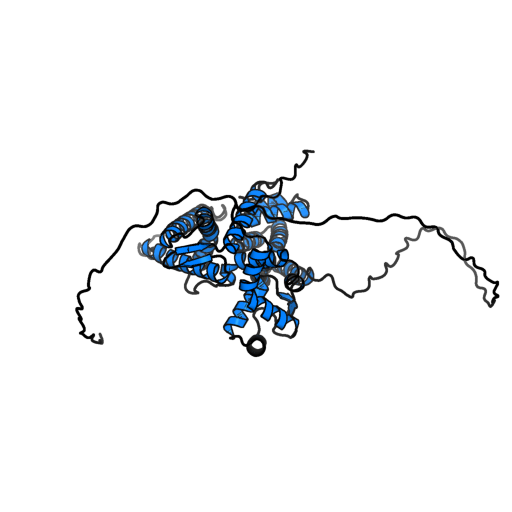347 ? -20.435 4.882 8.769 1.00 93.81 347 LEU A N 1
ATOM 2536 C CA . LEU A 1 347 ? -20.613 5.765 7.612 1.00 93.81 347 LEU A CA 1
ATOM 2537 C C . LEU A 1 347 ? -19.465 5.608 6.604 1.00 93.81 347 LEU A C 1
ATOM 2539 O O . LEU A 1 347 ? -19.721 5.483 5.409 1.00 93.81 347 LEU A O 1
ATOM 2543 N N . TRP A 1 348 ? -18.219 5.560 7.083 1.00 93.94 348 TRP A N 1
ATOM 2544 C CA . TRP A 1 348 ? -17.036 5.333 6.251 1.00 93.94 348 TRP A CA 1
ATOM 2545 C C . TRP A 1 348 ? -17.132 4.005 5.499 1.00 93.94 348 TRP A C 1
ATOM 2547 O O . TRP A 1 348 ? -16.949 3.988 4.286 1.00 93.94 348 TRP A O 1
ATOM 2557 N N . LEU A 1 349 ? -17.494 2.915 6.186 1.00 90.88 349 LEU A N 1
ATOM 2558 C CA . LEU A 1 349 ? -17.665 1.593 5.575 1.00 90.88 349 LEU A CA 1
ATOM 2559 C C . LEU A 1 349 ? -18.802 1.593 4.545 1.00 90.88 349 LEU A C 1
ATOM 2561 O O . LEU A 1 349 ? -18.604 1.129 3.427 1.00 90.88 349 LEU A O 1
ATOM 2565 N N . ALA A 1 350 ? -19.962 2.172 4.868 1.00 86.44 350 ALA A N 1
ATOM 2566 C CA . ALA A 1 350 ? -21.098 2.239 3.946 1.00 86.44 350 ALA A CA 1
ATOM 2567 C C . ALA A 1 350 ? -20.810 3.088 2.691 1.00 86.44 350 ALA A C 1
ATOM 2569 O O . ALA A 1 350 ? -21.297 2.780 1.600 1.00 86.44 350 ALA A O 1
ATOM 2570 N N . GLU A 1 351 ? -20.020 4.156 2.825 1.00 83.31 351 GLU A N 1
ATOM 2571 C CA . GLU A 1 351 ? -19.549 4.945 1.687 1.00 83.31 351 GLU A CA 1
ATOM 2572 C C . GLU A 1 351 ? -18.466 4.213 0.895 1.00 83.31 351 GLU A C 1
ATOM 2574 O O . GLU A 1 351 ? -18.550 4.181 -0.328 1.00 83.31 351 GLU A O 1
ATOM 2579 N N . TYR A 1 352 ? -17.491 3.585 1.552 1.00 79.56 352 TYR A N 1
ATOM 2580 C CA . TYR A 1 352 ? -16.455 2.780 0.904 1.00 79.56 352 TYR A CA 1
ATOM 2581 C C . TYR A 1 352 ? -17.074 1.639 0.074 1.00 79.56 352 TYR A C 1
ATOM 2583 O O . TYR A 1 352 ? -16.764 1.482 -1.102 1.00 79.56 352 TYR A O 1
ATOM 2591 N N . GLU A 1 353 ? -18.066 0.936 0.625 1.00 73.38 353 GLU A N 1
ATOM 2592 C CA . GLU A 1 353 ? -18.835 -0.106 -0.069 1.00 73.38 353 GLU A CA 1
ATOM 2593 C C . GLU A 1 353 ? -19.782 0.429 -1.167 1.00 73.38 353 GLU A C 1
ATOM 2595 O O . GLU A 1 353 ? -20.261 -0.348 -2.003 1.00 73.38 353 GLU A O 1
ATOM 2600 N N . GLY A 1 354 ? -20.113 1.727 -1.155 1.00 57.84 354 GLY A N 1
ATOM 2601 C CA . GLY A 1 354 ? -21.150 2.333 -1.999 1.00 57.84 354 GLY A CA 1
ATOM 2602 C C . GLY A 1 354 ? -20.650 3.263 -3.112 1.00 57.84 354 GLY A C 1
ATOM 2603 O O . GLY A 1 354 ? -21.298 3.367 -4.159 1.00 57.84 354 GLY A O 1
ATOM 2604 N N . ASN A 1 355 ? -19.518 3.939 -2.915 1.00 51.03 355 ASN A N 1
ATOM 2605 C CA . ASN A 1 355 ? -19.037 5.022 -3.781 1.00 51.03 355 ASN A CA 1
ATOM 2606 C C . ASN A 1 355 ? -18.371 4.508 -5.074 1.00 51.03 355 ASN A C 1
ATOM 2608 O O . ASN A 1 355 ? -18.375 5.207 -6.086 1.00 51.03 355 ASN A O 1
ATOM 2612 N N . ASP A 1 356 ? -17.928 3.246 -5.096 1.00 47.97 356 ASP A N 1
ATOM 2613 C CA . ASP A 1 356 ? -17.486 2.546 -6.316 1.00 47.97 356 ASP A CA 1
ATOM 2614 C C . ASP A 1 356 ? -18.662 2.137 -7.238 1.00 47.97 356 ASP A C 1
ATOM 2616 O O . ASP A 1 356 ? -18.478 1.634 -8.352 1.00 47.97 356 ASP A O 1
ATOM 2620 N N . GLY A 1 357 ? -19.907 2.398 -6.815 1.00 40.88 357 GLY A N 1
ATOM 2621 C CA . GLY A 1 357 ? -21.132 2.001 -7.501 1.00 40.88 357 GLY A CA 1
ATOM 2622 C C . GLY A 1 357 ? -21.988 3.151 -8.035 1.00 40.88 357 GLY A C 1
ATOM 2623 O O . GLY A 1 357 ? -23.094 3.380 -7.535 1.00 40.88 357 GLY A O 1
ATOM 2624 N N . ARG A 1 358 ? -21.611 3.769 -9.170 1.00 32.38 358 ARG A N 1
ATOM 2625 C CA . ARG A 1 358 ? -22.603 4.465 -10.024 1.00 32.38 358 ARG A CA 1
ATOM 2626 C C . ARG A 1 358 ? -23.557 3.424 -10.626 1.00 32.38 358 ARG A C 1
ATOM 2628 O O . ARG A 1 358 ? -23.363 2.974 -11.752 1.00 32.38 358 ARG A O 1
ATOM 2635 N N . ARG A 1 359 ? -24.579 3.040 -9.852 1.00 31.66 359 ARG A N 1
ATOM 2636 C CA . ARG A 1 359 ? -25.585 2.013 -10.176 1.00 31.66 359 ARG A CA 1
ATOM 2637 C C . ARG A 1 359 ? -26.059 2.091 -11.638 1.00 31.66 359 ARG A C 1
ATOM 2639 O O . ARG A 1 359 ? -26.747 3.057 -11.983 1.00 31.66 359 ARG A O 1
ATOM 2646 N N . PRO A 1 360 ? -25.836 1.060 -12.470 1.00 36.09 360 PRO A N 1
ATOM 2647 C CA . PRO A 1 360 ? -26.684 0.844 -13.630 1.00 36.09 360 PRO A CA 1
ATOM 2648 C C . PRO A 1 360 ? -28.034 0.304 -13.130 1.00 36.09 360 PRO A C 1
ATOM 2650 O O . PRO A 1 360 ? -28.091 -0.766 -12.533 1.00 36.09 360 PRO A O 1
ATOM 2653 N N . GLY A 1 361 ? -29.128 1.043 -13.347 1.00 34.62 361 GLY A N 1
ATOM 2654 C CA . GLY A 1 361 ? -30.482 0.501 -13.144 1.00 34.62 361 GLY A CA 1
ATOM 2655 C C . GLY A 1 361 ? -31.270 0.955 -11.907 1.00 34.62 361 GLY A C 1
ATOM 2656 O O . GLY A 1 361 ? -32.025 0.163 -11.351 1.00 34.62 361 GLY A O 1
ATOM 2657 N N . ARG A 1 362 ? -31.214 2.236 -11.512 1.00 28.91 362 ARG A N 1
ATOM 2658 C CA . ARG A 1 362 ? -32.424 2.879 -10.955 1.00 28.91 362 ARG A CA 1
ATOM 2659 C C . ARG A 1 362 ? -32.944 3.924 -11.942 1.00 28.91 362 ARG A C 1
ATOM 2661 O O . ARG A 1 362 ? -32.184 4.834 -12.273 1.00 28.91 362 ARG A O 1
ATOM 2668 N N . PRO A 1 363 ? -34.202 3.831 -12.415 1.00 31.23 363 PRO A N 1
ATOM 2669 C CA . PRO A 1 363 ? -34.803 4.927 -13.156 1.00 31.23 363 PRO A CA 1
ATOM 2670 C C . PRO A 1 363 ? -34.904 6.144 -12.235 1.00 31.23 363 PRO A C 1
ATOM 2672 O O . PRO A 1 363 ? -35.277 6.025 -11.066 1.00 31.23 363 PRO A O 1
ATOM 2675 N N . GLN A 1 364 ? -34.560 7.313 -12.772 1.00 31.17 364 GLN A N 1
ATOM 2676 C CA . GLN A 1 364 ? -34.739 8.593 -12.095 1.00 31.17 364 GLN A CA 1
ATOM 2677 C C . GLN A 1 364 ? -36.201 8.695 -11.619 1.00 31.17 364 GLN A C 1
ATOM 2679 O O . GLN A 1 364 ? -37.098 8.554 -12.461 1.00 31.17 364 GLN A O 1
ATOM 2684 N N . PRO A 1 365 ? -36.492 8.961 -10.329 1.00 33.12 365 PRO A N 1
ATOM 2685 C CA . PRO A 1 365 ? -37.831 9.392 -9.964 1.00 33.12 365 PRO A CA 1
ATOM 2686 C C . PRO A 1 365 ? -38.086 10.691 -10.729 1.00 33.12 365 PRO A C 1
ATOM 2688 O O . PRO A 1 365 ? -37.385 11.686 -10.532 1.00 33.12 365 PRO A O 1
ATOM 2691 N N . ARG A 1 366 ? -39.039 10.660 -11.671 1.00 32.12 366 ARG A N 1
ATOM 2692 C CA . ARG A 1 366 ? -39.473 11.865 -12.382 1.00 32.12 366 ARG A CA 1
ATOM 2693 C C . ARG A 1 366 ? -39.880 12.873 -11.320 1.00 32.12 366 ARG A C 1
ATOM 2695 O O . ARG A 1 366 ? -40.738 12.560 -10.498 1.00 32.12 366 ARG A O 1
ATOM 2702 N N . GLY A 1 367 ? -39.229 14.035 -11.325 1.00 29.03 367 GLY A N 1
ATOM 2703 C CA . GLY A 1 367 ? -39.457 15.060 -10.318 1.00 29.03 367 GLY A CA 1
ATOM 2704 C C . GLY A 1 367 ? -40.945 15.362 -10.223 1.00 29.03 367 GLY A C 1
ATOM 2705 O O . GLY A 1 367 ? -41.553 15.800 -11.200 1.00 29.03 367 GLY A O 1
ATOM 2706 N N . VAL A 1 368 ? -41.528 15.104 -9.053 1.00 33.09 368 VAL A N 1
ATOM 2707 C CA . VAL A 1 368 ? -42.867 15.588 -8.742 1.00 33.09 368 VAL A CA 1
ATOM 2708 C C . VAL A 1 368 ? -42.738 17.102 -8.697 1.00 33.09 368 VAL A C 1
ATOM 2710 O O . VAL A 1 368 ? -42.164 17.650 -7.756 1.00 33.09 368 VAL A O 1
ATOM 2713 N N . HIS A 1 369 ? -43.207 17.779 -9.745 1.00 32.75 369 HIS A N 1
ATOM 2714 C CA . HIS A 1 369 ? -43.292 19.232 -9.751 1.00 32.75 369 HIS A CA 1
ATOM 2715 C C . HIS A 1 369 ? -44.286 19.646 -8.663 1.00 32.75 369 HIS A C 1
ATOM 2717 O O . HIS A 1 369 ? -45.495 19.702 -8.887 1.00 32.75 369 HIS A O 1
ATOM 2723 N N . LEU A 1 370 ? -43.755 19.944 -7.476 1.00 30.55 370 LEU A N 1
ATOM 2724 C CA . LEU A 1 370 ? -44.433 20.706 -6.439 1.00 30.55 370 LEU A CA 1
ATOM 2725 C C . LEU A 1 370 ? -44.662 22.117 -6.985 1.00 30.55 370 LEU A C 1
ATOM 2727 O O . LEU A 1 370 ? -43.858 23.031 -6.809 1.00 30.55 370 LEU A O 1
ATOM 2731 N N . ALA A 1 371 ? -45.761 22.265 -7.720 1.00 30.70 371 ALA A N 1
ATOM 2732 C CA . ALA A 1 371 ? -46.255 23.548 -8.168 1.00 30.70 371 ALA A CA 1
ATOM 2733 C C . ALA A 1 371 ? -46.687 24.350 -6.935 1.00 30.70 371 ALA A C 1
ATOM 2735 O O . ALA A 1 371 ? -47.752 24.113 -6.365 1.00 30.70 371 ALA A O 1
ATOM 2736 N N . LEU A 1 372 ? -45.846 25.301 -6.524 1.00 33.47 372 LEU A N 1
ATOM 2737 C CA . LEU A 1 372 ? -46.196 26.309 -5.529 1.00 33.47 372 LEU A CA 1
ATOM 2738 C C . LEU A 1 372 ? -47.404 27.106 -6.034 1.00 33.47 372 LEU A C 1
ATOM 2740 O O . LEU A 1 372 ? -47.293 27.959 -6.917 1.00 33.47 372 LEU A O 1
ATOM 2744 N N . GLY A 1 373 ? -48.575 26.793 -5.482 1.00 28.47 373 GLY A N 1
ATOM 2745 C CA . GLY A 1 373 ? -49.833 27.422 -5.852 1.00 28.47 373 GLY A CA 1
ATOM 2746 C C . GLY A 1 373 ? -49.848 28.901 -5.480 1.00 28.47 373 GLY A C 1
ATOM 2747 O O . GLY A 1 373 ? -50.037 29.256 -4.318 1.00 28.47 373 GLY A O 1
ATOM 2748 N N . ARG A 1 374 ? -49.730 29.786 -6.475 1.00 33.44 374 ARG A N 1
ATOM 2749 C CA . ARG A 1 374 ? -50.135 31.186 -6.309 1.00 33.44 374 ARG A CA 1
ATOM 2750 C C . ARG A 1 374 ? -51.659 31.270 -6.300 1.00 33.44 374 ARG A C 1
ATOM 2752 O O . ARG A 1 374 ? -52.304 31.114 -7.334 1.00 33.44 374 ARG A O 1
ATOM 2759 N N . HIS A 1 375 ? -52.222 31.572 -5.134 1.00 31.62 375 HIS A N 1
ATOM 2760 C CA . HIS A 1 375 ? -53.624 31.949 -4.980 1.00 31.62 375 HIS A CA 1
ATOM 2761 C C . HIS A 1 375 ? -53.989 33.137 -5.890 1.00 31.62 375 HIS A C 1
ATOM 2763 O O . HIS A 1 375 ? -53.591 34.268 -5.617 1.00 31.62 375 HIS A O 1
ATOM 2769 N N . ARG A 1 376 ? -54.847 32.909 -6.891 1.00 33.12 376 ARG A N 1
ATOM 2770 C CA . ARG A 1 376 ? -55.904 33.854 -7.294 1.00 33.12 376 ARG A CA 1
ATOM 2771 C C . ARG A 1 376 ? -57.163 33.056 -7.632 1.00 33.12 376 ARG A C 1
ATOM 2773 O O . ARG A 1 376 ? -57.100 32.075 -8.363 1.00 33.12 376 ARG A O 1
ATOM 2780 N N . GLY A 1 377 ? -58.281 33.422 -7.007 1.00 30.20 377 GLY A N 1
ATOM 2781 C CA . GLY A 1 377 ? -59.541 32.680 -7.107 1.00 30.20 377 GLY A CA 1
ATOM 2782 C C . GLY A 1 377 ? -60.331 32.996 -8.378 1.00 30.20 377 GLY A C 1
ATOM 2783 O O . GLY A 1 377 ? -60.041 33.969 -9.070 1.00 30.20 377 GLY A O 1
ATOM 2784 N N . GLY A 1 378 ? -61.372 32.203 -8.658 1.00 31.08 378 GLY A N 1
ATOM 2785 C CA . GLY A 1 378 ? -62.240 32.471 -9.808 1.00 31.08 378 GLY A CA 1
ATOM 2786 C C . GLY A 1 378 ? -63.187 31.343 -10.221 1.00 31.08 378 GLY A C 1
ATOM 2787 O O . GLY A 1 378 ? -63.024 30.808 -11.302 1.00 31.08 378 GLY A O 1
ATOM 2788 N N . ARG A 1 379 ? -64.215 31.078 -9.397 1.00 32.59 379 ARG A N 1
ATOM 2789 C CA . ARG A 1 379 ? -65.520 30.458 -9.750 1.00 32.59 379 ARG A CA 1
ATOM 2790 C C . ARG A 1 379 ? -65.548 29.026 -10.348 1.00 32.59 379 ARG A C 1
ATOM 2792 O O . ARG A 1 379 ? -64.726 28.593 -11.137 1.00 32.59 379 ARG A O 1
ATOM 2799 N N . ARG A 1 380 ? -66.574 28.268 -9.936 1.00 29.61 380 ARG A N 1
ATOM 2800 C CA . ARG A 1 380 ? -66.877 26.886 -10.367 1.00 29.61 380 ARG A CA 1
ATOM 2801 C C . ARG A 1 380 ? -67.820 26.845 -11.586 1.00 29.61 380 ARG A C 1
ATOM 2803 O O . ARG A 1 380 ? -68.647 27.742 -11.717 1.00 29.61 380 ARG A O 1
ATOM 2810 N N . ARG A 1 381 ? -67.850 25.659 -12.229 1.00 33.00 381 ARG A N 1
ATOM 2811 C CA . ARG A 1 381 ? -68.909 25.037 -13.079 1.00 33.00 381 ARG A CA 1
ATOM 2812 C C . ARG A 1 381 ? -68.787 25.237 -14.613 1.00 33.00 381 ARG A C 1
ATOM 2814 O O . ARG A 1 381 ? -68.316 26.285 -15.026 1.00 33.00 381 ARG A O 1
ATOM 2821 N N . PRO A 1 382 ? -69.331 24.307 -15.440 1.00 41.47 382 PRO A N 1
ATOM 2822 C CA . PRO A 1 382 ? -69.208 22.842 -15.327 1.00 41.47 382 PRO A CA 1
ATOM 2823 C C . PRO A 1 382 ? -69.028 22.102 -16.691 1.00 41.47 382 PRO A C 1
ATOM 2825 O O . PRO A 1 382 ? -68.975 22.704 -17.752 1.00 41.47 382 PRO A O 1
ATOM 2828 N N . ARG A 1 383 ? -68.973 20.762 -16.607 1.00 31.52 383 ARG A N 1
ATOM 2829 C CA . ARG A 1 383 ? -68.973 19.710 -17.656 1.00 31.52 383 ARG A CA 1
ATOM 2830 C C . ARG A 1 383 ? -69.736 19.958 -18.983 1.00 31.52 383 ARG A C 1
ATOM 2832 O O . ARG A 1 383 ? -70.883 20.386 -18.960 1.00 31.52 383 ARG A O 1
ATOM 2839 N N . GLY A 1 384 ? -69.159 19.407 -20.060 1.00 29.62 384 GLY A N 1
ATOM 2840 C CA . GLY A 1 384 ? -69.777 18.902 -21.308 1.00 29.62 384 GLY A CA 1
ATOM 2841 C C . GLY A 1 384 ? -68.635 18.398 -22.215 1.00 29.62 384 GLY A C 1
ATOM 2842 O O . GLY A 1 384 ? -67.744 19.185 -22.502 1.00 29.62 384 GLY A O 1
ATOM 2843 N N . ASP A 1 385 ? -68.367 17.105 -22.425 1.00 29.33 385 ASP A N 1
ATOM 2844 C CA . ASP A 1 385 ? -69.119 15.977 -23.025 1.00 29.33 385 ASP A CA 1
ATOM 2845 C C . ASP A 1 385 ? -69.031 15.924 -24.572 1.00 29.33 385 ASP A C 1
ATOM 2847 O O . ASP A 1 385 ? -69.435 16.872 -25.237 1.00 29.33 385 ASP A O 1
ATOM 2851 N N . ARG A 1 386 ? -68.555 14.776 -25.108 1.00 32.41 386 ARG A N 1
ATOM 2852 C CA . ARG A 1 386 ? -68.518 14.348 -26.542 1.00 32.41 386 ARG A CA 1
ATOM 2853 C C . ARG A 1 386 ? -67.648 15.170 -27.525 1.00 32.41 386 ARG A C 1
ATOM 2855 O O . ARG A 1 386 ? -67.262 16.289 -27.230 1.00 32.41 386 ARG A O 1
ATOM 2862 N N . ALA A 1 387 ? -67.335 14.711 -28.747 1.00 30.22 387 ALA A N 1
ATOM 2863 C CA . ALA A 1 387 ? -67.010 13.375 -29.296 1.00 30.22 387 ALA A CA 1
ATOM 2864 C C . ALA A 1 387 ? -66.506 13.537 -30.759 1.00 30.22 387 ALA A C 1
ATOM 2866 O O . ALA A 1 387 ? -66.887 14.502 -31.404 1.00 30.22 387 ALA A O 1
ATOM 2867 N N . ALA A 1 388 ? -65.752 12.550 -31.272 1.00 31.33 388 ALA A N 1
ATOM 2868 C CA . ALA A 1 388 ? -65.558 12.176 -32.694 1.00 31.33 388 ALA A CA 1
ATOM 2869 C C . ALA A 1 388 ? -65.116 13.224 -33.760 1.00 31.33 388 ALA A C 1
ATOM 2871 O O . ALA A 1 388 ? -65.690 14.293 -33.913 1.00 31.33 388 ALA A O 1
ATOM 2872 N N . GLY A 1 389 ? -64.167 12.832 -34.629 1.00 29.25 389 GLY A N 1
ATOM 2873 C CA . GLY A 1 389 ? -63.865 13.555 -35.877 1.00 29.25 389 GLY A CA 1
ATOM 2874 C C . GLY A 1 389 ? -62.542 13.154 -36.548 1.00 29.25 389 GLY A C 1
ATOM 2875 O O . GLY A 1 389 ? -61.471 13.508 -36.069 1.00 29.25 389 GLY A O 1
ATOM 2876 N N . ALA A 1 390 ? -62.606 12.445 -37.677 1.00 31.05 390 ALA A N 1
ATOM 2877 C CA . ALA A 1 390 ? -61.470 12.106 -38.550 1.00 31.05 390 ALA A CA 1
ATOM 2878 C C . ALA A 1 390 ? -61.904 12.187 -40.035 1.00 31.05 390 ALA A C 1
ATOM 2880 O O . ALA A 1 390 ? -63.108 12.126 -40.282 1.00 31.05 390 ALA A O 1
ATOM 2881 N N . PRO A 1 391 ? -60.999 12.156 -41.045 1.00 59.28 391 PRO A N 1
ATOM 2882 C CA . PRO A 1 391 ? -59.671 12.769 -41.150 1.00 59.28 391 PRO A CA 1
ATOM 2883 C C . PRO A 1 391 ? -59.728 13.954 -42.175 1.00 59.28 391 PRO A C 1
ATOM 2885 O O . PRO A 1 391 ? -60.237 14.974 -41.723 1.00 59.28 391 PRO A O 1
ATOM 2888 N N . PRO A 1 392 ? -59.363 13.938 -43.496 1.00 52.59 392 PRO A N 1
ATOM 2889 C CA . PRO A 1 392 ? -58.494 13.087 -44.329 1.00 52.59 392 PRO A CA 1
ATOM 2890 C C . PRO A 1 392 ? -57.262 13.787 -44.988 1.00 52.59 392 PRO A C 1
ATOM 2892 O O . PRO A 1 392 ? -57.152 15.000 -45.106 1.00 52.59 392 PRO A O 1
ATOM 2895 N N . ARG A 1 393 ? -56.348 12.931 -45.469 1.00 34.72 393 ARG A N 1
ATOM 2896 C CA . ARG A 1 393 ? -55.208 13.081 -46.413 1.00 34.72 393 ARG A CA 1
ATOM 2897 C C . ARG A 1 393 ? -55.203 14.257 -47.423 1.00 34.72 393 ARG A C 1
ATOM 2899 O O . ARG A 1 393 ? -56.166 14.428 -48.159 1.00 34.72 393 ARG A O 1
ATOM 2906 N N . LEU A 1 394 ? -54.004 14.807 -47.688 1.00 33.06 394 LEU A N 1
ATOM 2907 C CA . LEU A 1 394 ? -53.583 15.287 -49.024 1.00 33.06 394 LEU A CA 1
ATOM 2908 C C . LEU A 1 394 ? -52.106 14.928 -49.340 1.00 33.06 394 LEU A C 1
ATOM 2910 O O . LEU A 1 394 ? -51.372 14.464 -48.469 1.00 33.06 394 LEU A O 1
ATOM 2914 N N . ARG A 1 395 ? -51.715 15.005 -50.623 1.00 29.92 395 ARG A N 1
ATOM 2915 C CA . ARG A 1 395 ? -50.555 14.303 -51.226 1.00 29.92 395 ARG A CA 1
ATOM 2916 C C . ARG A 1 395 ? -49.226 15.097 -51.266 1.00 29.92 395 ARG A C 1
ATOM 2918 O O . ARG A 1 395 ? -49.214 16.315 -51.347 1.00 29.92 395 ARG A O 1
ATOM 2925 N N . ARG A 1 396 ? -48.128 14.317 -51.338 1.00 36.16 396 ARG A N 1
ATOM 2926 C CA . ARG A 1 396 ? -46.787 14.567 -51.954 1.00 36.16 396 ARG A CA 1
ATOM 2927 C C . ARG A 1 396 ? -46.840 15.349 -53.294 1.00 36.16 396 ARG A C 1
ATOM 2929 O O . ARG A 1 396 ? -47.903 15.281 -53.912 1.00 36.16 396 ARG A O 1
ATOM 2936 N N . PRO A 1 397 ? -45.742 15.964 -53.823 1.00 46.78 397 PRO A N 1
ATOM 2937 C CA . PRO A 1 397 ? -44.315 15.532 -53.824 1.00 46.78 397 PRO A CA 1
ATOM 2938 C C . PRO A 1 397 ? -43.306 16.659 -53.453 1.00 46.78 397 PRO A C 1
ATOM 2940 O O . PRO A 1 397 ? -43.726 17.735 -53.064 1.00 46.78 397 PRO A O 1
ATOM 2943 N N . GLY A 1 398 ? -41.969 16.531 -53.463 1.00 33.44 398 GLY A N 1
ATOM 2944 C CA . GLY A 1 398 ? -41.046 15.468 -53.892 1.00 33.44 398 GLY A CA 1
ATOM 2945 C C . GLY A 1 398 ? -40.168 15.909 -55.080 1.00 33.44 398 GLY A C 1
ATOM 2946 O O . GLY A 1 398 ? -40.633 15.857 -56.212 1.00 33.44 398 GLY A O 1
ATOM 2947 N N . HIS A 1 399 ? -38.902 16.290 -54.844 1.00 32.25 399 HIS A N 1
ATOM 2948 C CA . HIS A 1 399 ? -37.939 16.649 -55.904 1.00 32.25 399 HIS A CA 1
ATOM 2949 C C . HIS A 1 399 ? -36.558 15.990 -55.712 1.00 32.25 399 HIS A C 1
ATOM 2951 O O . HIS A 1 399 ? -36.115 15.762 -54.588 1.00 32.25 399 HIS A O 1
ATOM 2957 N N . ARG A 1 400 ? -35.913 15.639 -56.835 1.00 33.59 400 ARG A N 1
ATOM 2958 C CA . ARG A 1 400 ? -34.654 14.867 -56.945 1.00 33.59 400 ARG A CA 1
ATOM 2959 C C . ARG A 1 400 ? -33.394 15.754 -57.100 1.00 33.59 400 ARG A C 1
ATOM 2961 O O . ARG A 1 400 ? -33.542 16.915 -57.469 1.00 33.59 400 ARG A O 1
ATOM 2968 N N . PRO A 1 401 ? -32.176 15.199 -56.895 1.00 47.28 401 PRO A N 1
ATOM 2969 C CA . PRO A 1 401 ? -30.890 15.903 -57.032 1.00 47.28 401 PRO A CA 1
ATOM 2970 C C . PRO A 1 401 ? -30.143 15.654 -58.368 1.00 47.28 401 PRO A C 1
ATOM 2972 O O . PRO A 1 401 ? -30.461 14.716 -59.100 1.00 47.28 401 PRO A O 1
ATOM 2975 N N . GLY A 1 402 ? -29.073 16.431 -58.610 1.00 31.73 402 GLY A N 1
ATOM 2976 C CA . GLY A 1 402 ? -28.026 16.227 -59.640 1.00 31.73 402 GLY A CA 1
ATOM 2977 C C . GLY A 1 402 ? -27.738 17.483 -60.493 1.00 31.73 402 GLY A C 1
ATOM 2978 O O . GLY A 1 402 ? -28.566 18.392 -60.459 1.00 31.73 402 GLY A O 1
ATOM 2979 N N . PRO A 1 403 ? -26.636 17.562 -61.286 1.00 51.78 403 PRO A N 1
ATOM 2980 C CA . PRO A 1 403 ? -25.572 16.570 -61.533 1.00 51.78 403 PRO A CA 1
ATOM 2981 C C . PRO A 1 403 ? -24.118 17.132 -61.388 1.00 51.78 403 PRO A C 1
ATOM 2983 O O . PRO A 1 403 ? -23.900 18.171 -60.776 1.00 51.78 403 PRO A O 1
ATOM 2986 N N . ALA A 1 404 ? -23.106 16.431 -61.934 1.00 37.16 404 ALA A N 1
ATOM 2987 C CA . ALA A 1 404 ? -21.659 16.644 -61.704 1.00 37.16 404 ALA A CA 1
ATOM 2988 C C . ALA A 1 404 ? -20.820 17.014 -62.960 1.00 37.16 404 ALA A C 1
ATOM 2990 O O . ALA A 1 404 ? -21.264 16.765 -64.077 1.00 37.16 404 ALA A O 1
ATOM 2991 N N . ARG A 1 405 ? -19.564 17.480 -62.765 1.00 33.50 405 ARG A N 1
ATOM 2992 C CA . ARG A 1 405 ? -18.371 17.475 -63.678 1.00 33.50 405 ARG A CA 1
ATOM 2993 C C . ARG A 1 405 ? -17.106 17.646 -62.793 1.00 33.50 405 ARG A C 1
ATOM 2995 O O . ARG A 1 405 ? -17.170 18.459 -61.885 1.00 33.50 405 ARG A O 1
ATOM 3002 N N . ARG A 1 406 ? -16.017 16.850 -62.799 1.00 35.72 406 ARG A N 1
ATOM 3003 C CA . ARG A 1 406 ? -15.051 16.286 -63.794 1.00 35.72 406 ARG A CA 1
ATOM 3004 C C . ARG A 1 406 ? -13.872 17.210 -64.206 1.00 35.72 406 ARG A C 1
ATOM 3006 O O . ARG A 1 406 ? -14.078 18.153 -64.954 1.00 35.72 406 ARG A O 1
ATOM 3013 N N . GLY A 1 407 ? -12.645 16.799 -63.831 1.00 31.62 407 GLY A N 1
ATOM 3014 C CA . GLY A 1 407 ? -11.303 17.264 -64.276 1.00 31.62 407 GLY A CA 1
ATOM 3015 C C . GLY A 1 407 ? -10.227 16.798 -63.262 1.00 31.62 407 GLY A C 1
ATOM 3016 O O . GLY A 1 407 ? -10.348 17.153 -62.101 1.00 31.62 407 GLY A O 1
ATOM 3017 N N . GLN A 1 408 ? -9.390 15.769 -63.508 1.00 33.53 408 GLN A N 1
ATOM 3018 C CA . GLN A 1 408 ? -8.072 15.768 -64.209 1.00 33.53 408 GLN A CA 1
ATOM 3019 C C . GLN A 1 408 ? -7.044 16.717 -63.536 1.00 33.53 408 GLN A C 1
ATOM 3021 O O . GLN A 1 408 ? -7.381 17.875 -63.346 1.00 33.53 408 GLN A O 1
ATOM 3026 N N . SER A 1 409 ? -5.826 16.342 -63.093 1.00 32.62 409 SER A N 1
ATOM 3027 C CA . SER A 1 409 ? -4.837 15.293 -63.484 1.00 32.62 409 SER A CA 1
ATOM 3028 C C . SER A 1 409 ? -4.007 14.837 -62.248 1.00 32.62 409 SER A C 1
ATOM 3030 O O . SER A 1 409 ? -3.851 15.620 -61.325 1.00 32.62 409 SER A O 1
ATOM 3032 N N . ARG A 1 410 ? -3.573 13.582 -62.015 1.00 32.97 410 ARG A N 1
ATOM 3033 C CA . ARG A 1 410 ? -2.605 12.664 -62.687 1.00 32.97 410 ARG A CA 1
ATOM 3034 C C . ARG A 1 410 ? -1.085 13.007 -62.597 1.00 32.97 410 ARG A C 1
ATOM 3036 O O . ARG A 1 410 ? -0.548 13.539 -63.554 1.00 32.97 410 ARG A O 1
ATOM 3043 N N . ARG A 1 411 ? -0.423 12.425 -61.564 1.00 33.66 411 ARG A N 1
ATOM 3044 C CA . ARG A 1 411 ? 0.929 11.762 -61.540 1.00 33.66 411 ARG A CA 1
ATOM 3045 C C . ARG A 1 411 ? 2.212 12.607 -61.800 1.00 33.66 411 ARG A C 1
ATOM 3047 O O . ARG A 1 411 ? 2.078 13.708 -62.312 1.00 33.66 411 ARG A O 1
ATOM 3054 N N . PRO A 1 412 ? 3.448 12.090 -61.528 1.00 48.56 412 PRO A N 1
ATOM 3055 C CA . PRO A 1 412 ? 3.849 10.793 -60.924 1.00 48.56 412 PRO A CA 1
ATOM 3056 C C . PRO A 1 412 ? 4.847 10.877 -59.725 1.00 48.56 412 PRO A C 1
ATOM 3058 O O . PRO A 1 412 ? 5.438 11.923 -59.481 1.00 48.56 412 PRO A O 1
ATOM 3061 N N . PRO A 1 413 ? 5.129 9.752 -59.030 1.00 46.69 413 PRO A N 1
ATOM 3062 C CA . PRO A 1 413 ? 6.379 9.534 -58.292 1.00 46.69 413 PRO A CA 1
ATOM 3063 C C . PRO A 1 413 ? 7.473 8.924 -59.198 1.00 46.69 413 PRO A C 1
ATOM 3065 O O . PRO A 1 413 ? 7.154 8.197 -60.141 1.00 46.69 413 PRO A O 1
ATOM 3068 N N . ALA A 1 414 ? 8.756 9.149 -58.888 1.00 39.47 414 ALA A N 1
ATOM 3069 C CA . ALA A 1 414 ? 9.890 8.573 -59.623 1.00 39.47 414 ALA A CA 1
ATOM 3070 C C . ALA A 1 414 ? 10.783 7.686 -58.728 1.00 39.47 414 ALA A C 1
ATOM 3072 O O . ALA A 1 414 ? 11.244 8.112 -57.673 1.00 39.47 414 ALA A O 1
ATOM 3073 N N . HIS A 1 415 ? 11.046 6.455 -59.179 1.00 36.66 415 HIS A N 1
ATOM 3074 C CA . HIS A 1 415 ? 12.052 5.539 -58.620 1.00 36.66 415 HIS A CA 1
ATOM 3075 C C . HIS A 1 415 ? 13.390 5.674 -59.369 1.00 36.66 415 HIS A C 1
ATOM 3077 O O . HIS A 1 415 ? 13.362 5.716 -60.597 1.00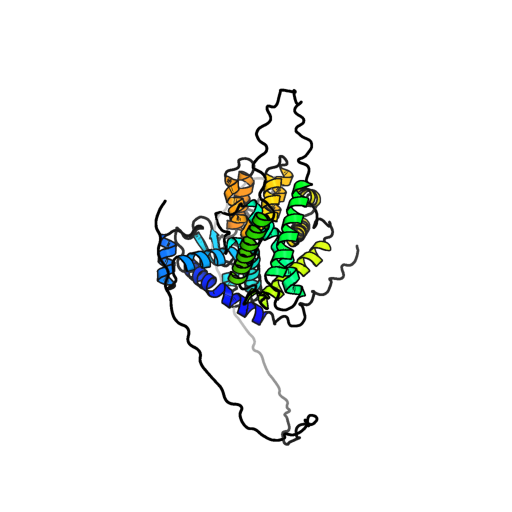 36.66 415 HIS A O 1
ATOM 3083 N N . ARG A 1 416 ? 14.533 5.514 -58.677 1.00 32.41 416 ARG A N 1
ATOM 3084 C CA . ARG A 1 416 ? 15.450 4.337 -58.774 1.00 32.41 416 ARG A CA 1
ATOM 3085 C C . ARG A 1 416 ? 16.833 4.607 -58.148 1.00 32.41 416 ARG A C 1
ATOM 3087 O O . ARG A 1 416 ? 17.272 5.740 -58.168 1.00 32.41 416 ARG A O 1
ATOM 3094 N N . ALA A 1 417 ? 17.466 3.519 -57.669 1.00 32.59 417 ALA A N 1
ATOM 3095 C CA . ALA A 1 417 ? 18.913 3.207 -57.539 1.00 32.59 417 ALA A CA 1
ATOM 3096 C C . ALA A 1 417 ? 19.923 4.346 -57.219 1.00 32.59 417 ALA A C 1
ATOM 3098 O O . ALA A 1 417 ? 19.931 5.383 -57.854 1.00 32.59 417 ALA A O 1
ATOM 3099 N N . GLY A 1 418 ? 20.909 4.193 -56.332 1.00 32.97 418 GLY A N 1
ATOM 3100 C CA . GLY A 1 418 ? 21.676 2.999 -55.962 1.00 32.97 418 GLY A CA 1
ATOM 3101 C C . GLY A 1 418 ? 22.762 3.347 -54.912 1.00 32.97 418 GLY A C 1
ATOM 3102 O O . GLY A 1 418 ? 22.625 4.358 -54.227 1.00 32.97 418 GLY A O 1
ATOM 3103 N N . PRO A 1 419 ? 23.795 2.508 -54.702 1.00 43.97 419 PRO A N 1
ATOM 3104 C CA . PRO A 1 419 ? 24.354 2.288 -53.361 1.00 43.97 419 PRO A CA 1
ATOM 3105 C C . PRO A 1 419 ? 25.453 3.267 -52.905 1.00 43.97 419 PRO A C 1
ATOM 3107 O O . PRO A 1 419 ? 26.415 3.527 -53.624 1.00 43.97 419 PRO A O 1
ATOM 3110 N N . GLY A 1 420 ? 25.374 3.694 -51.637 1.00 34.00 420 GLY A N 1
ATOM 3111 C CA . GLY A 1 420 ? 26.419 4.433 -50.915 1.00 34.00 420 GLY A CA 1
ATOM 3112 C C . GLY A 1 420 ? 26.956 3.639 -49.716 1.00 34.00 420 GLY A C 1
ATOM 3113 O O . GLY A 1 420 ? 26.185 3.164 -48.888 1.00 34.00 420 GLY A O 1
ATOM 3114 N N . ARG A 1 421 ? 28.283 3.461 -49.643 1.00 38.31 421 ARG A N 1
ATOM 3115 C CA . ARG A 1 421 ? 28.990 2.612 -48.658 1.00 38.31 421 ARG A CA 1
ATOM 3116 C C . ARG A 1 421 ? 28.921 3.135 -47.205 1.00 38.31 421 ARG A C 1
ATOM 3118 O O . ARG A 1 421 ? 28.809 4.343 -47.005 1.00 38.31 421 ARG A O 1
ATOM 3125 N N . PRO A 1 422 ? 29.083 2.257 -46.190 1.00 42.62 422 PRO A N 1
ATOM 3126 C CA . PRO A 1 422 ? 29.125 2.658 -44.783 1.00 42.62 422 PRO A CA 1
ATOM 3127 C C . PRO A 1 422 ? 30.368 3.498 -44.455 1.00 42.62 422 PRO A C 1
ATOM 3129 O O . PRO A 1 422 ? 31.464 3.238 -44.964 1.00 42.62 422 PRO A O 1
ATOM 3132 N N . ARG A 1 423 ? 30.219 4.483 -43.559 1.00 39.81 423 ARG A N 1
ATOM 3133 C CA . ARG A 1 423 ? 31.362 5.206 -42.983 1.00 39.81 423 ARG A CA 1
ATOM 3134 C C . ARG A 1 423 ? 32.060 4.338 -41.935 1.00 39.81 423 ARG A C 1
ATOM 3136 O O . ARG A 1 423 ? 31.419 3.735 -41.082 1.00 39.81 423 ARG A O 1
ATOM 3143 N N . ARG A 1 424 ? 33.388 4.279 -42.045 1.00 41.09 424 ARG A N 1
ATOM 3144 C CA . ARG A 1 424 ? 34.289 3.499 -41.188 1.00 41.09 424 ARG A CA 1
ATOM 3145 C C . ARG A 1 424 ? 34.352 4.086 -39.776 1.00 41.09 424 ARG A C 1
ATOM 3147 O O . ARG A 1 424 ? 34.426 5.305 -39.638 1.00 41.09 424 ARG A O 1
ATOM 3154 N N . GLY A 1 425 ? 34.418 3.223 -38.763 1.00 39.97 425 GLY A N 1
ATOM 3155 C CA . GLY A 1 425 ? 34.970 3.592 -37.457 1.00 39.97 425 GLY A CA 1
ATOM 3156 C C . GLY A 1 425 ? 36.508 3.688 -37.498 1.00 39.97 425 GLY A C 1
ATOM 3157 O O . GLY A 1 425 ? 37.119 3.204 -38.459 1.00 39.97 425 GLY A O 1
ATOM 3158 N N . PRO A 1 426 ? 37.141 4.311 -36.489 1.00 56.09 426 PRO A N 1
ATOM 3159 C CA . PRO A 1 426 ? 38.596 4.313 -36.334 1.00 56.09 426 PRO A CA 1
ATOM 3160 C C . PRO A 1 426 ? 39.134 2.915 -35.943 1.00 56.09 426 PRO A C 1
ATOM 3162 O O . PRO A 1 426 ? 38.372 2.083 -35.446 1.00 56.09 426 PRO A O 1
ATOM 3165 N N . PRO A 1 427 ? 40.423 2.624 -36.204 1.00 55.41 427 PRO A N 1
ATOM 3166 C CA . PRO A 1 427 ? 40.977 1.272 -36.125 1.00 55.41 427 PRO A CA 1
ATOM 3167 C C . PRO A 1 427 ? 41.410 0.873 -34.707 1.00 55.41 427 PRO A C 1
ATOM 3169 O O . PRO A 1 427 ? 41.856 1.711 -33.925 1.00 55.41 427 PRO A O 1
ATOM 3172 N N . GLY A 1 428 ? 41.361 -0.428 -34.411 1.00 41.03 428 GLY A N 1
ATOM 3173 C CA . GLY A 1 428 ? 42.066 -1.012 -33.266 1.00 41.03 428 GLY A CA 1
ATOM 3174 C C . GLY A 1 428 ? 43.513 -1.409 -33.609 1.00 41.03 428 GLY A C 1
ATOM 3175 O O . GLY A 1 428 ? 43.846 -1.531 -34.793 1.00 41.03 428 GLY A O 1
ATOM 3176 N N . PRO A 1 429 ? 44.373 -1.652 -32.604 1.00 57.72 429 PRO A N 1
ATOM 3177 C CA . PRO A 1 429 ? 45.645 -2.343 -32.794 1.00 57.72 429 PRO A CA 1
ATOM 3178 C C . PRO A 1 429 ? 45.417 -3.851 -33.014 1.00 57.72 429 PRO A C 1
ATOM 3180 O O . PRO A 1 429 ? 44.493 -4.443 -32.456 1.00 57.72 429 PRO A O 1
ATOM 3183 N N . GLY A 1 430 ? 46.241 -4.459 -33.872 1.00 38.38 430 GLY A N 1
ATOM 3184 C CA . GLY A 1 430 ? 46.083 -5.844 -34.330 1.00 38.38 430 GLY A CA 1
ATOM 3185 C C . GLY A 1 430 ? 46.594 -6.928 -33.362 1.00 38.38 430 GLY A C 1
ATOM 3186 O O . GLY A 1 430 ? 47.159 -6.618 -32.314 1.00 38.38 430 GLY A O 1
ATOM 3187 N N . PRO A 1 431 ? 46.405 -8.214 -33.717 1.00 48.88 431 PRO A N 1
ATOM 3188 C CA . PRO A 1 431 ? 46.711 -9.351 -32.854 1.00 48.88 431 PRO A CA 1
ATOM 3189 C C . PRO A 1 431 ? 48.179 -9.793 -32.938 1.00 48.88 431 PRO A C 1
ATOM 3191 O O . PRO A 1 431 ? 48.793 -9.763 -34.005 1.00 48.88 431 PRO A O 1
ATOM 3194 N N . GLY A 1 432 ? 48.704 -10.318 -31.830 1.00 36.50 432 GLY A N 1
ATOM 3195 C CA . GLY A 1 432 ? 50.002 -10.987 -31.775 1.00 36.50 432 GLY A CA 1
ATOM 3196 C C . GLY A 1 432 ? 49.976 -12.177 -30.817 1.00 36.50 432 GLY A C 1
ATOM 3197 O O . GLY A 1 432 ? 49.771 -11.976 -29.630 1.00 36.50 432 GLY A O 1
ATOM 3198 N N . GLN A 1 433 ? 50.144 -13.382 -31.382 1.00 38.50 433 GLN A N 1
ATOM 3199 C CA . GLN A 1 433 ? 50.855 -14.572 -30.858 1.00 38.50 433 GLN A CA 1
ATOM 3200 C C . GLN A 1 433 ? 50.869 -14.752 -29.318 1.00 38.50 433 GLN A C 1
ATOM 3202 O O . GLN A 1 433 ? 51.415 -13.927 -28.603 1.00 38.50 433 GLN A O 1
ATOM 3207 N N . GLY A 1 434 ? 50.369 -15.826 -28.708 1.00 32.62 434 GLY A N 1
ATOM 3208 C CA . GLY A 1 434 ? 50.501 -17.246 -29.056 1.00 32.62 434 GLY A CA 1
ATOM 3209 C C . GLY A 1 434 ? 50.867 -17.996 -27.755 1.00 32.62 434 GLY A C 1
ATOM 3210 O O . GLY A 1 434 ? 51.624 -17.462 -26.953 1.00 32.62 434 GLY A O 1
ATOM 3211 N N . GLY A 1 435 ? 50.270 -19.164 -27.483 1.00 33.78 435 GLY A N 1
ATOM 3212 C CA . GLY A 1 435 ? 50.431 -19.893 -26.202 1.00 33.78 435 GLY A CA 1
ATOM 3213 C C . GLY A 1 435 ? 51.793 -20.606 -26.024 1.00 33.78 435 GLY A C 1
ATOM 3214 O O . GLY A 1 435 ? 52.692 -20.342 -26.822 1.00 33.78 435 GLY A O 1
ATOM 3215 N N . PRO A 1 436 ? 51.962 -21.570 -25.077 1.00 49.66 436 PRO A N 1
ATOM 3216 C CA . PRO A 1 436 ? 50.916 -22.469 -24.558 1.00 49.66 436 PRO A CA 1
ATOM 3217 C C . PRO A 1 436 ? 51.043 -22.736 -23.009 1.00 49.66 436 PRO A C 1
ATOM 3219 O O . PRO A 1 436 ? 51.240 -21.751 -22.301 1.00 49.66 436 PRO A O 1
ATOM 3222 N N . PRO A 1 437 ? 50.812 -23.928 -22.385 1.00 47.91 437 PRO A N 1
ATOM 3223 C CA . PRO A 1 437 ? 49.967 -23.985 -21.179 1.00 47.91 437 PRO A CA 1
ATOM 3224 C C . PRO A 1 437 ? 50.674 -24.407 -19.868 1.00 47.91 437 PRO A C 1
ATOM 3226 O O . PRO A 1 437 ? 51.402 -25.400 -19.815 1.00 47.91 437 PRO A O 1
ATOM 3229 N N . GLY A 1 438 ? 50.359 -23.723 -18.763 1.00 34.47 438 GLY A N 1
ATOM 3230 C CA . GLY A 1 438 ? 50.781 -24.107 -17.407 1.00 34.47 438 GLY A CA 1
ATOM 3231 C C . GLY A 1 438 ? 49.920 -25.232 -16.812 1.00 34.47 438 GLY A C 1
ATOM 3232 O O . GLY A 1 438 ? 48.697 -25.124 -16.767 1.00 34.47 438 GLY A O 1
ATOM 3233 N N . ARG A 1 439 ? 50.554 -26.322 -16.361 1.00 34.38 439 ARG A N 1
ATOM 3234 C CA . ARG A 1 439 ? 49.887 -27.517 -15.807 1.00 34.38 439 ARG A CA 1
ATOM 3235 C C . ARG A 1 439 ? 49.434 -27.344 -14.351 1.00 34.38 439 ARG A C 1
ATOM 3237 O O . ARG A 1 439 ? 50.111 -26.701 -13.557 1.00 34.38 439 ARG A O 1
ATOM 3244 N N . LEU A 1 440 ? 48.371 -28.071 -13.992 1.00 41.41 440 LEU A N 1
ATOM 3245 C CA . LEU A 1 440 ? 48.055 -28.471 -12.613 1.00 41.41 440 LEU A CA 1
ATOM 3246 C C . LEU A 1 440 ? 49.213 -29.276 -11.988 1.00 41.41 440 LEU A C 1
ATOM 3248 O O . LEU A 1 440 ? 49.856 -30.078 -12.672 1.00 41.41 440 LEU A O 1
ATOM 3252 N N . PRO A 1 441 ? 49.420 -29.127 -10.676 1.00 44.12 441 PRO A N 1
ATOM 3253 C CA . PRO A 1 441 ? 49.097 -30.200 -9.729 1.00 44.12 441 PRO A CA 1
ATOM 3254 C C . PRO A 1 441 ? 48.150 -29.651 -8.643 1.00 44.12 441 PRO A C 1
ATOM 3256 O O . PRO A 1 441 ? 48.010 -28.450 -8.479 1.00 44.12 441 PRO A O 1
ATOM 3259 N N . GLY A 1 442 ? 47.439 -30.424 -7.839 1.00 31.33 442 GLY A N 1
ATOM 3260 C CA . GLY A 1 442 ? 47.567 -31.826 -7.491 1.00 31.33 442 GLY A CA 1
ATOM 3261 C C . GLY A 1 442 ? 46.829 -31.990 -6.165 1.00 31.33 442 GLY A C 1
ATOM 3262 O O . GLY A 1 442 ? 47.080 -31.271 -5.203 1.00 31.33 442 GLY A O 1
ATOM 3263 N N . ALA A 1 443 ? 45.860 -32.893 -6.167 1.00 34.84 443 ALA A N 1
ATOM 3264 C CA . ALA A 1 443 ? 44.968 -33.213 -5.069 1.00 34.84 443 ALA A CA 1
ATOM 3265 C C . ALA A 1 443 ? 45.650 -33.423 -3.704 1.00 34.84 443 ALA A C 1
ATOM 3267 O O . ALA A 1 443 ? 46.611 -34.180 -3.599 1.00 34.84 443 ALA A O 1
ATOM 3268 N N . HIS A 1 444 ? 45.007 -32.937 -2.637 1.00 33.59 444 HIS A N 1
ATOM 3269 C CA . HIS A 1 444 ? 45.070 -33.603 -1.338 1.00 33.59 444 HIS A CA 1
ATOM 3270 C C . HIS A 1 444 ? 43.675 -33.789 -0.738 1.00 33.59 444 HIS A C 1
ATOM 3272 O O . HIS A 1 444 ? 43.028 -32.854 -0.274 1.00 33.59 444 HIS A O 1
ATOM 3278 N N . ARG A 1 445 ? 43.231 -35.051 -0.712 1.00 35.53 445 ARG A N 1
ATOM 3279 C CA . ARG A 1 445 ? 42.146 -35.503 0.163 1.00 35.53 445 ARG A CA 1
ATOM 3280 C C . ARG A 1 445 ? 42.568 -35.311 1.622 1.00 35.53 445 ARG A C 1
ATOM 3282 O O . ARG A 1 445 ? 43.635 -35.793 2.002 1.00 35.53 445 ARG A O 1
ATOM 3289 N N . ARG A 1 446 ? 41.664 -34.803 2.460 1.00 33.81 446 ARG A N 1
ATOM 3290 C CA . ARG A 1 446 ? 41.486 -35.328 3.821 1.00 33.81 446 ARG A CA 1
ATOM 3291 C C . ARG A 1 446 ? 40.002 -35.554 4.087 1.00 33.81 446 ARG A C 1
ATOM 3293 O O . ARG A 1 446 ? 39.202 -34.629 4.076 1.00 33.81 446 ARG A O 1
ATOM 3300 N N . SER A 1 447 ? 39.668 -36.821 4.286 1.00 33.50 447 SER A N 1
ATOM 3301 C CA . SER A 1 447 ? 38.421 -37.286 4.889 1.00 33.50 447 SER A CA 1
ATOM 3302 C C . SER A 1 447 ? 38.739 -37.777 6.307 1.00 33.50 447 SER A C 1
ATOM 3304 O O . SER A 1 447 ? 39.915 -37.970 6.617 1.00 33.50 447 SER A O 1
ATOM 3306 N N . LEU A 1 448 ? 37.698 -38.078 7.097 1.00 32.78 448 LEU A N 1
ATOM 3307 C CA . LEU A 1 448 ? 37.734 -38.476 8.519 1.00 32.78 448 LEU A CA 1
ATOM 3308 C C . LEU A 1 448 ? 37.909 -37.266 9.479 1.00 32.78 448 LEU A C 1
ATOM 3310 O O . LEU A 1 448 ? 38.708 -36.382 9.203 1.00 32.78 448 LEU A O 1
ATOM 3314 N N . SER A 1 449 ? 37.196 -37.164 10.611 1.00 32.97 449 SER A N 1
ATOM 3315 C CA . SER A 1 449 ? 36.309 -38.157 11.243 1.00 32.97 449 SER A CA 1
ATOM 3316 C C . SER A 1 449 ? 35.217 -37.544 12.140 1.00 32.97 449 SER A C 1
ATOM 3318 O O . SER A 1 449 ? 35.467 -36.559 12.818 1.00 32.97 449 SER A O 1
ATOM 3320 N N . ARG A 1 450 ? 34.056 -38.219 12.159 1.00 33.56 450 ARG A N 1
ATOM 3321 C CA . ARG A 1 450 ? 33.108 -38.461 13.274 1.00 33.56 450 ARG A CA 1
ATOM 3322 C C . ARG A 1 450 ? 32.812 -37.393 14.348 1.00 33.56 450 ARG A C 1
ATOM 3324 O O . ARG A 1 450 ? 33.669 -37.008 15.131 1.00 33.56 450 ARG A O 1
ATOM 3331 N N . ALA A 1 451 ? 31.508 -37.171 14.536 1.00 40.12 451 ALA A N 1
ATOM 3332 C CA . ALA A 1 451 ? 30.894 -36.809 15.817 1.00 40.12 451 ALA A CA 1
ATOM 3333 C C . ALA A 1 451 ? 30.908 -37.976 16.837 1.00 40.12 451 ALA A C 1
ATOM 3335 O O . ALA A 1 451 ? 31.045 -39.143 16.451 1.00 40.12 451 ALA A O 1
ATOM 3336 N N . PRO A 1 452 ? 30.678 -37.665 18.121 1.00 48.34 452 PRO A N 1
ATOM 3337 C CA . PRO A 1 452 ? 29.540 -38.216 18.872 1.00 48.34 452 PRO A CA 1
ATOM 3338 C C . PRO A 1 452 ? 28.629 -37.059 19.350 1.00 48.34 452 PRO A C 1
ATOM 3340 O O . PRO A 1 452 ? 29.110 -35.978 19.663 1.00 48.34 452 PRO A O 1
ATOM 3343 N N . ALA A 1 453 ? 27.300 -37.129 19.243 1.00 38.34 453 ALA A N 1
ATOM 3344 C CA . ALA A 1 453 ? 26.401 -37.926 20.087 1.00 38.34 453 ALA A CA 1
ATOM 3345 C C . ALA A 1 453 ? 26.582 -37.633 21.595 1.00 38.34 453 ALA A C 1
ATOM 3347 O O . ALA A 1 453 ? 27.592 -38.012 22.181 1.00 38.34 453 ALA A O 1
ATOM 3348 N N . GLY A 1 454 ? 25.584 -36.978 22.209 1.00 33.38 454 GLY A N 1
ATOM 3349 C CA . GLY A 1 454 ? 25.431 -36.901 23.673 1.00 33.38 454 GLY A CA 1
ATOM 3350 C C . GLY A 1 454 ? 25.016 -38.257 24.283 1.00 33.38 454 GLY A C 1
ATOM 3351 O O . GLY A 1 454 ? 25.012 -39.249 23.549 1.00 33.38 454 GLY A O 1
ATOM 3352 N N . PRO A 1 455 ? 24.625 -38.334 25.577 1.00 48.44 455 PRO A N 1
ATOM 3353 C CA . PRO A 1 455 ? 23.637 -37.416 26.171 1.00 48.44 455 PRO A CA 1
ATOM 3354 C C . PRO A 1 455 ? 23.858 -37.011 27.652 1.00 48.44 455 PRO A C 1
ATOM 3356 O O . PRO A 1 455 ? 24.653 -37.612 28.363 1.00 48.44 455 PRO A O 1
ATOM 3359 N N . GLY A 1 456 ? 23.029 -36.070 28.123 1.00 39.16 456 GLY A N 1
ATOM 3360 C CA . GLY A 1 456 ? 22.346 -36.161 29.426 1.00 39.16 456 GLY A CA 1
ATOM 3361 C C . GLY A 1 456 ? 23.109 -35.837 30.717 1.00 39.16 456 GLY A C 1
ATOM 3362 O O . GLY A 1 456 ? 23.700 -36.730 31.321 1.00 39.16 456 GLY A O 1
ATOM 3363 N N . ALA A 1 457 ? 22.912 -34.612 31.213 1.00 38.28 457 ALA A N 1
ATOM 3364 C CA . ALA A 1 457 ? 22.598 -34.296 32.613 1.00 38.28 457 ALA A CA 1
ATOM 3365 C C . ALA A 1 457 ? 21.898 -32.926 32.656 1.00 38.28 457 ALA A C 1
ATOM 3367 O O . ALA A 1 457 ? 22.420 -32.012 31.980 1.00 38.28 457 ALA A O 1
#

Sequence (457 aa):
MTTRRTRPAPRPPEGTPPRTELARQARAVLADAVRIAHWAAGTPGPGTAAPLAAHALERAATALELSPAQVRAGWDRARLAGLIELHGDTARPGWRLRAWDRDDSAVLRGWVALFDAWSLVHAAPADIEAGAVAEAVEAVPQVLSLLQLSAGPVTVPALLDLLGQRVAELQEERCEVPLGPGRTAPATPADTPAGAAAENGAGPARSADLNALLLDWALEGLAAVGALTLGNGHATLTPLGNWAVWVKLEQICVAAQSPAGNIEQSAADMLLGCARLTPGPARDEYRAWLAARTVGSAVAELLAVARGEDALLRGLAFEALRVVGAPAEPEVRAVVTEPSLRPYALLWLAEYEGNDGRRPGRPQPRGVHLALGRHRGGRRRPRGDRAAGAPPRLRRPGHRPGPARRGQSRRPPAHRAGPGRPRRGPPGPGPGQGGPPGRLPGAHRRSLSRAPAGPGA

Foldseek 3Di:
DDDDPPDPDDDADPPQDPLVVLLVLLCVLLVLLLVLLVVQAVDKDFQQAPVRHPVNLVVSCVVVVHDSVSSRLSPQLNLQLQQWAHFPRTIHGGVLSVCSVPDSPSSLSSLLSCLLCLCVSQPADPPDDPLLLVLLLFQVLVLLVVLLVVQDKDFLVVSLVSSLVSSVVVVVVVVPDDPDDDDPDDDDDDDDDDDPPDDPDCDPVNSSVSSSSSSVSVQVSCVSSPQWDDDDRIIHGDSNNSSSSSVLVVLQVVLCVQPQNCQPPQLLVLLVSLLPPDLVSNLSNLSSNVSNGRLVVLLVRLVVQLVDDDPSSVQSSLSSVVSSASVNLVVLVVCCPPPSNVVSSVVSSCCSSPVSDPDDDDDDPPDPPPPPDDDDDDDDDDDDDDDDDDDDDDDDDDDDDDDDDDDDDDDDDDDDDDDDDDDDDDDDDDDDDDDDDDDDDDDDDDDDDDDDDDDDD

pLDDT: mean 73.56, std 24.72, range [28.47, 97.62]